Protein AF-0000000070752207 (afdb_homodimer)

Structure (mmCIF, N/CA/C/O backbone):
data_AF-0000000070752207-model_v1
#
loop_
_entity.id
_entity.type
_entity.pdbx_description
1 polymer 'Uncharacterized protein'
#
loop_
_atom_site.group_PDB
_atom_site.id
_atom_site.type_symbol
_atom_site.label_atom_id
_atom_site.label_alt_id
_atom_site.label_comp_id
_atom_site.label_asym_id
_atom_site.label_entity_id
_atom_site.label_seq_id
_atom_site.pdbx_PDB_ins_code
_atom_site.Cartn_x
_atom_site.Cartn_y
_atom_site.Cartn_z
_atom_site.occupancy
_atom_site.B_iso_or_equiv
_atom_site.auth_seq_id
_atom_site.auth_comp_id
_atom_site.auth_asym_id
_atom_site.auth_atom_id
_atom_site.pdbx_PDB_model_num
ATOM 1 N N . MET A 1 1 ? 8.391 1.739 -19.266 1 58.84 1 MET A N 1
ATOM 2 C CA . MET A 1 1 ? 8.641 3.178 -19.25 1 58.84 1 MET A CA 1
ATOM 3 C C . MET A 1 1 ? 9.391 3.619 -20.5 1 58.84 1 MET A C 1
ATOM 5 O O . MET A 1 1 ? 10.312 2.934 -20.953 1 58.84 1 MET A O 1
ATOM 9 N N . LYS A 1 2 ? 8.695 4.605 -21.188 1 66.31 2 LYS A N 1
ATOM 10 C CA . LYS A 1 2 ? 9.312 5.168 -22.375 1 66.31 2 LYS A CA 1
ATOM 11 C C . LYS A 1 2 ? 9.812 6.586 -22.125 1 66.31 2 LYS A C 1
ATOM 13 O O . LYS A 1 2 ? 9.188 7.344 -21.375 1 66.31 2 LYS A O 1
ATOM 18 N N . MET A 1 3 ? 10.953 6.703 -22.484 1 73.94 3 MET A N 1
ATOM 19 C CA . MET A 1 3 ? 11.547 8.031 -22.344 1 73.94 3 MET A CA 1
ATOM 20 C C . MET A 1 3 ? 11.586 8.758 -23.688 1 73.94 3 MET A C 1
ATOM 22 O O . MET A 1 3 ? 11.961 8.172 -24.703 1 73.94 3 MET A O 1
ATOM 26 N N . HIS A 1 4 ? 11.008 9.93 -23.562 1 73.31 4 HIS A N 1
ATOM 27 C CA . HIS A 1 4 ? 11.18 10.812 -24.719 1 73.31 4 HIS A CA 1
ATOM 28 C C . HIS A 1 4 ? 12.648 10.945 -25.094 1 73.31 4 HIS A C 1
ATOM 30 O O . HIS A 1 4 ? 13.523 10.938 -24.219 1 73.31 4 HIS A O 1
ATOM 36 N N . ALA A 1 5 ? 12.82 11.047 -26.391 1 77.88 5 ALA A N 1
ATOM 37 C CA . ALA A 1 5 ? 14.164 11.18 -26.938 1 77.88 5 ALA A CA 1
ATOM 38 C C . ALA A 1 5 ? 14.922 12.312 -26.25 1 77.88 5 ALA A C 1
ATOM 40 O O . ALA A 1 5 ? 16.141 12.227 -26.047 1 77.88 5 ALA A O 1
ATOM 41 N N . ALA A 1 6 ? 14.094 13.227 -25.781 1 77.62 6 ALA A N 1
ATOM 42 C CA . ALA A 1 6 ? 14.719 14.375 -25.141 1 77.62 6 ALA A CA 1
ATOM 43 C C . ALA A 1 6 ? 15.375 13.977 -23.812 1 77.62 6 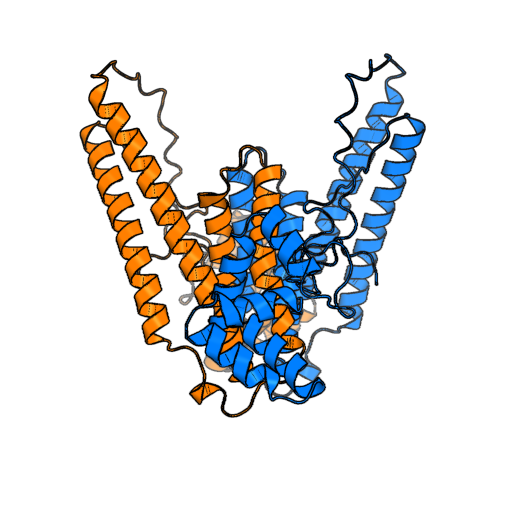ALA A C 1
ATOM 45 O O . ALA A 1 6 ? 16.406 14.523 -23.438 1 77.62 6 ALA A O 1
ATOM 46 N N . VAL A 1 7 ? 14.82 13.078 -23.156 1 81.44 7 VAL A N 1
ATOM 47 C CA . VAL A 1 7 ? 15.359 12.625 -21.875 1 81.44 7 VAL A CA 1
ATOM 48 C C . VAL A 1 7 ? 16.672 11.891 -22.109 1 81.44 7 VAL A C 1
ATOM 50 O O . VAL A 1 7 ? 17.625 12.062 -21.344 1 81.44 7 VAL A O 1
ATOM 53 N N . TRP A 1 8 ? 16.688 11.172 -23.156 1 81.56 8 TRP A N 1
ATOM 54 C CA . TRP A 1 8 ? 17.922 10.469 -23.484 1 81.56 8 TRP A CA 1
ATOM 55 C C . TRP A 1 8 ? 19.016 11.445 -23.906 1 81.56 8 TRP A C 1
ATOM 57 O O . TRP A 1 8 ? 20.188 11.266 -23.562 1 81.56 8 TRP A O 1
ATOM 67 N N . HIS A 1 9 ? 18.625 12.367 -24.75 1 80.19 9 HIS A N 1
ATOM 68 C CA . HIS A 1 9 ? 19.562 13.414 -25.125 1 80.19 9 HIS A CA 1
ATOM 69 C C . HIS A 1 9 ? 20.094 14.133 -23.891 1 80.19 9 HIS A C 1
ATOM 71 O O . HIS A 1 9 ? 21.312 14.352 -23.766 1 80.19 9 HIS A O 1
ATOM 77 N N . PHE A 1 10 ? 19.141 14.414 -23 1 83.19 10 PHE A N 1
ATOM 78 C CA . PHE A 1 10 ? 19.516 15.031 -21.734 1 83.19 10 PHE A CA 1
ATOM 79 C C . PHE A 1 10 ? 20.469 14.133 -20.953 1 83.19 10 PHE A C 1
ATOM 81 O O . PHE A 1 10 ? 21.453 14.609 -20.391 1 83.19 10 PHE A O 1
ATOM 88 N N . ALA A 1 11 ? 20.188 12.945 -20.922 1 81.69 11 ALA A N 1
ATOM 89 C CA . ALA A 1 11 ? 21.016 11.969 -20.234 1 81.69 11 ALA A CA 1
ATOM 90 C C . ALA A 1 11 ? 22.438 11.969 -20.797 1 81.69 11 ALA A C 1
ATOM 92 O O . ALA A 1 11 ? 23.406 11.906 -20.047 1 81.69 11 ALA A O 1
ATOM 93 N N . ASP A 1 12 ? 22.562 12.07 -22.047 1 81.12 12 ASP A N 1
ATOM 94 C CA . ASP A 1 12 ? 23.844 12.039 -22.75 1 81.12 12 ASP A CA 1
ATOM 95 C C . ASP A 1 12 ? 24.641 13.32 -22.5 1 81.12 12 ASP A C 1
ATOM 97 O O . ASP A 1 12 ? 25.875 13.281 -22.406 1 81.12 12 ASP A O 1
ATOM 101 N N . THR A 1 13 ? 23.906 14.383 -22.406 1 78.25 13 THR A N 1
ATOM 102 C CA . THR A 1 13 ? 24.594 15.672 -22.359 1 78.25 13 THR A CA 1
ATOM 103 C C . THR A 1 13 ? 24.781 16.141 -20.922 1 78.25 13 THR A C 1
ATOM 105 O O . THR A 1 13 ? 25.812 16.703 -20.562 1 78.25 13 THR A O 1
ATOM 108 N N . ASP A 1 14 ? 23.734 15.836 -20.109 1 72.12 14 ASP A N 1
ATOM 109 C CA . ASP A 1 14 ? 23.719 16.469 -18.781 1 72.12 14 ASP A CA 1
ATOM 110 C C . ASP A 1 14 ? 23.594 15.422 -17.688 1 72.12 14 ASP A C 1
ATOM 112 O O . ASP A 1 14 ? 23.516 15.766 -16.5 1 72.12 14 ASP A O 1
ATOM 116 N N . GLY A 1 15 ? 23.531 14.266 -18.172 1 71.06 15 GLY A N 1
ATOM 117 C CA . GLY A 1 15 ? 23.406 13.195 -17.188 1 71.06 15 GLY A CA 1
ATOM 118 C C . GLY A 1 15 ? 24.703 12.93 -16.438 1 71.06 15 GLY A C 1
ATOM 119 O O . GLY A 1 15 ? 25.75 13.5 -16.766 1 71.06 15 GLY A O 1
ATOM 120 N N . ASN A 1 16 ? 24.578 12.211 -15.391 1 66.44 16 ASN A N 1
ATOM 121 C CA . ASN A 1 16 ? 25.781 11.766 -14.695 1 66.44 16 ASN A CA 1
ATOM 122 C C . ASN A 1 16 ? 26.531 10.719 -15.5 1 66.44 16 ASN A C 1
ATOM 124 O O . ASN A 1 16 ? 26.094 10.312 -16.578 1 66.44 16 ASN A O 1
ATOM 128 N N . LYS A 1 17 ? 27.734 10.344 -14.984 1 69.12 17 LYS A N 1
ATOM 129 C CA . LYS A 1 17 ? 28.625 9.445 -15.711 1 69.12 17 LYS A CA 1
ATOM 130 C C . LYS A 1 17 ? 27.906 8.164 -16.125 1 69.12 17 LYS A C 1
ATOM 132 O O . LYS A 1 17 ? 28.078 7.688 -17.25 1 69.12 17 LYS A O 1
ATOM 137 N N . TYR A 1 18 ? 27.078 7.652 -15.312 1 67.88 18 TYR A N 1
ATOM 138 C CA . TYR A 1 18 ? 26.406 6.383 -15.578 1 67.88 18 TYR A CA 1
ATOM 139 C C .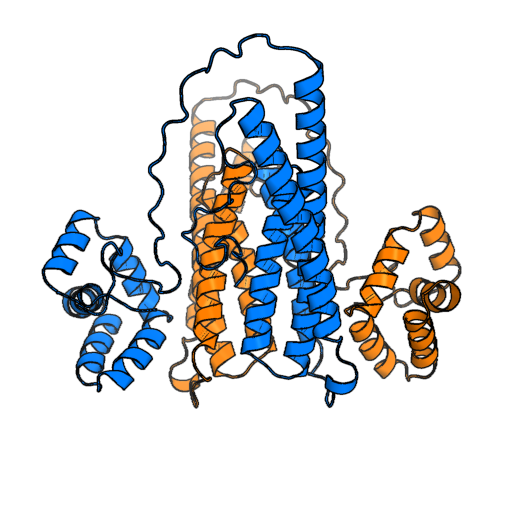 TYR A 1 18 ? 25.312 6.551 -16.625 1 67.88 18 TYR A C 1
ATOM 141 O O . TYR A 1 18 ? 25.172 5.715 -17.531 1 67.88 18 TYR A O 1
ATOM 149 N N . THR A 1 19 ? 24.594 7.602 -16.453 1 72.12 19 THR A N 1
ATOM 150 C CA . THR A 1 19 ? 23.531 7.898 -17.391 1 72.12 19 THR A CA 1
ATOM 151 C C . THR A 1 19 ? 24.094 8.148 -18.797 1 72.12 19 THR A C 1
ATOM 153 O O . THR A 1 19 ? 23.531 7.691 -19.797 1 72.12 19 THR A O 1
ATOM 156 N N . LYS A 1 20 ? 25.203 8.805 -18.797 1 77 20 LYS A N 1
ATOM 157 C CA . LYS A 1 20 ? 25.859 9.086 -20.078 1 77 20 LYS A CA 1
ATOM 158 C C . LYS A 1 20 ? 26.328 7.793 -20.734 1 77 20 LYS A C 1
ATOM 160 O O . LYS A 1 20 ? 26.141 7.605 -21.938 1 77 20 LYS A O 1
ATOM 165 N N . LYS A 1 21 ? 26.922 7.047 -19.938 1 75.94 21 LYS A N 1
ATOM 166 C CA . LYS A 1 21 ? 27.422 5.777 -20.469 1 75.94 21 LYS A CA 1
ATOM 167 C C . LYS A 1 21 ? 26.281 4.945 -21.047 1 75.94 21 LYS A C 1
ATOM 169 O O . LYS A 1 21 ? 26.422 4.383 -22.141 1 75.94 21 LYS A O 1
ATOM 174 N N . TYR A 1 22 ? 25.219 4.918 -20.312 1 77.44 22 TYR A N 1
ATOM 175 C CA . TYR A 1 22 ? 24.109 4.121 -20.812 1 77.44 22 TYR A CA 1
ATOM 176 C C . TYR A 1 22 ? 23.531 4.719 -22.094 1 77.44 22 TYR A C 1
ATOM 178 O O . TYR A 1 22 ? 23.234 3.99 -23.047 1 77.44 22 TYR A O 1
ATOM 186 N N . ALA A 1 23 ? 23.312 6.02 -22.062 1 78.06 23 ALA A N 1
ATOM 187 C CA . ALA A 1 23 ? 22.75 6.691 -23.234 1 78.06 23 ALA A CA 1
ATOM 188 C C . ALA A 1 23 ? 23.609 6.418 -24.484 1 78.06 23 ALA A C 1
ATOM 190 O O . ALA A 1 23 ? 23.062 6.199 -25.562 1 78.06 23 ALA A O 1
ATOM 191 N N . ARG A 1 24 ? 24.906 6.316 -24.312 1 77.31 24 ARG A N 1
ATOM 192 C CA . ARG A 1 24 ? 25.797 6.055 -25.438 1 77.31 24 ARG A CA 1
ATOM 193 C C . ARG A 1 24 ? 25.703 4.605 -25.891 1 77.31 24 ARG A C 1
ATOM 195 O O . ARG A 1 24 ? 25.688 4.328 -27.094 1 77.31 24 ARG A O 1
ATOM 202 N N . LYS A 1 25 ? 25.672 3.803 -24.922 1 76.12 25 LYS A N 1
ATOM 203 C CA . LYS A 1 25 ? 25.531 2.387 -25.25 1 76.12 25 LYS A CA 1
ATOM 204 C C . LYS A 1 25 ? 24.219 2.113 -25.969 1 76.12 25 LYS A C 1
ATOM 206 O O . LYS A 1 25 ? 24.156 1.297 -26.891 1 76.12 25 LYS A O 1
ATOM 211 N N . GLY A 1 26 ? 23.188 2.783 -25.453 1 75.38 26 GLY A N 1
ATOM 212 C CA . GLY A 1 26 ? 21.875 2.609 -26.031 1 75.38 26 GLY A CA 1
ATOM 213 C C . GLY A 1 26 ? 21.812 3.006 -27.5 1 75.38 26 GLY A C 1
ATOM 214 O O . GLY A 1 26 ? 21.047 2.436 -28.266 1 75.38 26 GLY A O 1
ATOM 215 N N . LYS A 1 27 ? 22.625 3.971 -27.859 1 75.06 27 LYS A N 1
ATOM 216 C CA . LYS A 1 27 ? 22.656 4.43 -29.25 1 75.06 27 LYS A CA 1
ATOM 217 C C . LYS A 1 27 ? 23.141 3.322 -30.188 1 75.06 27 LYS A C 1
ATOM 219 O O . LYS A 1 27 ? 22.828 3.324 -31.375 1 75.06 27 LYS A O 1
ATOM 224 N N . GLY A 1 28 ? 23.875 2.48 -29.609 1 72.31 28 GLY A N 1
ATOM 225 C CA . GLY A 1 28 ? 24.422 1.425 -30.438 1 72.31 28 GLY A CA 1
ATOM 226 C C . GLY A 1 28 ? 23.516 0.218 -30.547 1 72.31 28 GLY A C 1
ATOM 227 O O . GLY A 1 28 ? 23.781 -0.699 -31.328 1 72.31 28 GLY A O 1
ATOM 228 N N . LEU A 1 29 ? 22.484 0.254 -29.797 1 74.94 29 LEU A N 1
ATOM 229 C CA . LEU A 1 29 ? 21.578 -0.888 -29.812 1 74.94 29 LEU A CA 1
ATOM 230 C C . LEU A 1 29 ? 20.547 -0.756 -30.922 1 74.94 29 LEU A C 1
ATOM 232 O O . LEU A 1 29 ? 20.188 0.357 -31.312 1 74.94 29 LEU A O 1
ATOM 236 N N . HIS A 1 30 ? 20.25 -1.931 -31.453 1 74.88 30 HIS A N 1
ATOM 237 C CA . HIS A 1 30 ? 19.141 -1.948 -32.375 1 74.88 30 HIS A CA 1
ATOM 238 C C . HIS A 1 30 ? 17.859 -1.454 -31.719 1 74.88 30 HIS A 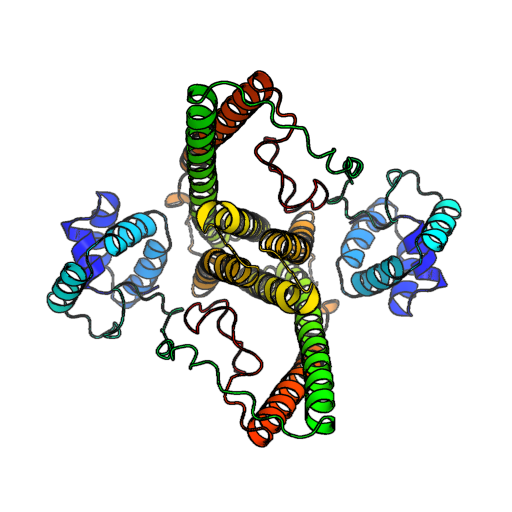C 1
ATOM 240 O O . HIS A 1 30 ? 17.688 -1.599 -30.5 1 74.88 30 HIS A O 1
ATOM 246 N N . ALA A 1 31 ? 17 -0.874 -32.438 1 64.88 31 ALA A N 1
ATOM 247 C CA . ALA A 1 31 ? 15.82 -0.155 -31.969 1 64.88 31 ALA A CA 1
ATOM 248 C C . ALA A 1 31 ? 15 -1.015 -31 1 64.88 31 ALA A C 1
ATOM 250 O O . ALA A 1 31 ? 14.562 -0.538 -29.953 1 64.88 31 ALA A O 1
ATOM 251 N N . THR A 1 32 ? 14.844 -2.223 -31.391 1 67.25 32 THR A N 1
ATOM 252 C CA . THR A 1 32 ? 14.016 -3.109 -30.578 1 67.25 32 THR A CA 1
ATOM 253 C C . THR A 1 32 ? 14.695 -3.43 -29.25 1 67.25 32 THR A C 1
ATOM 255 O O . THR A 1 32 ? 14.039 -3.467 -28.203 1 67.25 32 THR A O 1
ATOM 258 N N . ASP A 1 33 ? 15.938 -3.697 -29.406 1 71.06 33 ASP A N 1
ATOM 259 C CA . ASP A 1 33 ? 16.688 -4.016 -28.188 1 71.06 33 ASP A CA 1
ATOM 260 C C . ASP A 1 33 ? 16.844 -2.785 -27.297 1 71.06 33 ASP A C 1
ATOM 262 O O . ASP A 1 33 ? 16.828 -2.896 -26.078 1 71.06 33 ASP A O 1
ATOM 266 N N . ARG A 1 34 ? 16.844 -1.675 -27.969 1 73.19 34 ARG A N 1
ATOM 267 C CA . ARG A 1 34 ? 17.016 -0.418 -27.25 1 73.19 34 ARG A CA 1
ATOM 268 C C . ARG A 1 34 ? 15.805 -0.104 -26.375 1 73.19 34 ARG A C 1
ATOM 270 O O . ARG A 1 34 ? 15.945 0.301 -25.219 1 73.19 34 ARG A O 1
ATOM 277 N N . GLU A 1 35 ? 14.742 -0.319 -27 1 70.06 35 GLU A N 1
ATOM 278 C CA . GLU A 1 35 ? 13.516 -0.026 -26.266 1 70.06 35 GLU A CA 1
ATOM 279 C C . GLU A 1 35 ? 13.414 -0.871 -25 1 70.06 35 GLU A C 1
ATOM 281 O O . GLU A 1 35 ? 13.078 -0.359 -23.922 1 70.06 35 GLU A O 1
ATOM 286 N N . SER A 1 36 ? 13.703 -2.109 -25.234 1 68.12 36 SER A N 1
ATOM 287 C CA . SER A 1 36 ? 13.672 -3.02 -24.094 1 68.12 36 SER A CA 1
ATOM 288 C C . SER A 1 36 ? 14.719 -2.639 -23.047 1 68.12 36 SER A C 1
ATOM 290 O O . SER A 1 36 ? 14.422 -2.582 -21.844 1 68.12 36 SER A O 1
ATOM 292 N N . SER A 1 37 ? 15.883 -2.4 -23.562 1 69.25 37 SER A N 1
ATOM 293 C CA . SER A 1 37 ? 16.984 -2.039 -22.672 1 69.25 37 SER A CA 1
ATOM 294 C C . SER A 1 37 ? 16.719 -0.719 -21.969 1 69.25 37 SER A C 1
ATOM 296 O O . SER A 1 37 ? 16.938 -0.604 -20.75 1 69.25 37 SER A O 1
ATOM 298 N N . ASP A 1 38 ? 16.203 0.219 -22.656 1 70.31 38 ASP A N 1
ATOM 299 C CA . ASP A 1 38 ? 15.883 1.535 -22.109 1 70.31 38 ASP A CA 1
ATOM 300 C C . ASP A 1 38 ? 14.805 1.438 -21.031 1 70.31 38 ASP A C 1
ATOM 302 O O . ASP A 1 38 ? 14.914 2.059 -19.969 1 70.31 38 ASP A O 1
ATOM 306 N N . SER A 1 39 ? 13.875 0.657 -21.391 1 65.25 39 SER A N 1
ATOM 307 C CA . SER A 1 39 ? 12.773 0.494 -20.453 1 65.25 39 SER A CA 1
ATOM 308 C C . SER A 1 39 ? 13.258 -0.116 -19.141 1 65.25 39 SER A C 1
ATOM 310 O O . SER A 1 39 ? 12.891 0.35 -18.062 1 65.25 39 SER A O 1
ATOM 312 N N . LYS A 1 40 ? 14.117 -1.04 -19.359 1 63.78 40 LYS A N 1
ATOM 313 C CA . LYS A 1 40 ? 14.664 -1.705 -18.188 1 63.78 40 LYS A CA 1
ATOM 314 C C . LYS A 1 40 ? 15.539 -0.751 -17.375 1 63.78 40 LYS A C 1
ATOM 316 O O . LYS A 1 40 ? 15.422 -0.688 -16.141 1 63.78 40 LYS A O 1
ATOM 321 N N . TRP A 1 41 ? 16.375 -0.032 -18.031 1 68.44 41 TRP A N 1
ATOM 322 C CA . TRP A 1 41 ? 17.297 0.887 -17.375 1 68.44 41 TRP A CA 1
ATOM 323 C C . TRP A 1 41 ? 16.547 2.002 -16.656 1 68.44 41 TRP A C 1
ATOM 325 O O . TRP A 1 41 ? 16.891 2.361 -15.531 1 68.44 41 TRP A O 1
ATOM 335 N N . LEU A 1 42 ? 15.539 2.492 -17.281 1 68.25 42 LEU A N 1
ATOM 336 C CA . LEU A 1 42 ? 14.766 3.615 -16.75 1 68.25 42 LEU A CA 1
ATOM 337 C C . LEU A 1 42 ? 14.047 3.225 -15.469 1 68.25 42 LEU A C 1
ATOM 339 O O . LEU A 1 42 ? 13.789 4.074 -14.609 1 68.25 42 LEU A O 1
ATOM 343 N N . ARG A 1 43 ? 13.969 2.025 -15.383 1 61.59 43 ARG A N 1
ATOM 344 C CA . ARG A 1 43 ? 13.242 1.539 -14.211 1 61.59 43 ARG A CA 1
ATOM 345 C C . ARG A 1 43 ? 14.188 1.319 -13.031 1 61.59 43 ARG A C 1
ATOM 347 O O . ARG A 1 43 ? 13.75 1.247 -11.883 1 61.59 43 ARG A O 1
ATOM 354 N N . ASN A 1 44 ? 15.531 1.346 -13.398 1 58.88 44 ASN A N 1
ATOM 355 C CA . ASN A 1 44 ? 16.547 1.066 -12.375 1 58.88 44 ASN A CA 1
ATOM 356 C C . ASN A 1 44 ? 17.062 2.352 -11.75 1 58.88 44 ASN A C 1
ATOM 358 O O . ASN A 1 44 ? 16.516 3.43 -11.969 1 58.88 44 ASN A O 1
ATOM 362 N N . HIS A 1 45 ? 18.188 2.219 -10.914 1 61.16 45 HIS A N 1
ATOM 363 C CA . HIS A 1 45 ? 18.797 3.348 -10.219 1 61.16 45 HIS A CA 1
ATOM 364 C C . HIS A 1 45 ? 19.266 4.406 -11.211 1 61.16 45 HIS A C 1
ATOM 366 O O . HIS A 1 45 ? 19.094 5.602 -10.984 1 61.16 45 HIS A O 1
ATOM 372 N N . GLY A 1 46 ? 19.859 3.805 -12.203 1 59.66 46 GLY A N 1
ATOM 373 C CA . GLY A 1 46 ? 20.297 4.746 -13.227 1 59.66 46 GLY A CA 1
ATOM 374 C C . GLY A 1 46 ? 19.172 5.57 -13.805 1 59.66 46 GLY A C 1
ATOM 375 O O . GLY A 1 46 ? 19.297 6.785 -13.977 1 59.66 46 GLY A O 1
ATOM 376 N N . GLY A 1 47 ? 18.031 4.859 -13.883 1 66.62 47 GLY A N 1
ATOM 377 C CA . GLY A 1 47 ? 16.875 5.551 -14.422 1 66.62 47 GLY A CA 1
ATOM 378 C C . GLY A 1 47 ? 16.266 6.539 -13.445 1 66.62 47 GLY A C 1
ATOM 379 O O . GLY A 1 47 ? 15.734 7.578 -13.852 1 66.62 47 GLY A O 1
ATOM 380 N N . LYS A 1 48 ? 16.359 6.184 -12.234 1 65.75 48 LYS A N 1
ATOM 381 C CA . LYS A 1 48 ? 15.828 7.109 -11.234 1 65.75 48 LYS A CA 1
ATOM 382 C C . LYS A 1 48 ? 16.562 8.445 -11.281 1 65.75 48 LYS A C 1
ATOM 384 O O . LYS A 1 48 ? 15.93 9.508 -11.227 1 65.75 48 LYS A O 1
ATOM 389 N N . ARG A 1 49 ? 17.859 8.367 -11.359 1 61.84 49 ARG A N 1
ATOM 390 C CA . ARG A 1 49 ? 18.672 9.586 -11.328 1 61.84 49 ARG A CA 1
ATOM 391 C C . ARG A 1 49 ? 18.328 10.492 -12.508 1 61.84 49 ARG A C 1
ATOM 393 O O . ARG A 1 49 ? 18.219 11.703 -12.352 1 61.84 49 ARG A O 1
ATOM 400 N N . ILE A 1 50 ? 18.094 9.789 -13.586 1 73 50 ILE A N 1
ATOM 401 C CA . ILE A 1 50 ? 17.812 10.602 -14.766 1 73 50 ILE A CA 1
ATOM 402 C C . ILE A 1 50 ? 16.375 11.125 -14.711 1 73 50 ILE A C 1
ATOM 404 O O . ILE A 1 50 ? 16.109 12.258 -15.117 1 73 50 ILE A O 1
ATOM 408 N N . ARG A 1 51 ? 15.555 10.312 -14.141 1 70.19 51 ARG A N 1
ATOM 409 C CA . ARG A 1 51 ? 14.172 10.758 -14.008 1 70.19 51 ARG A CA 1
ATOM 410 C C . ARG A 1 51 ? 14.07 11.938 -13.047 1 70.19 51 ARG A C 1
ATOM 412 O O . ARG A 1 51 ? 13.414 12.938 -13.352 1 70.19 51 ARG A O 1
ATOM 419 N N . ASP A 1 52 ? 14.719 11.805 -11.977 1 65.25 52 ASP A N 1
ATOM 420 C CA . ASP A 1 52 ? 14.711 12.883 -11 1 65.25 52 ASP A CA 1
ATOM 421 C C . ASP A 1 52 ? 15.32 14.156 -11.586 1 65.25 52 ASP A C 1
ATOM 423 O O . ASP A 1 52 ? 14.797 15.25 -11.375 1 65.25 52 ASP A O 1
ATOM 427 N N . ALA A 1 53 ? 16.359 13.93 -12.211 1 70.31 53 ALA A N 1
ATOM 428 C CA . ALA A 1 53 ? 17.031 15.07 -12.836 1 70.31 53 ALA A CA 1
ATOM 429 C C . ALA A 1 53 ? 16.109 15.734 -13.867 1 70.31 53 ALA A C 1
ATOM 431 O O . ALA A 1 53 ? 16.047 16.969 -13.938 1 70.31 53 ALA A O 1
ATOM 432 N N . TRP A 1 54 ? 15.383 14.883 -14.609 1 74.75 54 TRP A N 1
ATOM 433 C CA . TRP A 1 54 ? 14.469 15.398 -15.617 1 74.75 54 TRP A CA 1
ATOM 434 C C . TRP A 1 54 ? 13.305 16.141 -14.969 1 74.75 54 TRP A C 1
ATOM 436 O O . TRP A 1 54 ? 12.945 17.234 -15.398 1 74.75 54 TRP A O 1
ATOM 446 N N . LYS A 1 55 ? 12.828 15.602 -13.898 1 68 55 LYS A N 1
ATOM 447 C CA . LYS A 1 55 ? 11.68 16.188 -13.211 1 68 55 LYS A CA 1
ATOM 448 C C . LYS A 1 55 ? 12.047 17.5 -12.539 1 68 55 LYS A C 1
ATOM 450 O O . LYS A 1 55 ? 11.195 18.391 -12.383 1 68 55 LYS A O 1
ATOM 455 N N . ALA A 1 56 ? 13.258 17.594 -12.242 1 65 56 ALA A N 1
ATOM 456 C CA . ALA A 1 56 ? 13.75 18.797 -11.57 1 65 56 ALA A CA 1
ATOM 457 C C . ALA A 1 56 ? 13.906 19.953 -12.547 1 65 56 ALA A C 1
ATOM 459 O O . ALA A 1 56 ? 14.008 21.109 -12.141 1 65 56 ALA A O 1
ATOM 460 N N . LEU A 1 57 ? 13.898 19.578 -13.789 1 68.12 57 LEU A N 1
ATOM 461 C CA . LEU A 1 57 ? 14.031 20.641 -14.789 1 68.12 57 LEU A CA 1
ATOM 462 C C . LEU A 1 57 ? 12.781 21.5 -14.844 1 68.12 57 LEU A C 1
ATOM 464 O O . LEU A 1 57 ? 11.672 21.016 -14.57 1 68.12 57 LEU A O 1
ATOM 468 N N . SER A 1 58 ? 12.945 22.75 -15.102 1 69.44 58 SER A N 1
ATOM 469 C CA . SER A 1 58 ? 11.805 23.641 -15.297 1 69.44 58 SER A CA 1
ATOM 470 C C . SER A 1 58 ? 10.961 23.203 -16.484 1 69.44 58 SER A C 1
ATOM 472 O O . SER A 1 58 ? 11.484 22.641 -17.453 1 69.44 58 SER A O 1
ATOM 474 N N . PRO A 1 59 ? 9.633 23.391 -16.344 1 68.81 59 PRO A N 1
ATOM 475 C CA . PRO A 1 59 ? 8.773 23.047 -17.469 1 68.81 59 PRO A CA 1
ATOM 476 C C . PRO A 1 59 ? 9.242 23.672 -18.781 1 68.81 59 PRO A C 1
ATOM 478 O O . PRO A 1 59 ? 9.172 23.031 -19.828 1 68.81 59 PRO A O 1
ATOM 481 N N . LYS A 1 60 ? 9.734 24.906 -18.766 1 73.06 60 LYS A N 1
ATOM 482 C CA . LYS A 1 60 ? 10.227 25.594 -19.953 1 73.06 60 LYS A CA 1
ATOM 483 C C . LYS A 1 60 ? 11.398 24.844 -20.578 1 73.06 60 LYS A C 1
ATOM 485 O O . LYS A 1 60 ? 11.453 24.656 -21.797 1 73.06 60 LYS A O 1
ATOM 490 N N . THR A 1 61 ? 12.297 24.422 -19.75 1 75.5 61 THR A N 1
ATOM 491 C CA . THR A 1 61 ? 13.477 23.688 -20.219 1 75.5 61 THR A CA 1
ATOM 492 C C . THR A 1 61 ? 13.078 22.344 -20.812 1 75.5 61 THR A C 1
ATOM 494 O O . THR A 1 61 ? 13.617 21.938 -21.844 1 75.5 61 THR A O 1
ATOM 497 N N . LYS A 1 62 ? 12.148 21.719 -20.188 1 77.75 62 LYS A N 1
ATOM 498 C CA . LYS A 1 62 ? 11.672 20.438 -20.703 1 77.75 62 LYS A CA 1
ATOM 499 C C . LYS A 1 62 ? 11.055 20.594 -22.094 1 77.75 62 LYS A C 1
ATOM 501 O O . LYS A 1 62 ? 11.375 19.828 -23 1 77.75 62 LYS A O 1
ATOM 506 N N . ALA A 1 63 ? 10.188 21.562 -22.109 1 73.69 63 ALA A N 1
ATOM 507 C CA . ALA A 1 63 ? 9.539 21.828 -23.391 1 73.69 63 ALA A CA 1
ATOM 508 C C . ALA A 1 63 ? 10.562 22.094 -24.484 1 73.69 63 ALA A C 1
ATOM 510 O O . ALA A 1 63 ? 10.445 21.578 -25.594 1 73.69 63 ALA A O 1
ATOM 511 N N . ARG A 1 64 ? 11.531 22.891 -24.203 1 79.75 64 ARG A N 1
ATOM 512 C CA . ARG A 1 64 ? 12.586 23.203 -25.156 1 79.75 64 ARG A CA 1
ATOM 513 C C . ARG A 1 64 ? 13.32 21.953 -25.594 1 79.75 64 ARG A C 1
ATOM 515 O O . ARG A 1 64 ? 13.531 21.734 -26.797 1 79.75 64 ARG A O 1
ATOM 522 N N . LEU A 1 65 ? 13.703 21.109 -24.609 1 79.31 65 LEU A N 1
ATOM 523 C CA . LEU A 1 65 ? 14.453 19.906 -24.922 1 79.31 65 LEU A CA 1
ATOM 524 C C . LEU A 1 65 ? 13.625 18.953 -25.781 1 79.31 65 LEU A C 1
ATOM 526 O O . LEU A 1 65 ? 14.141 18.328 -26.703 1 79.31 65 LEU A O 1
ATOM 530 N N . MET A 1 66 ? 12.414 18.891 -25.453 1 81.19 66 MET A N 1
ATOM 531 C CA . MET A 1 66 ? 11.539 17.984 -26.203 1 81.19 66 MET A CA 1
ATOM 532 C C . MET A 1 66 ? 11.32 18.5 -27.625 1 81.19 66 MET A C 1
ATOM 534 O O . MET A 1 66 ? 11.188 17.703 -28.562 1 81.19 66 MET A O 1
ATOM 538 N N . GLN A 1 67 ? 11.273 19.719 -27.734 1 79.06 67 GLN A N 1
ATOM 539 C CA . GLN A 1 67 ? 11.133 20.312 -29.062 1 79.06 67 GLN A CA 1
ATOM 540 C C . GLN A 1 67 ? 12.406 20.125 -29.875 1 79.06 67 GLN A C 1
ATOM 542 O O . GLN A 1 67 ? 12.344 19.891 -31.094 1 79.06 67 GLN A O 1
ATOM 547 N N . GLU A 1 68 ? 13.492 20.203 -29.203 1 80.38 68 GLU A N 1
ATOM 548 C CA . GLU A 1 68 ? 14.789 20.078 -29.875 1 80.38 68 GLU A CA 1
ATOM 549 C C . GLU A 1 68 ? 15.055 18.641 -30.297 1 80.38 68 GLU A C 1
ATOM 551 O O . GLU A 1 68 ? 15.883 18.391 -31.188 1 80.38 68 GLU A O 1
ATOM 556 N N . THR A 1 69 ? 14.43 17.828 -29.516 1 79.19 69 THR A N 1
ATOM 557 C CA . THR A 1 69 ? 14.633 16.422 -29.828 1 79.19 69 THR A CA 1
ATOM 558 C C . THR A 1 69 ? 13.312 15.742 -30.172 1 79.19 69 THR A C 1
ATOM 560 O O . THR A 1 69 ? 12.68 15.125 -29.312 1 79.19 69 THR A O 1
ATOM 563 N N . PRO A 1 70 ? 12.906 15.891 -31.375 1 75.69 70 PRO A N 1
ATOM 564 C CA . PRO A 1 70 ? 11.609 15.305 -31.734 1 75.69 70 PRO A CA 1
ATOM 565 C C . PRO A 1 70 ? 11.562 13.797 -31.531 1 75.69 70 PRO A C 1
ATOM 567 O O . PRO A 1 70 ? 12.562 13.109 -31.734 1 75.69 70 PRO A O 1
ATOM 570 N N . ASP A 1 71 ? 10.562 13.336 -30.859 1 72.06 71 ASP A N 1
ATOM 571 C CA . ASP A 1 71 ? 10.297 11.914 -30.641 1 72.06 71 ASP A CA 1
ATOM 572 C C . ASP A 1 71 ? 8.867 11.555 -31.062 1 72.06 71 ASP A C 1
ATOM 574 O O . ASP A 1 71 ? 7.922 11.773 -30.297 1 72.06 71 ASP A O 1
ATOM 578 N N . ASP A 1 72 ? 8.734 10.938 -32.25 1 70.94 72 ASP A N 1
ATOM 579 C CA . ASP A 1 72 ? 7.426 10.633 -32.844 1 70.94 72 ASP A CA 1
ATOM 580 C C . ASP A 1 72 ? 6.75 9.484 -32.094 1 70.94 72 ASP A C 1
ATOM 582 O O . ASP A 1 72 ? 5.547 9.266 -32.25 1 70.94 72 ASP A O 1
ATOM 586 N N . THR A 1 73 ? 7.582 8.812 -31.359 1 66.62 73 THR A N 1
ATOM 587 C CA . THR A 1 73 ? 7.008 7.652 -30.672 1 66.62 73 THR A CA 1
ATOM 588 C C . THR A 1 73 ? 6.402 8.062 -29.328 1 66.62 73 THR A C 1
ATOM 590 O O . THR A 1 73 ? 5.738 7.258 -28.672 1 66.62 73 THR A O 1
ATOM 593 N N . PHE A 1 74 ? 6.676 9.211 -28.922 1 71.62 74 PHE A N 1
ATOM 594 C CA . PHE A 1 74 ? 6.219 9.703 -27.625 1 71.62 74 PHE A CA 1
ATOM 595 C C . PHE A 1 74 ? 5.031 10.641 -27.797 1 71.62 74 PHE A C 1
ATOM 597 O O . PHE A 1 74 ? 5.031 11.508 -28.672 1 71.62 74 PHE A O 1
ATOM 604 N N . PRO A 1 75 ? 3.867 10.25 -27.016 1 61.44 75 PRO A N 1
ATOM 605 C CA . PRO A 1 75 ? 2.68 11.094 -27.172 1 61.44 75 PRO A CA 1
ATOM 606 C C . PRO A 1 75 ? 2.951 12.562 -26.844 1 61.44 75 PRO A C 1
ATOM 608 O O . PRO A 1 75 ? 3.787 12.859 -25.984 1 61.44 75 PRO A O 1
ATOM 611 N N . ASP A 1 76 ? 2.059 13.336 -27.359 1 58.47 76 ASP A N 1
ATOM 612 C CA . ASP A 1 76 ? 2.072 14.781 -27.156 1 58.47 76 ASP A CA 1
ATOM 613 C C . ASP A 1 76 ? 1.605 15.141 -25.75 1 58.47 76 ASP A C 1
ATOM 615 O O . ASP A 1 76 ? 0.8 14.43 -25.156 1 58.47 76 ASP A O 1
ATOM 619 N N . GLN A 1 77 ? 2.318 16 -25 1 55.69 77 GLN A N 1
ATOM 620 C CA . GLN A 1 77 ? 1.89 16.594 -23.734 1 55.69 77 GLN A CA 1
ATOM 621 C C . GLN A 1 77 ? 2.463 15.828 -22.547 1 55.69 77 GLN A C 1
ATOM 623 O O . GLN A 1 77 ? 2.064 16.062 -21.406 1 55.69 77 GLN A O 1
ATOM 628 N N . SER A 1 78 ? 3.365 15.023 -22.969 1 60.09 78 SER A N 1
ATOM 629 C CA . SER A 1 78 ? 3.992 14.305 -21.859 1 60.09 78 SER A CA 1
ATOM 630 C C . SER A 1 78 ? 5.172 15.094 -21.297 1 60.09 78 SER A C 1
ATOM 632 O O . SER A 1 78 ? 5.691 16 -21.938 1 60.09 78 SER A O 1
ATOM 634 N N . GLU A 1 79 ? 5.48 14.883 -20.094 1 61.69 79 GLU A N 1
ATOM 635 C CA . GLU A 1 79 ? 6.648 15.508 -19.484 1 61.69 79 GLU A CA 1
ATOM 636 C C . GLU A 1 79 ? 7.938 14.812 -19.922 1 61.69 79 GLU A C 1
ATOM 638 O O . GLU A 1 79 ? 9.023 15.148 -19.438 1 61.69 79 GLU A O 1
ATOM 643 N N . GLY A 1 80 ? 8.008 14.086 -20.969 1 61.38 80 GLY A N 1
ATOM 644 C CA . GLY A 1 80 ? 9.188 13.43 -21.5 1 61.38 80 GLY A CA 1
ATOM 645 C C . GLY A 1 80 ? 9.453 12.07 -20.891 1 61.38 80 GLY A C 1
ATOM 646 O O . GLY A 1 80 ? 10.352 11.352 -21.328 1 61.38 80 GLY A O 1
ATOM 647 N N . ILE A 1 81 ? 9.117 11.961 -19.859 1 57.81 81 ILE A N 1
ATOM 648 C CA . ILE A 1 81 ? 9.172 10.633 -19.25 1 57.81 81 ILE A CA 1
ATOM 649 C C . ILE A 1 81 ? 7.758 10.086 -19.094 1 57.81 81 ILE A C 1
ATOM 651 O O . ILE A 1 81 ? 6.918 10.695 -18.422 1 57.81 81 ILE A O 1
ATOM 655 N N . LEU A 1 82 ? 7.449 9.383 -20.094 1 53.53 82 LEU A N 1
ATOM 656 C CA . LEU A 1 82 ? 6.133 8.758 -20.047 1 53.53 82 LEU A CA 1
ATOM 657 C C . LEU A 1 82 ? 6.188 7.438 -19.281 1 53.53 82 LEU A C 1
ATOM 659 O O . LEU A 1 82 ? 6.984 6.559 -19.609 1 53.53 82 LEU A O 1
ATOM 663 N N . ASP A 1 83 ? 5.855 7.727 -18.281 1 42.88 83 ASP A N 1
ATOM 664 C CA . ASP A 1 83 ? 5.504 6.453 -17.656 1 42.88 83 ASP A CA 1
ATOM 665 C C . ASP A 1 83 ? 4.242 5.863 -18.281 1 42.88 83 ASP A C 1
ATOM 667 O O . ASP A 1 83 ? 3.17 6.469 -18.219 1 42.88 83 ASP A O 1
ATOM 671 N N . GLU A 1 84 ? 4.477 5.133 -19.453 1 42.38 84 GLU A N 1
ATOM 672 C CA . GLU A 1 84 ? 3.352 4.633 -20.234 1 42.38 84 GLU A CA 1
ATOM 673 C C . GLU A 1 84 ? 2.154 4.316 -19.344 1 42.38 84 GLU A C 1
ATOM 675 O O . GLU A 1 84 ? 1.036 4.141 -19.828 1 42.38 84 GLU A O 1
ATOM 680 N N . ARG A 1 85 ? 2.363 4.246 -18.219 1 34.5 85 ARG A N 1
ATOM 681 C CA . ARG A 1 85 ? 1.271 4.027 -17.281 1 34.5 85 ARG A CA 1
ATOM 682 C C . ARG A 1 85 ? 0.499 5.32 -17.031 1 34.5 85 ARG A C 1
ATOM 684 O O . ARG A 1 85 ? -0.649 5.285 -16.578 1 34.5 85 ARG A O 1
ATOM 691 N N . THR A 1 86 ? 1.236 6.52 -17.312 1 34.81 86 THR A N 1
ATOM 692 C CA . THR A 1 86 ? 0.636 7.82 -17.031 1 34.81 86 THR A CA 1
ATOM 693 C C . THR A 1 86 ? -0.107 8.344 -18.25 1 34.81 86 THR A C 1
ATOM 695 O O . THR A 1 86 ? -0.371 9.547 -18.359 1 34.81 86 THR A O 1
ATOM 698 N N . LYS A 1 87 ? -0.415 7.695 -19.172 1 34.84 87 LYS A N 1
ATOM 699 C CA . LYS A 1 87 ? -1.115 8.508 -20.172 1 34.84 87 LYS A CA 1
ATOM 700 C C . LYS A 1 87 ? -2.09 9.477 -19.5 1 34.84 87 LYS A C 1
ATOM 702 O O . LYS A 1 87 ? -2.945 9.055 -18.719 1 34.84 87 LYS A O 1
ATOM 707 N N . ALA A 1 88 ? -1.609 10.602 -19.438 1 31.31 88 ALA A N 1
ATOM 708 C CA . ALA A 1 88 ? -2.318 11.781 -18.953 1 31.31 88 ALA A CA 1
ATOM 709 C C . ALA A 1 88 ? -3.744 11.828 -19.484 1 31.31 88 ALA A C 1
ATOM 711 O O . ALA A 1 88 ? -3.953 11.938 -20.703 1 31.31 88 ALA A O 1
ATOM 712 N N . THR A 1 89 ? -4.617 11.047 -19.172 1 29.41 89 THR A N 1
ATOM 713 C CA . THR A 1 89 ? -5.883 11.633 -19.609 1 29.41 89 THR A CA 1
ATOM 714 C C . THR A 1 89 ? -5.969 13.102 -19.203 1 29.41 89 THR A C 1
ATOM 716 O O . THR A 1 89 ? -5.547 13.477 -18.109 1 29.41 89 THR A O 1
ATOM 719 N N . PRO A 1 90 ? -6.227 14 -20.156 1 29.92 90 PRO A N 1
ATOM 720 C CA . PRO A 1 90 ? -6.352 15.438 -19.938 1 29.92 90 PRO A CA 1
ATOM 721 C C . PRO A 1 90 ? -6.879 15.773 -18.531 1 29.92 90 PRO A C 1
ATOM 723 O O . PRO A 1 90 ? -7.812 15.125 -18.062 1 29.92 90 PRO A O 1
ATOM 726 N N . GLN A 1 91 ? -6.031 16.234 -17.875 1 27.33 91 GLN A N 1
ATOM 727 C CA . GLN A 1 91 ? -6.418 16.75 -16.562 1 27.33 91 GLN A CA 1
ATOM 728 C C . GLN A 1 91 ? -7.652 17.641 -16.656 1 27.33 91 GLN A C 1
ATOM 730 O O . GLN A 1 91 ? -7.668 18.609 -17.438 1 27.33 91 GLN A O 1
ATOM 735 N N . PRO A 1 92 ? -8.812 17.125 -16.625 1 26.98 92 PRO A N 1
ATOM 736 C CA . PRO A 1 92 ? -9.844 18.172 -16.703 1 26.98 92 PRO A CA 1
ATOM 737 C C . PRO A 1 92 ? -9.484 19.422 -15.906 1 26.98 92 PRO A C 1
ATOM 739 O O . PRO A 1 92 ? -8.727 19.344 -14.938 1 26.98 92 PRO A O 1
ATOM 742 N N . THR A 1 93 ? -9.391 20.562 -16.578 1 25.44 93 THR A N 1
ATOM 743 C CA . THR A 1 93 ? -9.328 21.922 -16.047 1 25.44 93 THR A CA 1
ATOM 744 C C . THR A 1 93 ? -10.039 22 -14.703 1 25.44 93 THR A C 1
ATOM 746 O O . THR A 1 93 ? -11.125 21.438 -14.531 1 25.44 93 THR A O 1
ATOM 749 N N . SER A 1 94 ? -9.289 22.391 -13.812 1 26.23 94 SER A N 1
ATOM 750 C CA . SER A 1 94 ? -9.789 22.781 -12.5 1 26.23 94 SER A CA 1
ATOM 751 C C . SER A 1 94 ? -11.102 23.547 -12.609 1 26.23 94 SER A C 1
ATOM 753 O O . SER A 1 94 ? -11.125 24.703 -13.047 1 26.23 94 SER A O 1
ATOM 755 N N . VAL A 1 95 ? -12.117 22.938 -13.227 1 24.56 95 VAL A N 1
ATOM 756 C CA . VAL A 1 95 ? -13.312 23.766 -13.141 1 24.56 95 VAL A CA 1
ATOM 757 C C . VAL A 1 95 ? -13.453 24.344 -11.734 1 24.56 95 VAL A C 1
ATOM 759 O O . VAL A 1 95 ? -13.32 23.609 -10.75 1 24.56 95 VAL A O 1
ATOM 762 N N . ALA A 1 96 ? -13.188 25.672 -11.609 1 25.5 96 ALA A N 1
ATOM 763 C CA . ALA A 1 96 ? -13.523 26.594 -10.531 1 25.5 96 ALA A CA 1
ATOM 764 C C . ALA A 1 96 ? -14.727 26.109 -9.734 1 25.5 96 ALA A C 1
ATOM 766 O O . ALA A 1 96 ? -15.656 25.516 -10.305 1 25.5 96 ALA A O 1
ATOM 767 N N . MET A 1 97 ? -14.359 25.688 -8.547 1 25.23 97 MET A N 1
ATOM 768 C CA . MET A 1 97 ? -15.492 25.438 -7.66 1 25.23 97 MET A CA 1
ATOM 769 C C . MET A 1 97 ? -16.609 26.438 -7.895 1 25.23 97 MET A C 1
ATOM 771 O O . MET A 1 97 ? -16.391 27.656 -7.77 1 25.23 97 MET A O 1
ATOM 775 N N . PRO A 1 98 ? -17.422 26.203 -8.898 1 26.3 98 PRO A N 1
ATOM 776 C CA . PRO A 1 98 ? -18.469 27.203 -9.086 1 26.3 98 PRO A CA 1
ATOM 777 C C . PRO A 1 98 ? -18.953 27.797 -7.762 1 26.3 98 PRO A C 1
ATOM 779 O O . PRO A 1 98 ? -18.75 27.203 -6.703 1 26.3 98 PRO A O 1
ATOM 782 N N . SER A 1 99 ? -19.469 29.141 -7.836 1 26.59 99 SER A N 1
ATOM 783 C CA . SER A 1 99 ? -20.172 30.078 -6.98 1 26.59 99 SER A CA 1
ATOM 784 C C . SER A 1 99 ? -21.172 29.375 -6.07 1 26.59 99 SER A C 1
ATOM 786 O O . SER A 1 99 ? -21.609 28.25 -6.371 1 26.59 99 SER A O 1
ATOM 788 N N . THR A 1 100 ? -21.312 29.922 -4.852 1 27.62 100 THR A N 1
ATOM 789 C CA . THR A 1 100 ? -22.344 29.828 -3.824 1 27.62 100 THR A CA 1
ATOM 790 C C . THR A 1 100 ? -23.703 29.578 -4.457 1 27.62 100 THR A C 1
ATOM 792 O O . THR A 1 100 ? -24.281 30.484 -5.059 1 27.62 100 THR A O 1
ATOM 795 N N . ILE A 1 101 ? -23.766 28.594 -5.32 1 27.94 101 ILE A N 1
ATOM 796 C CA . ILE A 1 101 ? -25.141 28.469 -5.824 1 27.94 101 ILE A CA 1
ATOM 797 C C . ILE A 1 101 ? -26.125 28.594 -4.664 1 27.94 101 ILE A C 1
ATOM 799 O O . ILE A 1 101 ? -26 27.906 -3.656 1 27.94 101 ILE A O 1
ATOM 803 N N . ARG A 1 102 ? -26.797 29.688 -4.578 1 28.97 102 ARG A N 1
ATOM 804 C CA . ARG A 1 102 ? -28 30.047 -3.857 1 28.97 102 ARG A CA 1
ATOM 805 C C . ARG A 1 102 ? -29 28.891 -3.842 1 28.97 102 ARG A C 1
ATOM 807 O O . ARG A 1 102 ? -29.5 28.484 -4.895 1 28.97 102 ARG A O 1
ATOM 814 N N . THR A 1 103 ? -28.75 27.875 -3.025 1 31.39 103 THR A N 1
ATOM 815 C CA . THR A 1 103 ? -29.781 26.891 -2.666 1 31.39 103 THR A CA 1
ATOM 816 C C . THR A 1 103 ? -31.156 27.547 -2.609 1 31.39 103 THR A C 1
ATOM 818 O O . THR A 1 103 ? -31.406 28.375 -1.739 1 31.39 103 THR A O 1
ATOM 821 N N . LYS A 1 104 ? -31.703 27.797 -3.711 1 31.98 104 LYS A N 1
ATOM 822 C CA . LYS A 1 104 ? -33.125 27.969 -3.545 1 31.98 104 LYS A CA 1
ATOM 823 C C . LYS A 1 104 ? -33.75 26.844 -2.699 1 31.98 104 LYS A C 1
ATOM 825 O O . LYS A 1 104 ? -33.281 25.703 -2.773 1 31.98 104 LYS A O 1
ATOM 830 N N . ARG A 1 105 ? -34.562 27.031 -1.701 1 32.81 105 ARG A N 1
ATOM 831 C CA . ARG A 1 105 ? -35.406 26.469 -0.649 1 32.81 105 ARG A CA 1
ATOM 832 C C . ARG A 1 105 ? -36.219 25.281 -1.166 1 32.81 105 ARG A C 1
ATOM 834 O O . ARG A 1 105 ? -37.438 25.281 -1.108 1 32.81 105 ARG A O 1
ATOM 841 N N . LYS A 1 106 ? -35.844 24.688 -2.328 1 37.34 106 LYS A N 1
ATOM 842 C CA . LYS A 1 106 ? -37 23.844 -2.684 1 37.34 106 LYS A CA 1
ATOM 843 C C . LYS A 1 106 ? -37.25 22.766 -1.624 1 37.34 106 LYS A C 1
ATOM 845 O O . LYS A 1 106 ? -36.344 22.453 -0.84 1 37.34 106 LYS A O 1
ATOM 850 N N . THR A 1 107 ? -38.281 21.688 -1.877 1 41.75 107 THR A N 1
ATOM 851 C CA . THR A 1 107 ? -39.156 20.969 -0.974 1 41.75 107 THR A CA 1
ATOM 852 C C . THR A 1 107 ? -38.438 19.828 -0.278 1 41.75 107 THR A C 1
ATOM 854 O O . THR A 1 107 ? -37.531 19.219 -0.857 1 41.75 107 THR A O 1
ATOM 857 N N . ASN A 1 108 ? -38.406 19.484 1.043 1 45.91 108 ASN A N 1
ATOM 858 C CA . ASN A 1 108 ? -38 18.625 2.148 1 45.91 108 ASN A CA 1
ATOM 859 C C . ASN A 1 108 ? -37.781 17.172 1.691 1 45.91 108 ASN A C 1
ATOM 861 O O . ASN A 1 108 ? -36.969 16.453 2.273 1 45.91 108 ASN A O 1
ATOM 865 N N . ALA A 1 109 ? -38.625 16.516 0.842 1 49.84 109 ALA A N 1
ATOM 866 C CA . ALA A 1 109 ? -38.688 15.109 0.467 1 49.84 109 ALA A CA 1
ATOM 867 C C . ALA A 1 109 ? -37.469 14.719 -0.36 1 49.84 109 ALA A C 1
ATOM 869 O O . ALA A 1 109 ? -36.938 13.617 -0.204 1 49.84 109 ALA A O 1
ATOM 870 N N . SER A 1 110 ? -36.906 15.625 -1.256 1 58.97 110 SER A N 1
ATOM 871 C CA . SER A 1 110 ? -35.875 15.383 -2.248 1 58.97 110 SER A CA 1
ATOM 872 C C . SER A 1 110 ? -34.5 15.234 -1.59 1 58.97 110 SER A C 1
ATOM 874 O O . SER A 1 110 ? -33.688 14.391 -1.996 1 58.97 110 SER A O 1
ATOM 876 N N . CYS A 1 111 ? -34.344 15.781 -0.5 1 60.88 111 CYS A N 1
ATOM 877 C CA . CYS A 1 111 ? -33.062 15.758 0.183 1 60.88 111 CYS A CA 1
ATOM 878 C C . CYS A 1 111 ? -32.844 14.438 0.913 1 60.88 111 CYS A C 1
ATOM 880 O O . CYS A 1 111 ? -31.734 13.898 0.926 1 60.88 111 CYS A O 1
ATOM 882 N N . LYS A 1 112 ? -34 13.906 1.486 1 64.81 112 LYS A N 1
ATOM 883 C CA . LYS A 1 112 ? -33.906 12.633 2.201 1 64.81 112 LYS A CA 1
ATOM 884 C C . LYS A 1 112 ? -33.531 11.5 1.253 1 64.81 112 LYS A C 1
ATOM 886 O O . LYS A 1 112 ? -32.781 10.609 1.609 1 64.81 112 LYS A O 1
ATOM 891 N N . ASP A 1 113 ? -33.969 11.703 0.016 1 80.88 113 ASP A N 1
ATOM 892 C CA . ASP A 1 113 ? -33.688 10.672 -0.985 1 80.88 113 ASP A CA 1
ATOM 893 C C . ASP A 1 113 ? -32.219 10.703 -1.413 1 80.88 113 ASP A C 1
ATOM 895 O O . ASP A 1 113 ? -31.609 9.648 -1.553 1 80.88 113 ASP A O 1
ATOM 899 N N . LEU A 1 114 ? -31.734 11.906 -1.312 1 87.44 114 LEU A N 1
ATOM 900 C CA . LEU A 1 114 ? -30.344 12.016 -1.733 1 87.44 114 LEU A CA 1
ATOM 901 C C . LEU A 1 114 ? -29.406 11.461 -0.662 1 87.44 114 LEU A C 1
ATOM 903 O O . LEU A 1 114 ? -28.406 10.812 -0.979 1 87.44 114 LEU A O 1
ATOM 907 N N . THR A 1 115 ? -29.812 11.727 0.605 1 88.31 115 THR A N 1
ATOM 908 C CA . THR A 1 115 ? -29.016 11.219 1.716 1 88.31 115 THR A CA 1
ATOM 909 C C . THR A 1 115 ? -29.031 9.695 1.734 1 88.31 115 THR A C 1
ATOM 911 O O . THR A 1 115 ? -28 9.062 1.979 1 88.31 115 THR A O 1
ATOM 914 N N . HIS A 1 116 ? -30.156 9.156 1.512 1 91.62 116 HIS A N 1
ATOM 915 C CA . HIS A 1 116 ? -30.266 7.703 1.463 1 91.62 116 HIS A CA 1
ATOM 916 C C . HIS A 1 116 ? -29.453 7.125 0.313 1 91.62 116 HIS A C 1
ATOM 918 O O . HIS A 1 116 ? -28.734 6.141 0.493 1 91.62 116 HIS A O 1
ATOM 924 N N . LEU A 1 117 ? -29.516 7.77 -0.853 1 92.62 117 LEU A N 1
ATOM 925 C CA . LEU A 1 117 ? -28.797 7.293 -2.027 1 92.62 117 LEU A CA 1
ATOM 926 C C . LEU A 1 117 ? -27.297 7.391 -1.814 1 92.62 117 LEU A C 1
ATOM 928 O O . LEU A 1 117 ? -26.547 6.512 -2.248 1 92.62 117 LEU A O 1
ATOM 932 N N . ARG A 1 118 ? -26.906 8.375 -1.098 1 90.5 118 ARG A N 1
ATOM 933 C CA . ARG A 1 118 ? -25.484 8.516 -0.778 1 90.5 118 ARG A CA 1
ATOM 934 C C . ARG A 1 118 ? -25.031 7.418 0.179 1 90.5 118 ARG A C 1
ATOM 936 O O . ARG A 1 118 ? -23.938 6.879 0.037 1 90.5 118 ARG A O 1
ATOM 943 N N . ALA A 1 119 ? -25.875 7.129 1.106 1 91.12 119 ALA A N 1
ATOM 944 C CA . ALA A 1 119 ? -25.547 6.062 2.049 1 91.12 119 ALA A CA 1
ATOM 945 C C . ALA A 1 119 ? -25.453 4.715 1.338 1 91.12 119 ALA A C 1
ATOM 947 O O . ALA A 1 119 ? -24.562 3.91 1.637 1 91.12 119 ALA A O 1
ATOM 948 N N . VAL A 1 120 ? -26.312 4.496 0.422 1 92.81 120 VAL A N 1
ATOM 949 C CA . VAL A 1 120 ? -26.312 3.256 -0.345 1 92.81 120 VAL A CA 1
ATOM 950 C C . VAL A 1 120 ? -25.047 3.172 -1.201 1 92.81 120 VAL A C 1
ATOM 952 O O . VAL A 1 120 ? -24.406 2.119 -1.273 1 92.81 120 VAL A O 1
ATOM 955 N N . LEU A 1 121 ? -24.672 4.262 -1.823 1 93.88 121 LEU A N 1
ATOM 956 C CA . LEU A 1 121 ? -23.453 4.297 -2.613 1 93.88 121 LEU A CA 1
ATOM 957 C C . LEU A 1 121 ? -22.234 3.961 -1.752 1 93.88 121 LEU A C 1
ATOM 959 O O . LEU A 1 121 ? -21.406 3.137 -2.139 1 93.88 121 LEU A O 1
ATOM 963 N N . ASN A 1 122 ? -22.234 4.547 -0.595 1 90.88 122 ASN A N 1
ATOM 964 C CA . ASN A 1 122 ? -21.094 4.309 0.292 1 90.88 122 ASN A CA 1
ATOM 965 C C . ASN A 1 122 ? -21.016 2.85 0.729 1 90.88 122 ASN A C 1
ATOM 967 O O . ASN A 1 122 ? -19.938 2.268 0.789 1 90.88 122 ASN A O 1
ATOM 971 N N . ARG A 1 123 ? -22.109 2.311 1.005 1 93.25 123 ARG A N 1
ATOM 972 C CA . ARG A 1 123 ? -22.156 0.913 1.424 1 93.25 123 ARG A CA 1
ATOM 973 C C . ARG A 1 123 ? -21.719 -0.013 0.294 1 93.25 123 ARG A C 1
ATOM 975 O O . ARG A 1 123 ? -20.922 -0.918 0.504 1 93.25 123 ARG A O 1
ATOM 982 N N . ASN A 1 124 ? -22.281 0.238 -0.859 1 94.44 124 ASN A N 1
ATOM 983 C CA . ASN A 1 124 ? -21.953 -0.617 -1.995 1 94.44 124 ASN A CA 1
ATOM 984 C C . ASN A 1 124 ? -20.5 -0.443 -2.428 1 94.44 124 ASN A C 1
ATOM 986 O O . ASN A 1 124 ? -19.844 -1.411 -2.816 1 94.44 124 ASN A O 1
ATOM 990 N N . ARG A 1 125 ? -20.047 0.703 -2.393 1 93.62 125 ARG A N 1
ATOM 991 C CA . ARG A 1 125 ? -18.656 0.977 -2.701 1 93.62 125 ARG A CA 1
ATOM 992 C C . ARG A 1 125 ? -17.719 0.247 -1.733 1 93.62 125 ARG A C 1
ATOM 994 O O . ARG A 1 125 ? -16.781 -0.427 -2.156 1 93.62 125 ARG A O 1
ATOM 1001 N N . SER A 1 126 ? -18.016 0.378 -0.468 1 91.62 126 SER A N 1
ATOM 1002 C CA . SER A 1 126 ? -17.219 -0.296 0.552 1 91.62 126 SER A CA 1
ATOM 1003 C C . SER A 1 126 ? -17.266 -1.811 0.374 1 91.62 126 SER A C 1
ATOM 1005 O O . SER A 1 126 ? -16.25 -2.486 0.532 1 91.62 126 SER A O 1
ATOM 1007 N N . LYS A 1 127 ? -18.391 -2.279 0.08 1 92.5 127 LYS A N 1
ATOM 1008 C CA . LYS A 1 127 ? -18.531 -3.715 -0.139 1 92.5 127 LYS A CA 1
ATOM 1009 C C . LYS A 1 127 ? -17.703 -4.172 -1.333 1 92.5 127 LYS A C 1
ATOM 1011 O O . LYS A 1 127 ? -17.047 -5.219 -1.282 1 92.5 127 LYS A O 1
ATOM 1016 N N . TYR A 1 128 ? -17.766 -3.461 -2.398 1 94.25 128 TYR A N 1
ATOM 1017 C CA . TYR A 1 128 ? -16.984 -3.797 -3.586 1 94.25 128 TYR A CA 1
ATOM 1018 C C . TYR A 1 128 ? -15.508 -3.896 -3.258 1 94.25 128 TYR A C 1
ATOM 1020 O O . TYR A 1 128 ? -14.875 -4.922 -3.518 1 94.25 128 TYR A O 1
ATOM 1028 N N . TYR A 1 129 ? -14.961 -2.859 -2.67 1 93.25 129 TYR A N 1
ATOM 1029 C CA . TYR A 1 129 ? -13.539 -2.857 -2.377 1 93.25 129 TYR A CA 1
ATOM 1030 C C . TYR A 1 129 ? -13.188 -3.932 -1.352 1 93.25 129 TYR A C 1
ATOM 1032 O O . TYR A 1 129 ? -12.109 -4.523 -1.404 1 93.25 129 TYR A O 1
ATOM 1040 N N . SER A 1 130 ? -14.086 -4.184 -0.396 1 89.62 130 SER A N 1
ATOM 1041 C CA . SER A 1 130 ? -13.859 -5.25 0.578 1 89.62 130 SER A CA 1
ATOM 1042 C C . SER A 1 130 ? -13.766 -6.609 -0.103 1 89.62 130 SER A C 1
ATOM 1044 O O . SER A 1 130 ? -12.867 -7.402 0.208 1 89.62 130 SER A O 1
ATOM 1046 N N . VAL A 1 131 ? -14.625 -6.844 -1.007 1 89.12 131 VAL A N 1
ATOM 1047 C CA . VAL A 1 131 ? -14.633 -8.109 -1.731 1 89.12 131 VAL A CA 1
ATOM 1048 C C . VAL A 1 131 ? -13.359 -8.242 -2.562 1 89.12 131 VAL A C 1
ATOM 1050 O O . VAL A 1 131 ? -12.734 -9.305 -2.586 1 89.12 131 VAL A O 1
ATOM 1053 N N . VAL A 1 132 ? -13 -7.195 -3.246 1 91.62 132 VAL A N 1
ATOM 1054 C CA . VAL A 1 132 ? -11.797 -7.234 -4.07 1 91.62 132 VAL A CA 1
ATOM 1055 C C . VAL A 1 132 ? -10.578 -7.527 -3.197 1 91.62 132 VAL A C 1
ATOM 1057 O O . VAL A 1 132 ? -9.734 -8.359 -3.549 1 91.62 132 VAL A O 1
ATOM 1060 N N . CYS A 1 133 ? -10.469 -6.848 -2.035 1 88.06 133 CYS A N 1
ATOM 1061 C CA . CYS A 1 133 ? -9.344 -7.07 -1.134 1 88.06 133 CYS A CA 1
ATOM 1062 C C . CYS A 1 133 ? -9.273 -8.531 -0.702 1 88.06 133 CYS A C 1
ATOM 1064 O O . CYS A 1 133 ? -8.195 -9.125 -0.684 1 88.06 133 CYS A O 1
ATOM 1066 N N . GLU A 1 134 ? -10.391 -9.094 -0.394 1 82.25 134 GLU A N 1
ATOM 1067 C CA . GLU A 1 134 ? -10.445 -10.492 0.028 1 82.25 134 GLU A CA 1
ATOM 1068 C C . GLU A 1 134 ? -9.969 -11.422 -1.081 1 82.25 134 GLU A C 1
ATOM 1070 O O . GLU A 1 134 ? -9.164 -12.32 -0.837 1 82.25 134 GLU A O 1
ATOM 1075 N N . GLU A 1 135 ? -10.5 -11.172 -2.193 1 86.62 135 GLU A N 1
ATOM 1076 C CA . GLU A 1 135 ? -10.164 -12.039 -3.318 1 86.62 135 GLU A CA 1
ATOM 1077 C C . GLU A 1 135 ? -8.711 -11.867 -3.732 1 86.62 135 GLU A C 1
ATOM 1079 O O . GLU A 1 135 ? -8.055 -12.828 -4.148 1 86.62 135 GLU A O 1
ATOM 1084 N N . GLU A 1 136 ? -8.219 -10.648 -3.643 1 89.44 136 GLU A N 1
ATOM 1085 C CA . GLU A 1 136 ? -6.824 -10.414 -4 1 89.44 136 GLU A CA 1
ATOM 1086 C C . GLU A 1 136 ? -5.879 -11.086 -3.014 1 89.44 136 GLU A C 1
ATOM 1088 O O . GLU A 1 136 ? -4.797 -11.547 -3.395 1 89.44 136 GLU A O 1
ATOM 1093 N N . GLU A 1 137 ? -6.223 -11.117 -1.799 1 83.69 137 GLU A N 1
ATOM 1094 C CA . GLU A 1 137 ? -5.414 -11.828 -0.812 1 83.69 137 GLU A CA 1
ATOM 1095 C C . GLU A 1 137 ? -5.258 -13.305 -1.182 1 83.69 137 GLU A C 1
ATOM 1097 O O . GLU A 1 137 ? -4.16 -13.859 -1.083 1 83.69 137 GLU A O 1
ATOM 1102 N N . LEU A 1 138 ? -6.266 -13.859 -1.588 1 81.75 138 LEU A N 1
ATOM 1103 C CA . LEU A 1 138 ? -6.219 -15.25 -2.018 1 81.75 138 LEU A CA 1
ATOM 1104 C C . LEU A 1 138 ? -5.406 -15.398 -3.299 1 81.75 138 LEU A C 1
ATOM 1106 O O . LEU A 1 138 ? -4.688 -16.391 -3.475 1 81.75 138 LEU A O 1
ATOM 1110 N N . ARG A 1 139 ? -5.555 -14.445 -4.137 1 87.69 139 ARG A N 1
ATOM 1111 C CA . ARG A 1 139 ? -4.812 -14.477 -5.395 1 87.69 139 ARG A CA 1
ATOM 1112 C C . ARG A 1 139 ? -3.311 -14.375 -5.148 1 87.69 139 ARG A C 1
ATOM 1114 O O . ARG A 1 139 ? -2.518 -14.984 -5.871 1 87.69 139 ARG A O 1
ATOM 1121 N N . ILE A 1 140 ? -2.938 -13.594 -4.156 1 87.38 140 ILE A N 1
ATOM 1122 C CA . ILE A 1 140 ? -1.525 -13.508 -3.801 1 87.38 140 ILE A CA 1
ATOM 1123 C C . ILE A 1 140 ? -1.014 -14.891 -3.404 1 87.38 140 ILE A C 1
ATOM 1125 O O . ILE A 1 140 ? 0.048 -15.32 -3.861 1 87.38 140 ILE A O 1
ATOM 1129 N N . LYS A 1 141 ? -1.743 -15.586 -2.635 1 80.62 141 LYS A N 1
ATOM 1130 C CA . LYS A 1 141 ? -1.36 -16.922 -2.189 1 80.62 141 LYS A CA 1
ATOM 1131 C C . LYS A 1 141 ? -1.273 -17.891 -3.367 1 80.62 141 LYS A C 1
ATOM 1133 O O . LYS A 1 141 ? -0.313 -18.656 -3.48 1 80.62 141 LYS A O 1
ATOM 1138 N N . THR A 1 142 ? -2.271 -17.828 -4.184 1 80.62 142 THR A N 1
ATOM 1139 C CA . THR A 1 142 ? -2.293 -18.703 -5.348 1 80.62 142 THR A CA 1
ATOM 1140 C C . THR A 1 142 ? -1.101 -18.438 -6.258 1 80.62 142 THR A C 1
ATOM 1142 O O . THR A 1 142 ? -0.426 -19.359 -6.707 1 80.62 142 THR A O 1
ATOM 1145 N N . ALA A 1 143 ? -0.89 -17.188 -6.531 1 87.31 143 ALA A N 1
ATOM 1146 C CA . ALA A 1 143 ? 0.235 -16.797 -7.383 1 87.31 143 ALA A CA 1
ATOM 1147 C C . ALA A 1 143 ? 1.561 -17.25 -6.77 1 87.31 143 ALA A C 1
ATOM 1149 O O . ALA A 1 143 ? 2.443 -17.734 -7.477 1 87.31 143 ALA A O 1
ATOM 1150 N N . TYR A 1 144 ? 1.653 -17.078 -5.473 1 86.62 144 TYR A N 1
ATOM 1151 C CA . TYR A 1 144 ? 2.855 -17.484 -4.762 1 86.62 144 TYR A CA 1
ATOM 1152 C C . TYR A 1 144 ? 3.068 -19 -4.887 1 86.62 144 TYR A C 1
ATOM 1154 O O . TYR A 1 144 ? 4.16 -19.453 -5.234 1 86.62 144 TYR A O 1
ATOM 1162 N N . ASN A 1 145 ? 2.078 -19.703 -4.672 1 79.44 145 ASN A N 1
ATOM 1163 C CA . ASN A 1 145 ? 2.184 -21.156 -4.719 1 79.44 145 ASN A CA 1
ATOM 1164 C C . ASN A 1 145 ? 2.432 -21.656 -6.137 1 79.44 145 ASN A C 1
ATOM 1166 O O . ASN A 1 145 ? 3.084 -22.688 -6.336 1 79.44 145 ASN A O 1
ATOM 1170 N N . ASN A 1 146 ? 1.994 -20.922 -7.121 1 83.81 146 ASN A N 1
ATOM 1171 C CA . ASN A 1 146 ? 2.209 -21.281 -8.516 1 83.81 146 ASN A CA 1
ATOM 1172 C C . ASN A 1 146 ? 3.564 -20.781 -9.023 1 83.81 146 ASN A C 1
ATOM 1174 O O . ASN A 1 146 ? 3.928 -21.031 -10.172 1 83.81 146 ASN A O 1
ATOM 1178 N N . GLY A 1 147 ? 4.23 -20.078 -8.195 1 86.44 147 GLY A N 1
ATOM 1179 C CA . GLY A 1 147 ? 5.543 -19.594 -8.578 1 86.44 147 GLY A CA 1
ATOM 1180 C C . GLY A 1 147 ? 5.488 -18.453 -9.57 1 86.44 147 GLY A C 1
ATOM 1181 O O . GLY A 1 147 ? 6.445 -18.219 -10.312 1 86.44 147 GLY A O 1
ATOM 1182 N N . SER A 1 148 ? 4.398 -17.734 -9.625 1 88.56 148 SER A N 1
ATOM 1183 C CA . SER A 1 148 ? 4.23 -16.672 -10.602 1 88.56 148 SER A CA 1
ATOM 1184 C C . SER A 1 148 ? 4.66 -15.32 -10.023 1 88.56 148 SER A C 1
ATOM 1186 O O . SER A 1 148 ? 3.926 -14.711 -9.242 1 88.56 148 SER A O 1
ATOM 1188 N N . LEU A 1 149 ? 5.734 -14.852 -10.469 1 90 149 LEU A N 1
ATOM 1189 C CA . LEU A 1 149 ? 6.223 -13.547 -10.023 1 90 149 LEU A CA 1
ATOM 1190 C C . LEU A 1 149 ? 5.273 -12.438 -10.461 1 90 149 LEU A C 1
ATOM 1192 O O . LEU A 1 149 ? 4.898 -11.578 -9.648 1 90 149 LEU A O 1
ATOM 1196 N N . ALA A 1 150 ? 4.914 -12.5 -11.688 1 87.81 150 ALA A N 1
ATOM 1197 C CA . ALA A 1 150 ? 3.994 -11.492 -12.211 1 87.81 150 ALA A CA 1
ATOM 1198 C C . ALA A 1 150 ? 2.658 -11.539 -11.477 1 87.81 150 ALA A C 1
ATOM 1200 O O . ALA A 1 150 ? 2.096 -10.492 -11.133 1 87.81 150 ALA A O 1
ATOM 1201 N N . GLY A 1 151 ? 2.225 -12.75 -11.227 1 90.94 151 GLY A N 1
ATOM 1202 C CA . GLY A 1 151 ? 0.97 -12.914 -10.516 1 90.94 151 GLY A CA 1
ATOM 1203 C C . GLY A 1 151 ? 0.998 -12.312 -9.117 1 90.94 151 GLY A C 1
ATOM 1204 O O . GLY A 1 151 ? 0.034 -11.68 -8.688 1 90.94 151 GLY A O 1
ATOM 1205 N N . VAL A 1 152 ? 2.059 -12.531 -8.406 1 91.94 152 VAL A N 1
ATOM 1206 C CA . VAL A 1 152 ? 2.203 -12 -7.059 1 91.94 152 VAL A CA 1
ATOM 1207 C C . VAL A 1 152 ? 2.213 -10.469 -7.109 1 91.94 152 VAL A C 1
ATOM 1209 O O . VAL A 1 152 ? 1.517 -9.812 -6.332 1 91.94 152 VAL A O 1
ATOM 1212 N N . ILE A 1 153 ? 2.928 -9.906 -8.008 1 91.69 153 ILE A N 1
ATOM 1213 C CA . ILE A 1 153 ? 3.047 -8.461 -8.125 1 91.69 153 ILE A CA 1
ATOM 1214 C C . ILE A 1 153 ? 1.686 -7.852 -8.469 1 91.69 153 ILE A C 1
ATOM 1216 O O . ILE A 1 153 ? 1.257 -6.883 -7.84 1 91.69 153 ILE A O 1
ATOM 1220 N N . GLU A 1 154 ? 1.008 -8.398 -9.391 1 90.38 154 GLU A N 1
ATOM 1221 C CA . GLU A 1 154 ? -0.288 -7.883 -9.82 1 90.38 154 GLU A CA 1
ATOM 1222 C C . GLU A 1 154 ? -1.318 -7.969 -8.695 1 90.38 154 GLU A C 1
ATOM 1224 O O . GLU A 1 154 ? -2.055 -7.012 -8.445 1 90.38 154 GLU A O 1
ATOM 1229 N N . ALA A 1 155 ? -1.315 -9.094 -8.055 1 92.38 155 ALA A N 1
ATOM 1230 C CA . ALA A 1 155 ? -2.283 -9.289 -6.977 1 92.38 155 ALA A CA 1
ATOM 1231 C C . ALA A 1 155 ? -1.999 -8.359 -5.805 1 92.38 155 ALA A C 1
ATOM 1233 O O . ALA A 1 155 ? -2.924 -7.805 -5.207 1 92.38 155 ALA A O 1
ATOM 1234 N N . MET A 1 156 ? -0.765 -8.195 -5.449 1 93.12 156 MET A N 1
ATOM 1235 C CA . MET A 1 156 ? -0.405 -7.293 -4.359 1 93.12 156 MET A CA 1
ATOM 1236 C C . MET A 1 156 ? -0.747 -5.852 -4.715 1 93.12 156 MET A C 1
ATOM 1238 O O . MET A 1 156 ? -1.288 -5.117 -3.887 1 93.12 156 MET A O 1
ATOM 1242 N N . ALA A 1 157 ? -0.418 -5.453 -5.922 1 92.12 157 ALA A N 1
ATOM 1243 C CA . ALA A 1 157 ? -0.73 -4.098 -6.375 1 92.12 157 ALA A CA 1
ATOM 1244 C C . ALA A 1 157 ? -2.23 -3.83 -6.305 1 92.12 157 ALA A C 1
ATOM 1246 O O . ALA A 1 157 ? -2.658 -2.799 -5.777 1 92.12 157 ALA A O 1
ATOM 1247 N N . SER A 1 158 ? -2.941 -4.766 -6.82 1 92.31 158 SER A N 1
ATOM 1248 C CA . SER A 1 158 ? -4.395 -4.637 -6.789 1 92.31 158 SER A CA 1
ATOM 1249 C C . SER A 1 158 ? -4.918 -4.633 -5.355 1 92.31 158 SER A C 1
ATOM 1251 O O . SER A 1 158 ? -5.801 -3.844 -5.016 1 92.31 158 SER A O 1
ATOM 1253 N N . GLY A 1 159 ? -4.395 -5.5 -4.531 1 92.38 159 GLY A N 1
ATOM 1254 C CA . GLY A 1 159 ? -4.797 -5.547 -3.133 1 92.38 159 GLY A CA 1
ATOM 1255 C C . GLY A 1 159 ? -4.539 -4.246 -2.395 1 92.38 159 GLY A C 1
ATOM 1256 O O . GLY A 1 159 ? -5.41 -3.748 -1.68 1 92.38 159 GLY A O 1
ATOM 1257 N N . VAL A 1 160 ? -3.371 -3.705 -2.58 1 93.5 160 VAL A N 1
ATOM 1258 C CA . VAL A 1 160 ? -2.99 -2.461 -1.921 1 93.5 160 VAL A CA 1
ATOM 1259 C C . VAL A 1 160 ? -3.869 -1.318 -2.422 1 93.5 160 VAL A C 1
ATOM 1261 O O . VAL A 1 160 ? -4.398 -0.539 -1.626 1 93.5 160 VAL A O 1
ATOM 1264 N N . LYS A 1 161 ? -4.027 -1.228 -3.713 1 91.94 161 LYS A N 1
ATOM 1265 C CA . LYS A 1 161 ? -4.875 -0.2 -4.316 1 91.94 161 LYS A CA 1
ATOM 1266 C C . LYS A 1 161 ? -6.281 -0.229 -3.723 1 91.94 161 LYS A C 1
ATOM 1268 O O . LYS A 1 161 ? -6.785 0.797 -3.264 1 91.94 161 LYS A O 1
ATOM 1273 N N . ASN A 1 162 ? -6.805 -1.361 -3.736 1 92 162 ASN A N 1
ATOM 1274 C CA . ASN A 1 162 ? -8.195 -1.485 -3.303 1 92 162 ASN A CA 1
ATOM 1275 C C . ASN A 1 162 ? -8.32 -1.343 -1.788 1 92 162 ASN A C 1
ATOM 1277 O O . ASN A 1 162 ? -9.352 -0.893 -1.288 1 92 162 ASN A O 1
ATOM 1281 N N . ALA A 1 163 ? -7.281 -1.655 -1.009 1 92.62 163 ALA A N 1
ATOM 1282 C CA . ALA A 1 163 ? -7.277 -1.405 0.43 1 92.62 163 ALA A CA 1
ATOM 1283 C C . ALA A 1 163 ? -7.344 0.09 0.727 1 92.62 163 ALA A C 1
ATOM 1285 O O . ALA A 1 163 ? -8 0.511 1.684 1 92.62 163 ALA A O 1
ATOM 1286 N N . ILE A 1 164 ? -6.652 0.872 -0.08 1 92.19 164 ILE A N 1
ATOM 1287 C CA . ILE A 1 164 ? -6.668 2.32 0.089 1 92.19 164 ILE A CA 1
ATOM 1288 C C . ILE A 1 164 ? -8.062 2.859 -0.21 1 92.19 164 ILE A C 1
ATOM 1290 O O . ILE A 1 164 ? -8.602 3.668 0.55 1 92.19 164 ILE A O 1
ATOM 1294 N N . TYR A 1 165 ? -8.648 2.361 -1.268 1 92 165 TYR A N 1
ATOM 1295 C CA . TYR A 1 165 ? -10.008 2.783 -1.597 1 92 165 TYR A CA 1
ATOM 1296 C C . TYR A 1 165 ? -10.992 2.346 -0.52 1 92 165 TYR A C 1
ATOM 1298 O O . TYR A 1 165 ? -11.953 3.059 -0.222 1 92 165 TYR A O 1
ATOM 1306 N N . LEU A 1 166 ? -10.758 1.209 0.011 1 91.69 166 LEU A N 1
ATOM 1307 C CA . LEU A 1 166 ? -11.617 0.731 1.088 1 91.69 166 LEU A CA 1
ATOM 1308 C C . LEU A 1 166 ? -11.508 1.638 2.311 1 91.69 166 LEU A C 1
ATOM 1310 O O . LEU A 1 166 ? -12.523 1.99 2.916 1 91.69 166 LEU A O 1
ATOM 1314 N N . ALA A 1 167 ? -10.289 1.982 2.635 1 90.44 167 ALA A N 1
ATOM 1315 C CA . ALA A 1 167 ? -10.086 2.908 3.748 1 90.44 167 ALA A CA 1
ATOM 1316 C C . ALA A 1 167 ? -10.828 4.219 3.508 1 90.44 167 ALA A C 1
ATOM 1318 O O . ALA A 1 167 ? -11.484 4.746 4.414 1 90.44 167 ALA A O 1
ATOM 1319 N N . HIS A 1 168 ? -10.75 4.695 2.338 1 91.12 168 HIS A N 1
ATOM 1320 C CA . HIS A 1 168 ? -11.383 5.957 1.968 1 91.12 168 HIS A CA 1
ATOM 1321 C C . HIS A 1 168 ? -12.898 5.859 2.053 1 91.12 168 HIS A C 1
ATOM 1323 O O . HIS A 1 168 ? -13.562 6.816 2.459 1 91.12 168 HIS A O 1
ATOM 1329 N N . SER A 1 169 ? -13.406 4.73 1.652 1 87 169 SER A N 1
ATOM 1330 C CA . SER A 1 169 ? -14.852 4.582 1.534 1 87 169 SER A CA 1
ATOM 1331 C C . SER A 1 169 ? -15.477 4.16 2.861 1 87 169 SER A C 1
ATOM 1333 O O . SER A 1 169 ? -16.578 4.602 3.205 1 87 169 SER A O 1
ATOM 1335 N N . ARG A 1 170 ? -14.82 3.383 3.617 1 86.75 170 ARG A N 1
ATOM 1336 C CA . ARG A 1 170 ? -15.445 2.717 4.758 1 86.75 170 ARG A CA 1
ATOM 1337 C C . ARG A 1 170 ? -15.133 3.451 6.055 1 86.75 170 ARG A C 1
ATOM 1339 O O . ARG A 1 170 ? -15.961 3.49 6.965 1 86.75 170 ARG A O 1
ATOM 1346 N N . ASP A 1 171 ? -13.961 3.939 6.285 1 84.06 171 ASP A N 1
ATOM 1347 C CA . ASP A 1 171 ? -13.484 4.363 7.602 1 84.06 171 ASP A CA 1
ATOM 1348 C C . ASP A 1 171 ? -13.883 5.812 7.883 1 84.06 171 ASP A C 1
ATOM 1350 O O . ASP A 1 171 ? -13.727 6.293 9.008 1 84.06 171 ASP A O 1
ATOM 1354 N N . ARG A 1 172 ? -14.547 6.547 7.035 1 81.38 172 ARG A N 1
ATOM 1355 C CA . ARG A 1 172 ? -15.102 7.879 7.23 1 81.38 172 ARG A CA 1
ATOM 1356 C C . ARG A 1 172 ? -14.141 8.773 8 1 81.38 172 ARG A C 1
ATOM 1358 O O . ARG A 1 172 ? -14.508 9.359 9.023 1 81.38 172 ARG A O 1
ATOM 1365 N N . CYS A 1 173 ? -12.977 8.961 7.508 1 85.44 173 CYS A N 1
ATOM 1366 C CA . CYS A 1 173 ? -11.906 9.719 8.156 1 85.44 173 CYS A CA 1
ATOM 1367 C C . CYS A 1 173 ? -12.242 11.203 8.195 1 85.44 173 CYS A C 1
ATOM 1369 O O . CYS A 1 173 ? -12.688 11.773 7.199 1 85.44 173 CYS A O 1
ATOM 1371 N N . GLN A 1 174 ? -12.055 11.797 9.352 1 86.19 174 GLN A N 1
ATOM 1372 C CA . GLN A 1 174 ? -12.359 13.211 9.516 1 86.19 174 GLN A CA 1
ATOM 1373 C C . GLN A 1 174 ? -11.102 14.062 9.398 1 86.19 174 GLN A C 1
ATOM 1375 O O . GLN A 1 174 ? -11.164 15.227 8.992 1 86.19 174 GLN A O 1
ATOM 1380 N N . THR A 1 175 ? -10.023 13.5 9.766 1 90.19 175 THR A N 1
ATOM 1381 C CA . THR A 1 175 ? -8.758 14.227 9.719 1 90.19 175 THR A CA 1
ATOM 1382 C C . THR A 1 175 ? -7.746 13.5 8.836 1 90.19 175 THR A C 1
ATOM 1384 O O . THR A 1 175 ? -7.969 12.352 8.445 1 90.19 175 THR A O 1
ATOM 1387 N N . SER A 1 176 ? -6.754 14.172 8.539 1 90.06 176 SER A N 1
ATOM 1388 C CA . SER A 1 176 ? -5.664 13.562 7.781 1 90.06 176 SER A CA 1
ATOM 1389 C C . SER A 1 176 ? -5.027 12.414 8.562 1 90.06 176 SER A C 1
ATOM 1391 O O . SER A 1 176 ? -4.688 11.375 7.988 1 90.06 176 SER A O 1
ATOM 1393 N N . THR A 1 177 ? -4.926 12.531 9.836 1 87.62 177 THR A N 1
ATOM 1394 C CA . THR A 1 177 ? -4.336 11.492 10.672 1 87.62 177 THR A CA 1
ATOM 1395 C C . THR A 1 177 ? -5.207 10.234 10.672 1 87.62 177 THR A C 1
ATOM 1397 O O . THR A 1 177 ? -4.691 9.117 10.586 1 87.62 177 THR A O 1
ATOM 1400 N N . ASP A 1 178 ? -6.469 10.492 10.672 1 88 178 ASP A N 1
ATOM 1401 C CA . ASP A 1 178 ? -7.395 9.367 10.586 1 88 178 ASP A CA 1
ATOM 1402 C C . ASP A 1 178 ? -7.227 8.617 9.266 1 88 178 ASP A C 1
ATOM 1404 O O . ASP A 1 178 ? -7.27 7.387 9.234 1 88 178 ASP A O 1
ATOM 1408 N N . ALA A 1 179 ? -7.047 9.43 8.266 1 90.81 179 ALA A N 1
ATOM 1409 C CA . ALA A 1 179 ? -6.914 8.844 6.93 1 90.81 179 ALA A CA 1
ATOM 1410 C C . ALA A 1 179 ? -5.66 7.984 6.828 1 90.81 179 ALA A C 1
ATOM 1412 O O . ALA A 1 179 ? -5.719 6.852 6.344 1 90.81 179 ALA A O 1
ATOM 1413 N N . PHE A 1 180 ? -4.59 8.453 7.336 1 90.94 180 PHE A N 1
ATOM 1414 C CA . PHE A 1 180 ? -3.348 7.691 7.309 1 90.94 180 PHE A CA 1
ATOM 1415 C C . PHE A 1 180 ? -3.473 6.426 8.148 1 90.94 180 PHE A C 1
ATOM 1417 O O . PHE A 1 180 ? -3.002 5.359 7.746 1 90.94 180 PHE A O 1
ATOM 1424 N N . ARG A 1 181 ? -4.086 6.531 9.25 1 85.5 181 ARG A N 1
ATOM 1425 C CA . ARG A 1 181 ? -4.27 5.371 10.117 1 85.5 181 ARG A CA 1
ATOM 1426 C C . ARG A 1 181 ? -5.141 4.316 9.445 1 85.5 181 ARG A C 1
ATOM 1428 O O . ARG A 1 181 ? -4.832 3.125 9.492 1 85.5 181 ARG A O 1
ATOM 1435 N N . ALA A 1 182 ? -6.188 4.832 8.859 1 86.88 182 ALA A N 1
ATOM 1436 C CA . ALA A 1 182 ? -7.09 3.918 8.156 1 86.88 182 ALA A CA 1
ATOM 1437 C C . ALA A 1 182 ? -6.359 3.182 7.039 1 86.88 182 ALA A C 1
ATOM 1439 O O . ALA A 1 182 ? -6.512 1.968 6.883 1 86.88 182 ALA A O 1
ATOM 1440 N N . VAL A 1 183 ? -5.551 3.92 6.301 1 91.38 183 VAL A N 1
ATOM 1441 C CA . VAL A 1 183 ? -4.789 3.334 5.203 1 91.38 183 VAL A CA 1
ATOM 1442 C C . VAL A 1 183 ? -3.805 2.305 5.75 1 91.38 183 VAL A C 1
ATOM 1444 O O . VAL A 1 183 ? -3.707 1.19 5.227 1 91.38 183 VAL A O 1
ATOM 1447 N N . CYS A 1 184 ? -3.102 2.637 6.781 1 86.38 184 CYS A N 1
ATOM 1448 C CA . CYS A 1 184 ? -2.135 1.723 7.379 1 86.38 184 CYS A CA 1
ATOM 1449 C C . CYS A 1 184 ? -2.814 0.443 7.852 1 86.38 184 CYS A C 1
ATOM 1451 O O . CYS A 1 184 ? -2.273 -0.651 7.676 1 86.38 184 CYS A O 1
ATOM 1453 N N . LEU A 1 185 ? -3.961 0.602 8.359 1 81.62 185 LEU A N 1
ATOM 1454 C CA . LEU A 1 185 ? -4.672 -0.561 8.875 1 81.62 185 LEU A CA 1
ATOM 1455 C C . LEU A 1 185 ? -5.094 -1.492 7.746 1 81.62 185 LEU A C 1
ATOM 1457 O O . LEU A 1 185 ? -4.84 -2.697 7.801 1 81.62 185 LEU A O 1
ATOM 1461 N N . ARG A 1 186 ? -5.668 -0.914 6.746 1 85.25 186 ARG A N 1
ATOM 1462 C CA . ARG A 1 186 ? -6.195 -1.734 5.66 1 85.25 186 ARG A CA 1
ATOM 1463 C C . ARG A 1 186 ? -5.066 -2.291 4.801 1 85.25 186 ARG A C 1
ATOM 1465 O O . ARG A 1 186 ? -5.086 -3.467 4.43 1 85.25 186 ARG A O 1
ATOM 1472 N N . VAL A 1 187 ? -4.16 -1.44 4.492 1 90.62 187 VAL A N 1
ATOM 1473 C CA . VAL A 1 187 ? -3.021 -1.895 3.703 1 90.62 187 VAL A CA 1
ATOM 1474 C C . VAL A 1 187 ? -2.193 -2.887 4.516 1 90.62 187 VAL A C 1
ATOM 1476 O O . VAL A 1 187 ? -1.649 -3.848 3.967 1 90.62 187 VAL A O 1
ATOM 1479 N N . GLY A 1 188 ? -2.098 -2.646 5.805 1 82 188 GLY A N 1
ATOM 1480 C CA . GLY A 1 188 ? -1.396 -3.566 6.688 1 82 188 GLY A CA 1
ATOM 1481 C C . GLY A 1 188 ? -1.933 -4.984 6.617 1 82 188 GLY A C 1
ATOM 1482 O O . GLY A 1 188 ? -1.165 -5.945 6.68 1 82 188 GLY A O 1
ATOM 1483 N N . ASP A 1 189 ? -3.182 -5.105 6.453 1 76.25 189 ASP A N 1
ATOM 1484 C CA . ASP A 1 189 ? -3.793 -6.426 6.32 1 76.25 189 ASP A CA 1
ATOM 1485 C C . ASP A 1 189 ? -3.295 -7.141 5.066 1 76.25 189 ASP A C 1
ATOM 1487 O O . ASP A 1 189 ? -2.984 -8.328 5.105 1 76.25 189 ASP A O 1
ATOM 1491 N N . VAL A 1 190 ? -3.236 -6.43 4.004 1 84.44 190 VAL A N 1
ATOM 1492 C CA . VAL A 1 190 ? -2.781 -6.988 2.736 1 84.44 190 VAL A CA 1
ATOM 1493 C C . VAL A 1 190 ? -1.317 -7.406 2.85 1 84.44 190 VAL A C 1
ATOM 1495 O O . VAL A 1 190 ? -0.949 -8.516 2.455 1 84.44 190 VAL A O 1
ATOM 1498 N N . LEU A 1 191 ? -0.536 -6.52 3.422 1 85.56 191 LEU A N 1
ATOM 1499 C CA . LEU A 1 191 ? 0.899 -6.766 3.514 1 85.56 191 LEU A CA 1
ATOM 1500 C C . LEU A 1 191 ? 1.189 -7.938 4.445 1 85.56 191 LEU A C 1
ATOM 1502 O O . LEU A 1 191 ? 2.035 -8.781 4.141 1 85.56 191 LEU A O 1
ATOM 1506 N N . THR A 1 192 ? 0.517 -7.926 5.523 1 74.31 192 THR A N 1
ATOM 1507 C CA . THR A 1 192 ? 0.721 -9.016 6.473 1 74.31 192 THR A CA 1
ATOM 1508 C C . THR A 1 192 ? 0.344 -10.352 5.852 1 74.31 192 THR A C 1
ATOM 1510 O O . THR A 1 192 ? 1.061 -11.344 6.012 1 74.31 192 THR A O 1
ATOM 1513 N N . SER A 1 193 ? -0.714 -10.352 5.207 1 71.38 193 SER A N 1
ATOM 1514 C CA . SER A 1 193 ? -1.138 -11.57 4.523 1 71.38 193 SER A CA 1
ATOM 1515 C C . SER A 1 193 ? -0.109 -12.016 3.488 1 71.38 193 SER A C 1
ATOM 1517 O O . SER A 1 193 ? 0.247 -13.188 3.42 1 71.38 193 SER A O 1
ATOM 1519 N N . ALA A 1 194 ? 0.334 -11.117 2.691 1 83.25 194 ALA A N 1
ATOM 1520 C CA . ALA A 1 194 ? 1.334 -11.422 1.671 1 83.25 194 ALA A CA 1
ATOM 1521 C C . ALA A 1 194 ? 2.621 -11.945 2.303 1 83.25 194 ALA A C 1
ATOM 1523 O O . ALA A 1 194 ? 3.172 -12.953 1.857 1 83.25 194 ALA A O 1
ATOM 1524 N N . MET A 1 195 ? 3.033 -11.289 3.367 1 78.38 195 MET A N 1
ATOM 1525 C CA . MET A 1 195 ? 4.285 -11.641 4.031 1 78.38 195 MET A CA 1
ATOM 1526 C C . MET A 1 195 ? 4.184 -13.016 4.688 1 78.38 195 MET A C 1
ATOM 1528 O O . MET A 1 195 ? 5.168 -13.75 4.75 1 78.38 195 MET A O 1
ATOM 1532 N N . SER A 1 196 ? 3.088 -13.289 5.07 1 69.38 196 SER A N 1
ATOM 1533 C CA . SER A 1 196 ? 2.887 -14.586 5.707 1 69.38 196 SER A CA 1
ATOM 1534 C C . SER A 1 196 ? 3.096 -15.727 4.715 1 69.38 196 SER A C 1
ATOM 1536 O O . SER A 1 196 ? 3.518 -16.828 5.102 1 69.38 196 SER A O 1
ATOM 1538 N N . ASN A 1 197 ? 2.84 -15.531 3.461 1 72.19 197 ASN A N 1
ATOM 1539 C CA . ASN A 1 197 ? 3.049 -16.547 2.436 1 72.19 197 ASN A CA 1
ATOM 1540 C C . ASN A 1 197 ? 4.523 -16.906 2.299 1 72.19 197 ASN A C 1
ATOM 1542 O O . ASN A 1 197 ? 4.859 -18.031 1.929 1 72.19 197 ASN A O 1
ATOM 1546 N N . THR A 1 198 ? 5.32 -15.945 2.605 1 75.38 198 THR A N 1
ATOM 1547 C CA . THR A 1 198 ? 6.746 -16.141 2.365 1 75.38 198 THR A CA 1
ATOM 1548 C C . THR A 1 198 ? 7.367 -17 3.457 1 75.38 198 THR A C 1
ATOM 1550 O O . THR A 1 198 ? 8.508 -17.453 3.326 1 75.38 198 THR A O 1
ATOM 1553 N N . SER A 1 199 ? 6.699 -17.266 4.5 1 66.94 199 SER A N 1
ATOM 1554 C CA . SER A 1 199 ? 7.203 -18.078 5.605 1 66.94 199 SER A CA 1
ATOM 1555 C C . SER A 1 199 ? 7.277 -19.547 5.223 1 66.94 199 SER A C 1
ATOM 1557 O O . SER A 1 199 ? 7.93 -20.344 5.906 1 66.94 199 SER A O 1
ATOM 1559 N N . PHE A 1 200 ? 6.625 -19.891 4.121 1 63.44 200 PHE A N 1
ATOM 1560 C CA . PHE A 1 200 ? 6.578 -21.281 3.682 1 63.44 200 PHE A CA 1
ATOM 1561 C C . PHE A 1 200 ? 6.957 -21.406 2.209 1 63.44 200 PHE A C 1
ATOM 1563 O O . PHE A 1 200 ? 6.719 -20.484 1.429 1 63.44 200 PHE A O 1
ATOM 1570 N N . PRO A 1 201 ? 7.609 -22.516 1.91 1 68.62 201 PRO A N 1
ATOM 1571 C CA . PRO A 1 201 ? 7.836 -22.734 0.479 1 68.62 201 PRO A CA 1
ATOM 1572 C C . PRO A 1 201 ? 6.539 -22.906 -0.306 1 68.62 201 PRO A C 1
ATOM 1574 O O . PRO A 1 201 ? 5.523 -23.312 0.262 1 68.62 201 PRO A O 1
ATOM 1577 N N . PRO A 1 202 ? 6.641 -22.5 -1.528 1 70.94 202 PRO A N 1
ATOM 1578 C CA . PRO A 1 202 ? 5.453 -22.75 -2.352 1 70.94 202 PRO A CA 1
ATOM 1579 C C . PRO A 1 202 ? 5.016 -24.219 -2.336 1 70.94 202 PRO A C 1
ATOM 1581 O O . PRO A 1 202 ? 5.859 -25.109 -2.283 1 70.94 202 PRO A O 1
ATOM 1584 N N . GLU A 1 203 ? 3.725 -24.391 -2.246 1 66 203 GLU A N 1
ATOM 1585 C CA . GLU A 1 203 ? 3.17 -25.734 -2.227 1 66 203 GLU A CA 1
ATOM 1586 C C . GLU A 1 203 ? 3.127 -26.344 -3.629 1 66 203 GLU A C 1
ATOM 1588 O O . GLU A 1 203 ? 2.609 -25.719 -4.559 1 66 203 GLU A O 1
ATOM 1593 N N . PRO A 1 204 ? 3.596 -27.547 -3.646 1 60.69 204 PRO A N 1
ATOM 1594 C CA . PRO A 1 204 ? 3.477 -28.234 -4.934 1 60.69 204 PRO A CA 1
ATOM 1595 C C . PRO A 1 204 ? 2.037 -28.625 -5.262 1 60.69 204 PRO A C 1
ATOM 1597 O O . PRO A 1 204 ? 1.251 -28.922 -4.359 1 60.69 204 PRO A O 1
ATOM 1600 N N . ASN A 1 205 ? 1.537 -28.641 -6.508 1 59.16 205 ASN A N 1
ATOM 1601 C CA . ASN A 1 205 ? 0.229 -29.047 -7.012 1 59.16 205 ASN A CA 1
ATOM 1602 C C . ASN A 1 205 ? -0.891 -28.203 -6.398 1 59.16 205 ASN A C 1
ATOM 1604 O O . ASN A 1 205 ? -1.953 -28.734 -6.062 1 59.16 205 ASN A O 1
ATOM 1608 N N . TYR A 1 206 ? -0.554 -27.062 -5.988 1 62.78 206 TYR A N 1
ATOM 1609 C CA . TYR A 1 206 ? -1.503 -26.141 -5.371 1 62.78 206 TYR A CA 1
ATOM 1610 C C . TYR A 1 206 ? -2.711 -25.922 -6.273 1 62.78 206 TYR A C 1
ATOM 1612 O O . TYR A 1 206 ? -3.814 -25.656 -5.789 1 62.78 206 TYR A O 1
ATOM 1620 N N . ASP A 1 207 ? -2.646 -26.156 -7.492 1 63.34 207 ASP A N 1
ATOM 1621 C CA . ASP A 1 207 ? -3.689 -25.828 -8.461 1 63.34 207 ASP A CA 1
ATOM 1622 C C . ASP A 1 207 ? -4.98 -26.594 -8.148 1 63.34 207 ASP A C 1
ATOM 1624 O O . ASP A 1 207 ? -6.074 -26.047 -8.297 1 63.34 207 ASP A O 1
ATOM 1628 N N . SER A 1 208 ? -4.773 -27.75 -7.699 1 59.78 208 SER A N 1
ATOM 1629 C CA . SER A 1 208 ? -5.965 -28.562 -7.438 1 59.78 208 SER A CA 1
ATOM 1630 C C . SER A 1 208 ? -6.762 -28 -6.262 1 59.78 208 SER A C 1
ATOM 1632 O O . SER A 1 208 ? -7.984 -28.125 -6.219 1 59.78 208 SER A O 1
ATOM 1634 N N . ASP A 1 209 ? -6.207 -27.234 -5.395 1 58.28 209 ASP A N 1
ATOM 1635 C CA . ASP A 1 209 ? -6.859 -26.766 -4.18 1 58.28 209 ASP A CA 1
ATOM 1636 C C . ASP A 1 209 ? -7.016 -25.25 -4.203 1 58.28 209 ASP A C 1
ATOM 1638 O O . ASP A 1 209 ? -7.57 -24.656 -3.271 1 58.28 209 ASP A O 1
ATOM 1642 N N . ALA A 1 210 ? -6.602 -24.75 -5.344 1 64.44 210 ALA A N 1
ATOM 1643 C CA . ALA A 1 210 ? -6.645 -23.297 -5.438 1 64.44 210 ALA A CA 1
ATOM 1644 C C . ALA A 1 210 ? -8.078 -22.797 -5.555 1 64.44 210 ALA A C 1
ATOM 1646 O O . ALA A 1 210 ? -8.93 -23.469 -6.137 1 64.44 210 ALA A O 1
ATOM 1647 N N . PRO A 1 211 ? -8.352 -21.656 -4.852 1 68.75 211 PRO A N 1
ATOM 1648 C CA . PRO A 1 211 ? -9.672 -21.062 -5.043 1 68.75 211 PRO A CA 1
ATOM 1649 C C . PRO A 1 211 ? -10.016 -20.844 -6.516 1 68.75 211 PRO A C 1
ATOM 1651 O O . PRO A 1 211 ? -9.133 -20.547 -7.32 1 68.75 211 PRO A O 1
ATOM 1654 N N . SER A 1 212 ? -11.234 -21.031 -6.836 1 74.56 212 SER A N 1
ATOM 1655 C CA . SER A 1 212 ? -11.703 -20.891 -8.211 1 74.56 212 SER A CA 1
ATOM 1656 C C . SER A 1 212 ? -11.633 -19.438 -8.68 1 74.56 212 SER A C 1
ATOM 1658 O O . SER A 1 212 ? -12.258 -18.562 -8.086 1 74.56 212 SER A O 1
ATOM 1660 N N . PRO A 1 213 ? -10.938 -19.25 -9.711 1 78.94 213 PRO A N 1
ATOM 1661 C CA . PRO A 1 213 ? -10.898 -17.891 -10.25 1 78.94 213 PRO A CA 1
ATOM 1662 C C . PRO A 1 213 ? -12.266 -17.406 -10.742 1 78.94 213 PRO A C 1
ATOM 1664 O O . PRO A 1 213 ? -12.578 -16.219 -10.656 1 78.94 213 PRO A O 1
ATOM 1667 N N . GLU A 1 214 ? -13.078 -18.328 -11.195 1 81.88 214 GLU A N 1
ATOM 1668 C CA . GLU A 1 214 ? -14.414 -18 -11.68 1 81.88 214 GLU A CA 1
ATOM 1669 C C . GLU A 1 214 ? -15.32 -17.531 -10.547 1 81.88 214 GLU A C 1
ATOM 1671 O O . GLU A 1 214 ? -16.094 -16.578 -10.703 1 81.88 214 GLU A O 1
ATOM 1676 N N . PHE A 1 215 ? -15.242 -18.203 -9.469 1 80.31 215 PHE A N 1
ATOM 1677 C CA . PHE A 1 215 ? -16.016 -17.812 -8.305 1 80.31 215 PHE A CA 1
ATOM 1678 C C . PHE A 1 215 ? -15.625 -16.406 -7.844 1 80.31 215 PHE A C 1
ATOM 1680 O O . PHE A 1 215 ? -16.484 -15.57 -7.578 1 80.31 215 PHE A O 1
ATOM 1687 N N . ALA A 1 216 ? -14.273 -16.219 -7.75 1 82.75 216 ALA A N 1
ATOM 1688 C CA . ALA A 1 216 ? -13.766 -14.906 -7.359 1 82.75 216 ALA A CA 1
ATOM 1689 C C . ALA A 1 216 ? -14.266 -13.812 -8.305 1 82.75 216 ALA A C 1
ATOM 1691 O O . ALA A 1 216 ? -14.75 -12.773 -7.855 1 82.75 216 ALA A O 1
ATOM 1692 N N . ALA A 1 217 ? -14.211 -14.094 -9.586 1 87.88 217 ALA A N 1
ATOM 1693 C CA . ALA A 1 217 ? -14.672 -13.133 -10.586 1 87.88 217 ALA A CA 1
ATOM 1694 C C . ALA A 1 217 ? -16.172 -12.859 -10.438 1 87.88 217 ALA A C 1
ATOM 1696 O O . ALA A 1 217 ? -16.609 -11.711 -10.555 1 87.88 217 ALA A O 1
ATOM 1697 N N . GLY A 1 218 ? -16.891 -13.906 -10.203 1 87.94 218 GLY A N 1
ATOM 1698 C CA . GLY A 1 218 ? -18.328 -13.742 -9.992 1 87.94 218 GLY A CA 1
ATOM 1699 C C . GLY A 1 218 ? -18.656 -12.859 -8.797 1 87.94 218 GLY A C 1
ATOM 1700 O O . GLY A 1 218 ? -19.516 -11.984 -8.891 1 87.94 218 GLY A O 1
ATOM 1701 N N . ARG A 1 219 ? -18.016 -13.047 -7.699 1 87.12 219 ARG A N 1
ATOM 1702 C CA . ARG A 1 219 ? -18.219 -12.258 -6.484 1 87.12 219 ARG A CA 1
ATOM 1703 C C . ARG A 1 219 ? -17.875 -10.789 -6.723 1 87.12 219 ARG A C 1
ATOM 1705 O O . ARG A 1 219 ? -18.641 -9.906 -6.34 1 87.12 219 ARG A O 1
ATOM 1712 N N . ILE A 1 220 ? -16.734 -10.555 -7.359 1 91.5 220 ILE A N 1
ATOM 1713 C CA . ILE A 1 220 ? -16.281 -9.195 -7.629 1 91.5 220 ILE A CA 1
ATOM 1714 C C . ILE A 1 220 ? -17.234 -8.5 -8.594 1 91.5 220 ILE A C 1
ATOM 1716 O O . ILE A 1 220 ? -17.609 -7.348 -8.383 1 91.5 220 ILE A O 1
ATOM 1720 N N . ASN A 1 221 ? -17.656 -9.242 -9.586 1 94 221 ASN A N 1
ATOM 1721 C CA . ASN A 1 221 ? -18.547 -8.672 -10.586 1 94 221 ASN A CA 1
ATOM 1722 C C . ASN A 1 221 ? -19.891 -8.289 -9.977 1 94 221 ASN A C 1
ATOM 1724 O O . ASN A 1 221 ? -20.453 -7.234 -10.289 1 94 221 ASN A O 1
ATOM 1728 N N . GLN A 1 222 ? -20.375 -9.102 -9.172 1 92.69 222 GLN A N 1
ATOM 1729 C CA . GLN A 1 222 ? -21.641 -8.797 -8.516 1 92.69 222 GLN A CA 1
ATOM 1730 C C . GLN A 1 222 ? -21.531 -7.535 -7.66 1 92.69 222 GLN A C 1
ATOM 1732 O O . GLN A 1 222 ? -22.391 -6.66 -7.719 1 92.69 222 GLN A O 1
ATOM 1737 N N . ALA A 1 223 ? -20.516 -7.5 -6.852 1 94.12 223 ALA A N 1
ATOM 1738 C CA . ALA A 1 223 ? -20.312 -6.324 -6.012 1 94.12 223 ALA A CA 1
ATOM 1739 C C . ALA A 1 223 ? -20.109 -5.07 -6.859 1 94.12 223 ALA A C 1
ATOM 1741 O O . ALA A 1 223 ? -20.625 -3.998 -6.516 1 94.12 223 ALA A O 1
ATOM 1742 N N . TRP A 1 224 ? -19.422 -5.18 -7.941 1 95 224 TRP A N 1
ATOM 1743 C CA . TRP A 1 224 ? -19.156 -4.074 -8.859 1 95 224 TRP A CA 1
ATOM 1744 C C . TRP A 1 224 ? -20.469 -3.564 -9.469 1 95 224 TRP A C 1
ATOM 1746 O O . TRP A 1 224 ? -20.688 -2.354 -9.555 1 95 224 TRP A O 1
ATOM 1756 N N . ARG A 1 225 ? -21.281 -4.434 -9.875 1 94.06 225 ARG A N 1
ATOM 1757 C CA . ARG A 1 225 ? -22.562 -4.062 -10.469 1 94.06 225 ARG A CA 1
ATOM 1758 C C . ARG A 1 225 ? -23.422 -3.277 -9.477 1 94.06 225 ARG A C 1
ATOM 1760 O O . ARG A 1 225 ? -24.031 -2.266 -9.836 1 94.06 225 ARG A O 1
ATOM 1767 N N . ASN A 1 226 ? -23.469 -3.773 -8.297 1 95.12 226 ASN A N 1
ATOM 1768 C CA . ASN A 1 226 ? -24.219 -3.059 -7.27 1 95.12 226 ASN A CA 1
ATOM 1769 C C . ASN A 1 226 ? -23.641 -1.662 -7.035 1 95.12 226 ASN A C 1
ATOM 1771 O O . ASN A 1 226 ? -24.406 -0.699 -6.879 1 95.12 226 ASN A O 1
ATOM 1775 N N . TYR A 1 227 ? -22.359 -1.604 -6.977 1 95.25 227 TYR A N 1
ATOM 1776 C CA . TYR A 1 227 ? -21.672 -0.326 -6.812 1 95.25 227 TYR A CA 1
ATOM 1777 C C . TYR A 1 227 ? -21.984 0.613 -7.973 1 95.25 227 TYR A C 1
ATOM 1779 O O . TYR A 1 227 ? -22.438 1.738 -7.758 1 95.25 227 TYR A O 1
ATOM 1787 N N . GLN A 1 228 ? -21.844 0.181 -9.156 1 93.81 228 GLN A N 1
ATOM 1788 C CA . GLN A 1 228 ? -22.094 0.996 -10.344 1 93.81 228 GLN A CA 1
ATOM 1789 C C . GLN A 1 228 ? -23.562 1.423 -10.414 1 93.81 228 GLN A C 1
ATOM 1791 O O . GLN A 1 228 ? -23.875 2.549 -10.812 1 93.81 228 GLN A O 1
ATOM 1796 N N . HIS A 1 229 ? -24.391 0.55 -10.086 1 94.75 229 HIS A N 1
ATOM 1797 C CA . HIS A 1 229 ? -25.812 0.882 -10.07 1 94.75 229 HIS A CA 1
ATOM 1798 C C . HIS A 1 229 ? -26.094 2.031 -9.109 1 94.75 229 HIS A C 1
ATOM 1800 O O . HIS A 1 229 ? -26.859 2.947 -9.43 1 94.75 229 HIS A O 1
ATOM 1806 N N . SER A 1 230 ? -25.5 1.946 -7.969 1 94.31 230 SER A N 1
ATOM 1807 C CA . SER A 1 230 ? -25.703 2.998 -6.98 1 94.31 230 SER A CA 1
ATOM 1808 C C . SER A 1 230 ? -25.141 4.332 -7.469 1 94.31 230 SER A C 1
ATOM 1810 O O . SER A 1 230 ? -25.703 5.391 -7.168 1 94.31 230 SER A O 1
ATOM 1812 N N . VAL A 1 231 ? -24 4.324 -8.164 1 92 231 VAL A N 1
ATOM 1813 C CA . VAL A 1 231 ? -23.438 5.543 -8.727 1 92 231 VAL A CA 1
ATOM 1814 C C . VAL A 1 231 ? -24.406 6.152 -9.734 1 92 231 VAL A C 1
ATOM 1816 O O . VAL A 1 231 ? -24.672 7.355 -9.703 1 92 231 VAL A O 1
ATOM 1819 N N . LYS A 1 232 ? -24.938 5.363 -10.57 1 92.25 232 LYS A N 1
ATOM 1820 C CA . LYS A 1 232 ? -25.859 5.824 -11.609 1 92.25 232 LYS A CA 1
ATOM 1821 C C . LYS A 1 232 ? -27.141 6.387 -11 1 92.25 232 LYS A C 1
ATOM 1823 O O . LYS A 1 232 ? -27.641 7.418 -11.445 1 92.25 232 LYS A O 1
ATOM 1828 N N . GLU A 1 233 ? -27.656 5.707 -10.023 1 92.75 233 GLU A N 1
ATOM 1829 C CA . GLU A 1 233 ? -28.875 6.16 -9.352 1 92.75 233 GLU A CA 1
ATOM 1830 C C . GLU A 1 233 ? -28.672 7.523 -8.703 1 92.75 233 GLU A C 1
ATOM 1832 O O . GLU A 1 233 ? -29.516 8.414 -8.828 1 92.75 233 GLU A O 1
ATOM 1837 N N . LEU A 1 234 ? -27.578 7.633 -8.016 1 92.56 234 LEU A N 1
ATOM 1838 C CA . LEU A 1 234 ? -27.297 8.906 -7.352 1 92.56 234 LEU A CA 1
ATOM 1839 C C . LEU A 1 234 ? -27.062 10.008 -8.375 1 92.56 234 LEU A C 1
ATOM 1841 O O . LEU A 1 234 ? -27.484 11.148 -8.18 1 92.56 234 LEU A O 1
ATOM 1845 N N . ARG A 1 235 ? -26.344 9.734 -9.414 1 90.94 235 ARG A N 1
ATOM 1846 C CA . ARG A 1 235 ? -26.094 10.711 -10.477 1 90.94 235 ARG A CA 1
ATOM 1847 C C . ARG A 1 235 ? -27.406 11.211 -11.07 1 90.94 235 ARG A C 1
ATOM 1849 O O . ARG A 1 235 ? -27.578 12.406 -11.289 1 90.94 235 ARG A O 1
ATOM 1856 N N . SER A 1 236 ? -28.297 10.297 -11.336 1 90.31 236 SER A N 1
ATOM 1857 C CA . SER A 1 236 ? -29.609 10.648 -11.875 1 90.31 236 SER A CA 1
ATOM 1858 C C . SER A 1 236 ? -30.391 11.516 -10.898 1 90.31 236 SER A C 1
ATOM 1860 O O . SER A 1 236 ? -31.016 12.492 -11.297 1 90.31 236 SER A O 1
ATOM 1862 N N . ALA A 1 237 ? -30.344 11.109 -9.633 1 90.19 237 ALA A N 1
ATOM 1863 C CA . ALA A 1 237 ? -31.047 11.875 -8.609 1 90.19 237 ALA A CA 1
ATOM 1864 C C . ALA A 1 237 ? -30.469 13.273 -8.477 1 90.19 237 ALA A C 1
ATOM 1866 O O . ALA A 1 237 ? -31.203 14.242 -8.289 1 90.19 237 ALA A O 1
ATOM 1867 N N . LEU A 1 238 ? -29.156 13.359 -8.578 1 89.81 238 LEU A N 1
ATOM 1868 C CA . LEU A 1 238 ? -28.5 14.664 -8.5 1 89.81 238 LEU A CA 1
ATOM 1869 C C . LEU A 1 238 ? -28.875 15.531 -9.703 1 89.81 238 LEU A C 1
ATOM 1871 O O . LEU A 1 238 ? -29.156 16.719 -9.547 1 89.81 238 LEU A O 1
ATOM 1875 N N . ALA A 1 239 ? -28.859 14.969 -10.844 1 87.62 239 ALA A N 1
ATOM 1876 C CA . ALA A 1 239 ? -29.234 15.695 -12.055 1 87.62 239 ALA A CA 1
ATOM 1877 C C . ALA A 1 239 ? -30.656 16.203 -11.977 1 87.62 239 ALA A C 1
ATOM 1879 O O . ALA A 1 239 ? -30.953 17.328 -12.383 1 87.62 239 ALA A O 1
ATOM 1880 N N . GLN A 1 240 ? -31.531 15.453 -11.445 1 87.88 240 GLN A N 1
ATOM 1881 C CA . GLN A 1 240 ? -32.938 15.836 -11.297 1 87.88 240 GLN A CA 1
ATOM 1882 C C . GLN A 1 240 ? -33.094 17 -10.32 1 87.88 240 GLN A C 1
ATOM 1884 O O . GLN A 1 240 ? -34.031 17.797 -10.43 1 87.88 240 GLN A O 1
ATOM 1889 N N . ASN A 1 241 ? -32.125 17.031 -9.43 1 87.38 241 ASN A N 1
ATOM 1890 C CA . ASN A 1 241 ? -32.156 18.094 -8.438 1 87.38 241 ASN A CA 1
ATOM 1891 C C . ASN A 1 241 ? -31.281 19.266 -8.867 1 87.38 241 ASN A C 1
ATOM 1893 O O . ASN A 1 241 ? -31.016 20.172 -8.07 1 87.38 241 ASN A O 1
ATOM 1897 N N . GLY A 1 242 ? -30.672 19.188 -10.102 1 82.75 242 GLY A N 1
ATOM 1898 C CA . GLY A 1 242 ? -29.906 20.297 -10.672 1 82.75 242 GLY A CA 1
ATOM 1899 C C . GLY A 1 242 ? -28.469 20.344 -10.188 1 82.75 242 GLY A C 1
ATOM 1900 O O . GLY A 1 242 ? -27.828 21.391 -10.25 1 82.75 242 GLY A O 1
ATOM 1901 N N . VAL A 1 243 ? -28.109 19.375 -9.414 1 80.5 243 VAL A N 1
ATOM 1902 C CA . VAL A 1 243 ? -26.719 19.344 -8.938 1 80.5 243 VAL A CA 1
ATOM 1903 C C . VAL A 1 243 ? -25.828 18.688 -9.992 1 80.5 243 VAL A C 1
ATOM 1905 O O . VAL A 1 243 ? -26.094 17.562 -10.414 1 80.5 243 VAL A O 1
ATOM 1908 N N . ASP A 1 244 ? -24.859 19.469 -10.531 1 80.25 244 ASP A N 1
ATOM 1909 C CA . ASP A 1 244 ? -23.891 18.938 -11.508 1 80.25 244 ASP A CA 1
ATOM 1910 C C . ASP A 1 244 ? -22.625 18.469 -10.82 1 80.25 244 ASP A C 1
ATOM 1912 O O . ASP A 1 244 ? -22.156 19.078 -9.859 1 80.25 244 ASP A O 1
ATOM 1916 N N . GLY A 1 245 ? -22.328 17.266 -10.852 1 77.38 245 GLY A N 1
ATOM 1917 C CA . GLY A 1 245 ? -21.078 16.781 -10.312 1 77.38 245 GLY A CA 1
ATOM 1918 C C . GLY A 1 245 ? -21 15.266 -10.266 1 77.38 245 GLY A C 1
ATOM 1919 O O . GLY A 1 245 ? -22.016 14.578 -10.367 1 77.38 245 GLY A O 1
ATOM 1920 N N . ASP A 1 246 ? -19.797 14.781 -10.281 1 80.62 246 ASP A N 1
ATOM 1921 C CA . ASP A 1 246 ? -19.562 13.352 -10.117 1 80.62 246 ASP A CA 1
ATOM 1922 C C . ASP A 1 246 ? -19.797 12.906 -8.672 1 80.62 246 ASP A C 1
ATOM 1924 O O . ASP A 1 246 ? -19.141 13.406 -7.754 1 80.62 246 ASP A O 1
ATOM 1928 N N . PRO A 1 247 ? -20.859 12.148 -8.492 1 85.5 247 PRO A N 1
ATOM 1929 C CA . PRO A 1 247 ? -21.141 11.734 -7.117 1 85.5 247 PRO A CA 1
ATOM 1930 C C . PRO A 1 247 ? -20.031 10.875 -6.527 1 85.5 247 PRO A C 1
ATOM 1932 O O . PRO A 1 247 ? -20 10.641 -5.316 1 85.5 247 PRO A O 1
ATOM 1935 N N . ASP A 1 248 ? -19.156 10.328 -7.348 1 84.62 248 ASP A N 1
ATOM 1936 C CA . ASP A 1 248 ? -18.078 9.445 -6.91 1 84.62 248 ASP A CA 1
ATOM 1937 C C . ASP A 1 248 ? -16.766 9.844 -7.559 1 84.62 248 ASP A C 1
ATOM 1939 O O . ASP A 1 248 ? -16.203 9.078 -8.344 1 84.62 248 ASP A O 1
ATOM 1943 N N . PRO A 1 249 ? -16.234 10.922 -7.137 1 76.81 249 PRO A N 1
ATOM 1944 C CA . PRO A 1 249 ? -14.992 11.367 -7.75 1 76.81 249 PRO A CA 1
ATOM 1945 C C . PRO A 1 249 ? -13.805 10.477 -7.395 1 76.81 249 PRO A C 1
ATOM 1947 O O . PRO A 1 249 ? -13.758 9.922 -6.293 1 76.81 249 PRO A O 1
ATOM 1950 N N . SER A 1 250 ? -12.938 10.328 -8.352 1 73.06 250 SER A N 1
ATOM 1951 C CA . SER A 1 250 ? -11.727 9.547 -8.117 1 73.06 250 SER A CA 1
ATOM 1952 C C . SER A 1 250 ? -10.789 10.266 -7.152 1 73.06 250 SER A C 1
ATOM 1954 O O . SER A 1 250 ? -10.734 11.5 -7.133 1 73.06 250 SER A O 1
ATOM 1956 N N . LEU A 1 251 ? -10.227 9.461 -6.238 1 74.38 251 LEU A N 1
ATOM 1957 C CA . LEU A 1 251 ? -9.227 10.039 -5.344 1 74.38 251 LEU A CA 1
ATOM 1958 C C . LEU A 1 251 ? -8.094 10.68 -6.137 1 74.38 251 LEU A C 1
ATOM 1960 O O . LEU A 1 251 ? -7.57 11.727 -5.75 1 74.38 251 LEU A O 1
ATOM 1964 N N . LEU A 1 252 ? -7.531 9.891 -7.004 1 64.06 252 LEU A N 1
ATOM 1965 C CA . LEU A 1 252 ? -6.48 10.445 -7.848 1 64.06 252 LEU A CA 1
ATOM 1966 C C . LEU A 1 252 ? -7.008 10.766 -9.242 1 64.06 252 LEU A C 1
ATOM 1968 O O . LEU A 1 252 ? -7.879 10.062 -9.758 1 64.06 252 LEU A O 1
ATOM 1972 N N . ALA A 1 253 ? -6.68 11.891 -9.5 1 55.5 253 ALA A N 1
ATOM 1973 C CA . ALA A 1 253 ? -7.008 12.211 -10.883 1 55.5 253 ALA A CA 1
ATOM 1974 C C . ALA A 1 253 ? -6.473 11.148 -11.836 1 55.5 253 ALA A C 1
ATOM 1976 O O . ALA A 1 253 ? -5.551 10.406 -11.492 1 55.5 253 ALA A O 1
ATOM 1977 N N . SER A 1 254 ? -7.176 10.664 -12.93 1 47.47 254 SER A N 1
ATOM 1978 C CA . SER A 1 254 ? -6.922 9.672 -13.969 1 47.47 254 SER A CA 1
ATOM 1979 C C . SER A 1 254 ? -5.43 9.539 -14.25 1 47.47 254 SER A C 1
ATOM 1981 O O . SER A 1 254 ? -5.02 8.711 -15.07 1 47.47 254 SER A O 1
ATOM 1983 N N . ILE A 1 255 ? -4.668 10.133 -13.43 1 43.62 255 ILE A N 1
ATOM 1984 C CA . ILE A 1 255 ? -3.311 10.219 -13.961 1 43.62 255 ILE A CA 1
ATOM 1985 C C . ILE A 1 255 ? -2.467 9.078 -13.383 1 43.62 255 ILE A C 1
ATOM 1987 O O . ILE A 1 255 ? -1.405 8.758 -13.922 1 43.62 255 ILE A O 1
ATOM 1991 N N . HIS A 1 256 ? -2.865 8.562 -12.289 1 50.81 256 HIS A N 1
ATOM 1992 C CA . HIS A 1 256 ? -1.903 7.578 -11.805 1 50.81 256 HIS A CA 1
ATOM 1993 C C . HIS A 1 256 ? -2.318 6.164 -12.195 1 50.81 256 HIS A C 1
ATOM 1995 O O . HIS A 1 256 ? -3.361 5.672 -11.758 1 50.81 256 HIS A O 1
ATOM 2001 N N . PRO A 1 257 ? -1.562 5.578 -13.078 1 52.88 257 PRO A N 1
ATOM 2002 C CA . PRO A 1 257 ? -1.949 4.297 -13.672 1 52.88 257 PRO A CA 1
ATOM 2003 C C . PRO A 1 257 ? -2.385 3.27 -12.633 1 52.88 257 PRO A C 1
ATOM 2005 O O . PRO A 1 257 ? -3.297 2.477 -12.883 1 52.88 257 PRO A O 1
ATOM 2008 N N . ALA A 1 258 ? -1.735 3.439 -11.5 1 54.69 258 ALA A N 1
ATOM 2009 C CA . ALA A 1 258 ? -2.057 2.391 -10.539 1 54.69 258 ALA A CA 1
ATOM 2010 C C . ALA A 1 258 ? -3.406 2.652 -9.875 1 54.69 258 ALA A C 1
ATOM 2012 O O . ALA A 1 258 ? -4.043 1.727 -9.367 1 54.69 258 ALA A O 1
ATOM 2013 N N . PHE A 1 259 ? -3.754 3.818 -9.828 1 48.94 259 PHE A N 1
ATOM 2014 C CA . PHE A 1 259 ? -4.996 4.141 -9.133 1 48.94 259 PHE A CA 1
ATOM 2015 C C . PHE A 1 259 ? -6.02 4.73 -10.094 1 48.94 259 PHE A C 1
ATOM 2017 O O . PHE A 1 259 ? -6.984 5.363 -9.672 1 48.94 259 PHE A O 1
ATOM 2024 N N . ALA A 1 260 ? -5.695 4.695 -11.32 1 43.34 260 ALA A N 1
ATOM 2025 C CA . ALA A 1 260 ? -6.691 5.109 -12.305 1 43.34 260 ALA A CA 1
ATOM 2026 C C . ALA A 1 260 ? -7.98 4.305 -12.156 1 43.34 260 ALA A C 1
ATOM 2028 O O . ALA A 1 260 ? -7.945 3.137 -11.766 1 43.34 260 ALA A O 1
ATOM 2029 N N . SER A 1 261 ? -9.016 4.945 -11.836 1 43.81 261 SER A N 1
ATOM 2030 C CA . SER A 1 261 ? -10.328 4.336 -11.672 1 43.81 261 SER A CA 1
ATOM 2031 C C . SER A 1 261 ? -10.531 3.18 -12.641 1 43.81 261 SER A C 1
ATOM 2033 O O . SER A 1 261 ? -10.062 3.23 -13.781 1 43.81 261 SER A O 1
ATOM 2035 N N . ASN A 1 262 ? -10.586 1.89 -12.055 1 36.09 262 ASN A N 1
ATOM 2036 C CA . ASN A 1 262 ? -10.969 0.678 -12.781 1 36.09 262 ASN A CA 1
ATOM 2037 C C . ASN A 1 262 ? -12.055 0.957 -13.812 1 36.09 262 ASN A C 1
ATOM 2039 O O . ASN A 1 262 ? -13.242 0.97 -13.484 1 36.09 262 ASN A O 1
ATOM 2043 N N . THR A 1 263 ? -11.852 1.909 -14.656 1 32.91 263 THR A N 1
ATOM 2044 C CA . THR A 1 263 ? -12.836 1.664 -15.711 1 32.91 263 THR A CA 1
ATOM 2045 C C . THR A 1 263 ? -12.727 0.234 -16.234 1 32.91 263 THR A C 1
ATOM 2047 O O . THR A 1 263 ? -11.617 -0.286 -16.406 1 32.91 263 THR A O 1
ATOM 2050 N N . LYS A 1 264 ? -13.836 -0.552 -15.984 1 32.44 264 LYS A N 1
ATOM 2051 C CA . LYS A 1 264 ? -14.125 -1.888 -16.5 1 32.44 264 LYS A CA 1
ATOM 2052 C C . LYS A 1 264 ? -13.383 -2.148 -17.812 1 32.44 264 LYS A C 1
ATOM 2054 O O . LYS A 1 264 ? -13.469 -1.354 -18.75 1 32.44 264 LYS A O 1
ATOM 2059 N N . ARG A 1 265 ? -12.039 -2.67 -17.875 1 26.77 265 ARG A N 1
ATOM 2060 C CA . ARG A 1 265 ? -11.938 -3.352 -19.156 1 26.77 265 ARG A CA 1
ATOM 2061 C C . ARG A 1 265 ? -13.031 -4.406 -19.312 1 26.77 265 ARG A C 1
ATOM 2063 O O . ARG A 1 265 ? -13.328 -5.137 -18.359 1 26.77 265 ARG A O 1
ATOM 2070 N N . MET B 1 1 ? 0.21 -17.578 10.578 1 60.41 1 MET B N 1
ATOM 2071 C CA . MET B 1 1 ? -0.988 -17.406 11.391 1 60.41 1 MET B CA 1
ATOM 2072 C C . MET B 1 1 ? -1.301 -18.688 12.172 1 60.41 1 MET B C 1
ATOM 2074 O O . MET B 1 1 ? -1.195 -19.797 11.641 1 60.41 1 MET B O 1
ATOM 2078 N N . LYS B 1 2 ? -1.366 -18.406 13.523 1 67.56 2 LYS B N 1
ATOM 2079 C CA . LYS B 1 2 ? -1.727 -19.516 14.406 1 67.56 2 LYS B CA 1
ATOM 2080 C C . LYS B 1 2 ? -3.119 -19.312 14.992 1 67.56 2 LYS B C 1
ATOM 2082 O O . LYS B 1 2 ? -3.543 -18.188 15.227 1 67.56 2 LYS B O 1
ATOM 2087 N N . MET B 1 3 ? -3.752 -20.359 14.906 1 74.62 3 MET B N 1
ATOM 2088 C CA . MET B 1 3 ? -5.102 -20.297 15.461 1 74.62 3 MET B CA 1
ATOM 2089 C C . MET B 1 3 ? -5.176 -21.062 16.781 1 74.62 3 MET B C 1
ATOM 2091 O O . MET B 1 3 ? -4.656 -22.172 16.891 1 74.62 3 MET B O 1
ATOM 2095 N N . HIS B 1 4 ? -5.648 -20.328 17.719 1 74.62 4 HIS B N 1
ATOM 2096 C CA . HIS B 1 4 ? -5.938 -20.984 18.984 1 74.62 4 HIS B CA 1
ATOM 2097 C C . HIS B 1 4 ? -6.809 -22.219 18.781 1 74.62 4 HIS B C 1
ATOM 2099 O O . HIS B 1 4 ? -7.664 -22.234 17.891 1 74.62 4 HIS B O 1
ATOM 2105 N N . ALA B 1 5 ? -6.52 -23.188 19.641 1 78.94 5 ALA B N 1
ATOM 2106 C CA . ALA B 1 5 ? -7.242 -24.453 19.594 1 78.94 5 ALA B CA 1
ATOM 2107 C C . ALA B 1 5 ? -8.75 -24.219 19.641 1 78.94 5 ALA B C 1
ATOM 2109 O O . ALA B 1 5 ? -9.516 -24.953 19.016 1 78.94 5 ALA B O 1
ATOM 2110 N N . ALA B 1 6 ? -9.055 -23.109 20.266 1 78.5 6 ALA B N 1
ATOM 2111 C CA . ALA B 1 6 ? -10.477 -22.812 20.391 1 78.5 6 ALA B CA 1
ATOM 2112 C C . ALA B 1 6 ? -11.094 -22.484 19.031 1 78.5 6 ALA B C 1
ATOM 2114 O O . ALA B 1 6 ? -12.242 -22.828 18.766 1 78.5 6 ALA B O 1
ATOM 2115 N N . VAL B 1 7 ? -10.367 -21.875 18.25 1 81.31 7 VAL B N 1
ATOM 2116 C CA . VAL B 1 7 ? -10.852 -21.5 16.922 1 81.31 7 VAL B CA 1
ATOM 2117 C C . VAL B 1 7 ? -11.039 -22.75 16.062 1 81.31 7 VAL B C 1
ATOM 2119 O O . VAL B 1 7 ? -12.008 -22.844 15.305 1 81.31 7 VAL B O 1
ATOM 2122 N N . TRP B 1 8 ? -10.148 -23.625 16.25 1 81.5 8 TRP B N 1
ATOM 2123 C CA . TRP B 1 8 ? -10.266 -24.875 15.516 1 81.5 8 TRP B CA 1
ATOM 2124 C C . TRP B 1 8 ? -11.461 -25.688 16 1 81.5 8 TRP B C 1
ATOM 2126 O O . TRP B 1 8 ? -12.172 -26.312 15.203 1 81.5 8 TRP B O 1
ATOM 2136 N N . HIS B 1 9 ? -11.555 -25.734 17.312 1 80.25 9 HIS B N 1
ATOM 2137 C CA . HIS B 1 9 ? -12.734 -26.391 17.875 1 80.25 9 HIS B CA 1
ATOM 2138 C C . HIS B 1 9 ? -14.016 -25.75 17.344 1 80.25 9 HIS B C 1
ATOM 2140 O O . HIS B 1 9 ? -14.945 -26.453 16.953 1 80.25 9 HIS B O 1
ATOM 2146 N N . PHE B 1 10 ? -13.953 -24.438 17.328 1 82.25 10 PHE B N 1
ATOM 2147 C CA . PHE B 1 10 ? -15.078 -23.703 16.781 1 82.25 10 PHE B CA 1
ATOM 2148 C C . PHE B 1 10 ? -15.297 -24.047 15.32 1 82.25 10 PHE B C 1
ATOM 2150 O O . PHE B 1 10 ? -16.438 -24.234 14.883 1 82.25 10 PHE B O 1
ATOM 2157 N N . ALA B 1 11 ? -14.312 -24.125 14.641 1 80.75 11 ALA B N 1
ATOM 2158 C CA . ALA B 1 11 ? -14.375 -24.484 13.227 1 80.75 11 ALA B CA 1
ATOM 2159 C C . ALA B 1 11 ? -15.023 -25.859 13.031 1 80.75 11 ALA B C 1
ATOM 2161 O O . ALA B 1 11 ? -15.836 -26.047 12.117 1 80.75 11 ALA B O 1
ATOM 2162 N N . ASP B 1 12 ? -14.719 -26.75 13.852 1 80.88 12 ASP B N 1
ATOM 2163 C CA . ASP B 1 12 ? -15.211 -28.125 13.797 1 80.88 12 ASP B CA 1
ATOM 2164 C C . ASP B 1 12 ? -16.688 -28.203 14.156 1 80.88 12 ASP B C 1
ATOM 2166 O O . ASP B 1 12 ? -17.422 -29.031 13.617 1 80.88 12 ASP B O 1
ATOM 2170 N N . THR B 1 13 ? -17.047 -27.328 15.078 1 78.31 13 THR B N 1
ATOM 2171 C CA . THR B 1 13 ? -18.391 -27.453 15.625 1 78.31 13 THR B CA 1
ATOM 2172 C C . THR B 1 13 ? -19.359 -26.5 14.906 1 78.31 13 THR B C 1
ATOM 2174 O O . THR B 1 13 ? -20.5 -26.859 14.641 1 78.31 13 THR B O 1
ATOM 2177 N N . ASP B 1 14 ? -18.812 -25.312 14.562 1 70.88 14 ASP B N 1
ATOM 2178 C CA . ASP B 1 14 ? -19.719 -24.266 14.102 1 70.88 14 ASP B CA 1
ATOM 2179 C C . ASP B 1 14 ? -19.297 -23.719 12.734 1 70.88 14 ASP B C 1
ATOM 2181 O O . ASP B 1 14 ? -19.906 -22.797 12.211 1 70.88 14 ASP B O 1
ATOM 2185 N N . GLY B 1 15 ? -18.25 -24.328 12.344 1 70.69 15 GLY B N 1
ATOM 2186 C CA . GLY B 1 15 ? -17.781 -23.875 11.039 1 70.69 15 GLY B CA 1
ATOM 2187 C C . GLY B 1 15 ? -18.641 -24.375 9.898 1 70.69 15 GLY B C 1
ATOM 2188 O O . GLY B 1 15 ? -19.547 -25.188 10.102 1 70.69 15 GLY B O 1
ATOM 2189 N N . ASN B 1 16 ? -18.484 -23.766 8.789 1 65.75 16 ASN B N 1
ATOM 2190 C CA . ASN B 1 16 ? -19.141 -24.281 7.59 1 65.75 16 ASN B CA 1
ATOM 2191 C C . ASN B 1 16 ? -18.547 -25.609 7.137 1 65.75 16 ASN B C 1
ATOM 2193 O O . ASN B 1 16 ? -17.594 -26.094 7.738 1 65.75 16 ASN B O 1
ATOM 2197 N N . LYS B 1 17 ? -19.172 -26.219 6.109 1 69.31 17 LYS B N 1
ATOM 2198 C CA . LYS B 1 17 ? -18.797 -27.547 5.641 1 69.31 17 LYS B CA 1
ATOM 2199 C C . LYS B 1 17 ? -17.297 -27.625 5.348 1 69.31 17 LYS B C 1
ATOM 2201 O O . LYS B 1 17 ? -16.641 -28.609 5.691 1 69.31 17 LYS B O 1
ATOM 2206 N N . TYR B 1 18 ? -16.75 -26.625 4.812 1 67.38 18 TYR B N 1
ATOM 2207 C CA . TYR B 1 18 ? -15.344 -26.625 4.406 1 67.38 18 TYR B CA 1
ATOM 2208 C C . TYR B 1 18 ? -14.43 -26.516 5.621 1 67.38 18 TYR B C 1
ATOM 2210 O O . TYR B 1 18 ? -13.422 -27.219 5.711 1 67.38 18 TYR B O 1
ATOM 2218 N N . THR B 1 19 ? -14.836 -25.625 6.488 1 71.69 19 THR B N 1
ATOM 2219 C CA . THR B 1 19 ? -14.062 -25.422 7.707 1 71.69 19 THR B CA 1
ATOM 2220 C C . THR B 1 19 ? -14.062 -26.703 8.555 1 71.69 19 THR B C 1
ATOM 2222 O O . THR B 1 19 ? -13.023 -27.078 9.109 1 71.69 19 THR B O 1
ATOM 2225 N N . LYS B 1 20 ? -15.156 -27.312 8.578 1 76.69 20 LYS B N 1
ATOM 2226 C CA . LYS B 1 20 ? -15.273 -28.562 9.336 1 76.69 20 LYS B CA 1
ATOM 2227 C C . LYS B 1 20 ? -14.391 -29.656 8.734 1 76.69 20 LYS B C 1
ATOM 2229 O O . LYS B 1 20 ? -13.688 -30.359 9.461 1 76.69 20 LYS B O 1
ATOM 2234 N N . LYS B 1 21 ? -14.547 -29.75 7.492 1 74.38 21 LYS B N 1
ATOM 2235 C CA . LYS B 1 21 ? -13.742 -30.766 6.809 1 74.38 21 LYS B CA 1
ATOM 2236 C C . LYS B 1 21 ? -12.25 -30.547 7.074 1 74.38 21 LYS B C 1
ATOM 2238 O O . LYS B 1 21 ? -11.516 -31.5 7.348 1 74.38 21 LYS B O 1
ATOM 2243 N N . TYR B 1 22 ? -11.883 -29.297 6.996 1 75.69 22 TYR B N 1
ATOM 2244 C CA . TYR B 1 22 ? -10.469 -29.031 7.211 1 75.69 22 TYR B CA 1
ATOM 2245 C C . TYR B 1 22 ? -10.062 -29.328 8.648 1 75.69 22 TYR B C 1
ATOM 2247 O O . TYR B 1 22 ? -9.008 -29.922 8.891 1 75.69 22 TYR B O 1
ATOM 2255 N N . ALA B 1 23 ? -10.859 -28.859 9.57 1 76.31 23 ALA B N 1
ATOM 2256 C CA . ALA B 1 23 ? -10.562 -29.094 10.984 1 76.31 23 ALA B CA 1
ATOM 2257 C C . ALA B 1 23 ? -10.406 -30.578 11.273 1 76.31 23 ALA B C 1
ATOM 2259 O O . ALA B 1 23 ? -9.523 -30.984 12.039 1 76.31 23 ALA B O 1
ATOM 2260 N N . ARG B 1 24 ? -11.156 -31.406 10.609 1 75.44 24 ARG B N 1
ATOM 2261 C CA . ARG B 1 24 ? -11.094 -32.844 10.812 1 75.44 24 ARG B CA 1
ATOM 2262 C C . ARG B 1 24 ? -9.836 -33.438 10.18 1 75.44 24 ARG B C 1
ATOM 2264 O O . ARG B 1 24 ? -9.172 -34.281 10.781 1 75.44 24 ARG B O 1
ATOM 2271 N N . LYS B 1 25 ? -9.617 -32.938 9.031 1 74.06 25 LYS B N 1
ATOM 2272 C CA . LYS B 1 25 ? -8.414 -33.438 8.352 1 74.06 25 LYS B CA 1
ATOM 2273 C C . LYS B 1 25 ? -7.16 -33.031 9.125 1 74.06 25 LYS B C 1
ATOM 2275 O O . LYS B 1 25 ? -6.195 -33.812 9.18 1 74.06 25 LYS B O 1
ATOM 2280 N N . GLY B 1 26 ? -7.23 -31.812 9.641 1 73.56 26 GLY B N 1
ATOM 2281 C CA . GLY B 1 26 ? -6.09 -31.328 10.398 1 73.56 26 GLY B CA 1
ATOM 2282 C C . GLY B 1 26 ? -5.777 -32.156 11.625 1 73.56 26 GLY B C 1
ATOM 2283 O O . GLY B 1 26 ? -4.621 -32.25 12.031 1 73.56 26 GLY B O 1
ATOM 2284 N N . LYS B 1 27 ? -6.824 -32.75 12.172 1 72.56 27 LYS B N 1
ATOM 2285 C CA . LYS B 1 27 ? -6.637 -33.594 13.359 1 72.56 27 LYS B CA 1
ATOM 2286 C C . LYS B 1 27 ? -5.785 -34.812 13.039 1 72.56 27 LYS B C 1
ATOM 2288 O O . LYS B 1 27 ? -5.148 -35.375 13.93 1 72.56 27 LYS B O 1
ATOM 2293 N N . GLY B 1 28 ? -5.828 -35.125 11.812 1 69.25 28 GLY B N 1
ATOM 2294 C CA . GLY B 1 28 ? -5.09 -36.312 11.438 1 69.25 28 GLY B CA 1
ATOM 2295 C C . GLY B 1 28 ? -3.648 -36.031 11.055 1 69.25 28 GLY B C 1
ATOM 2296 O O . GLY B 1 28 ? -2.859 -36.938 10.844 1 69.25 28 GLY B O 1
ATOM 2297 N N . LEU B 1 29 ? -3.375 -34.812 10.953 1 72.56 29 LEU B N 1
ATOM 2298 C CA . LEU B 1 29 ? -2.027 -34.469 10.531 1 72.56 29 LEU B CA 1
ATOM 2299 C C . LEU B 1 29 ? -1.075 -34.438 11.719 1 72.56 29 LEU B C 1
ATOM 2301 O O . LEU B 1 29 ? -1.496 -34.156 12.852 1 72.56 29 LEU B O 1
ATOM 2305 N N . HIS B 1 30 ? 0.129 -34.844 11.383 1 74.06 30 HIS B N 1
ATOM 2306 C CA . HIS B 1 30 ? 1.171 -34.656 12.391 1 74.06 30 HIS B CA 1
ATOM 2307 C C . HIS B 1 30 ? 1.333 -33.219 12.773 1 74.06 30 HIS B C 1
ATOM 2309 O O . HIS B 1 30 ? 1.077 -32.312 11.961 1 74.06 30 HIS B O 1
ATOM 2315 N N . ALA B 1 31 ? 1.707 -32.969 13.961 1 62.69 31 ALA B N 1
ATOM 2316 C CA . ALA B 1 31 ? 1.733 -31.641 14.586 1 62.69 31 ALA B CA 1
ATOM 2317 C C . ALA B 1 31 ? 2.469 -30.625 13.711 1 62.69 31 ALA B C 1
ATOM 2319 O O . ALA B 1 31 ? 2.004 -29.5 13.523 1 62.69 31 ALA B O 1
ATOM 2320 N N . THR B 1 32 ? 3.562 -31.062 13.172 1 65.5 32 THR B N 1
ATOM 2321 C CA . THR B 1 32 ? 4.387 -30.156 12.391 1 65.5 32 THR B CA 1
ATOM 2322 C C . THR B 1 32 ? 3.699 -29.797 11.07 1 65.5 32 THR B C 1
ATOM 2324 O O . THR B 1 32 ? 3.727 -28.656 10.633 1 65.5 32 THR B O 1
ATOM 2327 N N . ASP B 1 33 ? 3.164 -30.828 10.531 1 67.69 33 ASP B N 1
ATOM 2328 C CA . ASP B 1 33 ? 2.479 -30.625 9.258 1 67.69 33 ASP B CA 1
ATOM 2329 C C . ASP B 1 33 ? 1.184 -29.844 9.453 1 67.69 33 ASP B C 1
ATOM 2331 O O . ASP B 1 33 ? 0.804 -29.031 8.594 1 67.69 33 ASP B O 1
ATOM 2335 N N . ARG B 1 34 ? 0.69 -30 10.625 1 71.69 34 ARG B N 1
ATOM 2336 C CA . ARG B 1 34 ? -0.586 -29.359 10.93 1 71.69 34 ARG B CA 1
ATOM 2337 C C . ARG B 1 34 ? -0.431 -27.859 11.039 1 71.69 34 ARG B C 1
ATOM 2339 O O . ARG B 1 34 ? -1.257 -27.094 10.523 1 71.69 34 ARG B O 1
ATOM 2346 N N . GLU B 1 35 ? 0.597 -27.531 11.695 1 68.62 35 GLU B N 1
ATOM 2347 C CA . GLU B 1 35 ? 0.816 -26.109 11.883 1 68.62 35 GLU B CA 1
ATOM 2348 C C . GLU B 1 35 ? 0.976 -25.391 10.547 1 68.62 35 GLU B C 1
ATOM 2350 O O . GLU B 1 35 ? 0.403 -24.312 10.336 1 68.62 35 GLU B O 1
ATOM 2355 N N . SER B 1 36 ? 1.747 -26.062 9.758 1 66.25 36 SER B N 1
ATOM 2356 C CA . SER B 1 36 ? 1.956 -25.5 8.43 1 66.25 36 SER B CA 1
ATOM 2357 C C . SER B 1 36 ? 0.659 -25.469 7.633 1 66.25 36 SER B C 1
ATOM 2359 O O . SER B 1 36 ? 0.322 -24.453 7.023 1 66.25 36 SER B O 1
ATOM 2361 N N . SER B 1 37 ? 0.026 -26.547 7.703 1 68.31 37 SER B N 1
ATOM 2362 C CA . SER B 1 37 ? -1.228 -26.672 6.965 1 68.31 37 SER B CA 1
ATOM 2363 C C . SER B 1 37 ? -2.279 -25.703 7.5 1 68.31 37 SER B C 1
ATOM 2365 O O . SER B 1 37 ? -2.959 -25.031 6.723 1 68.31 37 SER B O 1
ATOM 2367 N N . ASP B 1 38 ? -2.365 -25.562 8.75 1 70.06 38 ASP B N 1
ATOM 2368 C CA . ASP B 1 38 ? -3.318 -24.672 9.406 1 70.06 38 ASP B CA 1
ATOM 2369 C C . ASP B 1 38 ? -3.035 -23.219 9.055 1 70.06 38 ASP B C 1
ATOM 2371 O O . ASP B 1 38 ? -3.955 -22.453 8.75 1 70.06 38 ASP B O 1
ATOM 2375 N N . SER B 1 39 ? -1.791 -23 9.109 1 65.31 39 SER B N 1
ATOM 2376 C CA . SER B 1 39 ? -1.399 -21.625 8.812 1 65.31 39 SER B CA 1
ATOM 2377 C C . SER B 1 39 ? -1.76 -21.234 7.383 1 65.31 39 SER B C 1
ATOM 2379 O O . SER B 1 39 ? -2.285 -20.156 7.141 1 65.31 39 SER B O 1
ATOM 2381 N N . LYS B 1 40 ? -1.546 -22.203 6.602 1 63.62 40 LYS B N 1
ATOM 2382 C CA . LYS B 1 40 ? -1.862 -21.969 5.195 1 63.62 40 LYS B CA 1
ATOM 2383 C C . LYS B 1 40 ? -3.365 -21.828 4.984 1 63.62 40 LYS B C 1
ATOM 2385 O O . LYS B 1 40 ? -3.812 -20.906 4.293 1 63.62 40 LYS B O 1
ATOM 2390 N N . TRP B 1 41 ? -4.105 -22.672 5.57 1 67.62 41 TRP B N 1
ATOM 2391 C CA . TRP B 1 41 ? -5.559 -22.672 5.426 1 67.62 41 TRP B CA 1
ATOM 2392 C C . TRP B 1 41 ? -6.164 -21.391 6.004 1 67.62 41 TRP B C 1
ATOM 2394 O O . TRP B 1 41 ? -7.055 -20.797 5.398 1 67.62 41 TRP B O 1
ATOM 2404 N N . LEU B 1 42 ? -5.668 -20.969 7.094 1 68.19 42 LEU B N 1
ATOM 2405 C CA . LEU B 1 42 ? -6.195 -19.812 7.809 1 68.19 42 LEU B CA 1
ATOM 2406 C C . LEU B 1 42 ? -5.977 -18.531 7.008 1 68.19 42 LEU B C 1
ATOM 2408 O O . LEU B 1 42 ? -6.754 -17.578 7.125 1 68.19 42 LEU B O 1
ATOM 2412 N N . ARG B 1 43 ? -5.117 -18.734 6.195 1 62.16 43 ARG B N 1
ATOM 2413 C CA . ARG B 1 43 ? -4.781 -17.547 5.406 1 62.16 43 ARG B CA 1
ATOM 2414 C C . ARG B 1 43 ? -5.605 -17.5 4.125 1 62.16 43 ARG B C 1
ATOM 2416 O O . ARG B 1 43 ? -5.703 -16.438 3.49 1 62.16 43 ARG B O 1
ATOM 2423 N N . ASN B 1 44 ? -6.332 -18.656 3.869 1 59.91 44 ASN B N 1
ATOM 2424 C CA . ASN B 1 44 ? -7.117 -18.75 2.645 1 59.91 44 ASN B CA 1
ATOM 2425 C C . ASN B 1 44 ? -8.578 -18.391 2.885 1 59.91 44 ASN B C 1
ATOM 2427 O O . ASN B 1 44 ? -8.93 -17.875 3.953 1 59.91 44 ASN B O 1
ATOM 2431 N N . HIS B 1 45 ? -9.453 -18.625 1.819 1 61.31 45 HIS B N 1
ATOM 2432 C CA . HIS B 1 45 ? -10.875 -18.312 1.895 1 61.31 45 HIS B CA 1
ATOM 2433 C C . HIS B 1 45 ? -11.547 -19.062 3.041 1 61.31 45 HIS B C 1
ATOM 2435 O O . HIS B 1 45 ? -12.383 -18.5 3.75 1 61.31 45 HIS B O 1
ATOM 2441 N N . GLY B 1 46 ? -11.078 -20.266 3.041 1 60.38 46 GLY B N 1
ATOM 2442 C CA . GLY B 1 46 ? -11.648 -21.031 4.133 1 60.38 46 GLY B CA 1
ATOM 2443 C C . GLY B 1 46 ? -11.367 -20.438 5.496 1 60.38 46 GLY B C 1
ATOM 2444 O O . GLY B 1 46 ? -12.25 -20.391 6.359 1 60.38 46 GLY B O 1
ATOM 2445 N N . GLY B 1 47 ? -10.133 -19.844 5.516 1 67.5 47 GLY B N 1
ATOM 2446 C CA . GLY B 1 47 ? -9.758 -19.25 6.793 1 67.5 47 GLY B CA 1
ATOM 2447 C C . GLY B 1 47 ? -10.445 -17.922 7.059 1 67.5 47 GLY B C 1
ATOM 2448 O O . GLY B 1 47 ? -10.656 -17.547 8.219 1 67.5 47 GLY B O 1
ATOM 2449 N N . LYS B 1 48 ? -10.727 -17.266 6.008 1 65.5 48 LYS B N 1
ATOM 2450 C CA . LYS B 1 48 ? -11.406 -15.984 6.195 1 65.5 48 LYS B CA 1
ATOM 2451 C C . LYS B 1 48 ? -12.758 -16.172 6.871 1 65.5 48 LYS B C 1
ATOM 2453 O O . LYS B 1 48 ? -13.109 -15.43 7.785 1 65.5 48 LYS B O 1
ATOM 2458 N N . ARG B 1 49 ? -13.477 -17.125 6.406 1 61.19 49 ARG B N 1
ATOM 2459 C CA . ARG B 1 49 ? -14.828 -17.359 6.922 1 61.19 49 ARG B CA 1
ATOM 2460 C C . ARG B 1 49 ? -14.797 -17.688 8.406 1 61.19 49 ARG B C 1
ATOM 2462 O O . ARG B 1 49 ? -15.625 -17.203 9.18 1 61.19 49 ARG B O 1
ATOM 2469 N N . ILE B 1 50 ? -13.758 -18.438 8.695 1 72.06 50 ILE B N 1
ATOM 2470 C CA . ILE B 1 50 ? -13.688 -18.828 10.094 1 72.06 50 ILE B CA 1
ATOM 2471 C C . ILE B 1 50 ? -13.188 -17.656 10.938 1 72.06 50 ILE B C 1
ATOM 2473 O O . ILE B 1 50 ? -13.648 -17.453 12.062 1 72.06 50 ILE B O 1
ATOM 2477 N N . ARG B 1 51 ? -12.312 -16.906 10.32 1 70.12 51 ARG B N 1
ATOM 2478 C CA . ARG B 1 51 ? -11.82 -15.734 11.031 1 70.12 51 ARG B CA 1
ATOM 2479 C C . ARG B 1 51 ? -12.93 -14.719 11.258 1 70.12 51 ARG B C 1
ATOM 2481 O O . ARG B 1 51 ? -13.102 -14.211 12.375 1 70.12 51 ARG B O 1
ATOM 2488 N N . ASP B 1 52 ? -13.664 -14.5 10.242 1 64.94 52 ASP B N 1
ATOM 2489 C CA . ASP B 1 52 ? -14.773 -13.555 10.344 1 64.94 52 ASP B CA 1
ATOM 2490 C C . ASP B 1 52 ? -15.812 -14.039 11.359 1 64.94 52 ASP B C 1
ATOM 2492 O O . ASP B 1 52 ? -16.328 -13.25 12.156 1 64.94 52 ASP B O 1
ATOM 2496 N N . ALA B 1 53 ? -16.062 -15.227 11.219 1 69.88 53 ALA B N 1
ATOM 2497 C CA . ALA B 1 53 ? -17.031 -15.82 12.141 1 69.88 53 ALA B CA 1
ATOM 2498 C C . ALA B 1 53 ? -16.547 -15.719 13.578 1 69.88 53 ALA B C 1
ATOM 2500 O O . ALA B 1 53 ? -17.328 -15.398 14.484 1 69.88 53 ALA B O 1
ATOM 2501 N N . TRP B 1 54 ? -15.219 -15.961 13.75 1 74.06 54 TRP B N 1
ATOM 2502 C CA . TRP B 1 54 ? -14.641 -15.875 15.086 1 74.06 54 TRP B CA 1
ATOM 2503 C C . TRP B 1 54 ? -14.672 -14.438 15.609 1 74.06 54 TRP B C 1
ATOM 2505 O O . TRP B 1 54 ? -15.055 -14.195 16.75 1 74.06 54 TRP B O 1
ATOM 2515 N N . LYS B 1 55 ? -14.422 -13.516 14.75 1 68.56 55 LYS B N 1
ATOM 2516 C CA . LYS B 1 55 ? -14.367 -12.102 15.125 1 68.56 55 LYS B CA 1
ATOM 2517 C C . LYS B 1 55 ? -15.758 -11.57 15.461 1 68.56 55 LYS B C 1
ATOM 2519 O O . LYS B 1 55 ? -15.898 -10.656 16.281 1 68.56 55 LYS B O 1
ATOM 2524 N N . ALA B 1 56 ? -16.688 -12.188 14.875 1 65.25 56 ALA B N 1
ATOM 2525 C CA . ALA B 1 56 ? -18.078 -11.766 15.078 1 65.25 56 ALA B CA 1
ATOM 2526 C C . ALA B 1 56 ? -18.594 -12.219 16.438 1 65.25 56 ALA B C 1
ATOM 2528 O O . ALA B 1 56 ? -19.609 -11.711 16.938 1 65.25 56 ALA B O 1
ATOM 2529 N N . LEU B 1 57 ? -17.859 -13.141 17 1 69.25 57 LEU B N 1
ATOM 2530 C CA . LEU B 1 57 ? -18.281 -13.633 18.297 1 69.25 57 LEU B CA 1
ATOM 2531 C C . LEU B 1 57 ? -18.078 -12.578 19.375 1 69.25 57 LEU B C 1
ATOM 2533 O O . LEU B 1 57 ? -17.156 -11.758 19.281 1 69.25 57 LEU B O 1
ATOM 2537 N N . SER B 1 58 ? -18.938 -12.531 20.375 1 71.06 58 SER B N 1
ATOM 2538 C CA . SER B 1 58 ? -18.75 -11.641 21.516 1 71.06 58 SER B CA 1
ATOM 2539 C C . SER B 1 58 ? -17.484 -11.977 22.281 1 71.06 58 SER B C 1
ATOM 2541 O O . SER B 1 58 ? -17.062 -13.133 22.328 1 71.06 58 SER B O 1
ATOM 2543 N N . PRO B 1 59 ? -16.828 -10.93 22.812 1 71 59 PRO B N 1
ATOM 2544 C CA . PRO B 1 59 ? -15.625 -11.195 23.609 1 71 59 PRO B CA 1
ATOM 2545 C C . PRO B 1 59 ? -15.852 -12.242 24.688 1 71 59 PRO B C 1
ATOM 2547 O O . PRO B 1 59 ? -14.969 -13.07 24.953 1 71 59 PRO B O 1
ATOM 2550 N N . LYS B 1 60 ? -17 -12.227 25.344 1 74.81 60 LYS B N 1
ATOM 2551 C CA . LYS B 1 60 ? -17.328 -13.195 26.391 1 74.81 60 LYS B CA 1
ATOM 2552 C C . LYS B 1 60 ? -17.328 -14.617 25.844 1 74.81 60 LYS B C 1
ATOM 2554 O O . LYS B 1 60 ? -16.766 -15.523 26.469 1 74.81 60 LYS B O 1
ATOM 2559 N N . THR B 1 61 ? -17.922 -14.812 24.703 1 77.19 61 THR B N 1
ATOM 2560 C CA . THR B 1 61 ? -17.984 -16.125 24.078 1 77.19 61 THR B CA 1
ATOM 2561 C C . THR B 1 61 ? -16.594 -16.609 23.672 1 77.19 61 THR B C 1
ATOM 2563 O O . THR B 1 61 ? -16.266 -17.781 23.844 1 77.19 61 THR B O 1
ATOM 2566 N N . LYS B 1 62 ? -15.797 -15.719 23.188 1 77.62 62 LYS B N 1
ATOM 2567 C CA . LYS B 1 62 ? -14.43 -16.062 22.812 1 77.62 62 LYS B CA 1
ATOM 2568 C C . LYS B 1 62 ? -13.633 -16.531 24.031 1 77.62 62 LYS B C 1
ATOM 2570 O O . LYS B 1 62 ? -12.961 -17.562 23.969 1 77.62 62 LYS B O 1
ATOM 2575 N N . ALA B 1 63 ? -13.75 -15.68 25.031 1 75.5 63 ALA B N 1
ATOM 2576 C CA . ALA B 1 63 ? -13.031 -16.031 26.25 1 75.5 63 ALA B CA 1
ATOM 2577 C C . ALA B 1 63 ? -13.438 -17.406 26.766 1 75.5 63 ALA B C 1
ATOM 2579 O O . ALA B 1 63 ? -12.586 -18.219 27.141 1 75.5 63 ALA B O 1
ATOM 2580 N N . ARG B 1 64 ? -14.656 -17.672 26.781 1 80.62 64 ARG B N 1
ATOM 2581 C CA . ARG B 1 64 ? -15.164 -18.953 27.234 1 80.62 64 ARG B CA 1
ATOM 2582 C C . ARG B 1 64 ? -14.602 -20.094 26.375 1 80.62 64 ARG B C 1
ATOM 2584 O O . ARG B 1 64 ? -14.125 -21.094 26.906 1 80.62 64 ARG B O 1
ATOM 2591 N N . LEU B 1 65 ? -14.633 -19.938 25.031 1 79.69 65 LEU B N 1
ATOM 2592 C CA . LEU B 1 65 ? -14.156 -20.969 24.125 1 79.69 65 LEU B CA 1
ATOM 2593 C C . LEU B 1 65 ? -12.664 -21.219 24.328 1 79.69 65 LEU B C 1
ATOM 2595 O O . LEU B 1 65 ? -12.211 -22.359 24.297 1 79.69 65 LEU B O 1
ATOM 2599 N N . MET B 1 66 ? -11.992 -20.188 24.516 1 82.44 66 MET B N 1
ATOM 2600 C CA . MET B 1 66 ? -10.547 -20.312 24.688 1 82.44 66 MET B CA 1
ATOM 2601 C C . MET B 1 66 ? -10.219 -20.984 26.016 1 82.44 66 MET B C 1
ATOM 2603 O O . MET B 1 66 ? -9.25 -21.734 26.109 1 82.44 66 MET B O 1
ATOM 2607 N N . GLN B 1 67 ? -10.969 -20.734 26.969 1 80.56 67 GLN B N 1
ATOM 2608 C CA . GLN B 1 67 ? -10.789 -21.375 28.266 1 80.56 67 GLN B CA 1
ATOM 2609 C C . GLN B 1 67 ? -11.148 -22.859 28.203 1 80.56 67 GLN B C 1
ATOM 2611 O O . GLN B 1 67 ? -10.5 -23.688 28.828 1 80.56 67 GLN B O 1
ATOM 2616 N N . GLU B 1 68 ? -12.125 -23.125 27.422 1 81.5 68 GLU B N 1
ATOM 2617 C CA . GLU B 1 68 ? -12.609 -24.5 27.297 1 81.5 68 GLU B CA 1
ATOM 2618 C C . GLU B 1 68 ? -11.641 -25.344 26.484 1 81.5 68 GLU B C 1
ATOM 2620 O O . GLU B 1 68 ? -11.672 -26.578 26.578 1 81.5 68 GLU B O 1
ATOM 2625 N N . THR B 1 69 ? -10.961 -24.609 25.672 1 80.44 69 THR B N 1
ATOM 2626 C CA . THR B 1 69 ? -10.023 -25.344 24.812 1 80.44 69 THR B CA 1
ATOM 2627 C C . THR B 1 69 ? -8.586 -24.906 25.094 1 80.44 69 THR B C 1
ATOM 2629 O O . THR B 1 69 ? -8.062 -24 24.438 1 80.44 69 THR B O 1
ATOM 2632 N N . PRO B 1 70 ? -7.98 -25.516 26.078 1 77.06 70 PRO B N 1
ATOM 2633 C CA . PRO B 1 70 ? -6.625 -25.078 26.406 1 77.06 70 PRO B CA 1
ATOM 2634 C C . PRO B 1 70 ? -5.66 -25.172 25.234 1 77.06 70 PRO B C 1
ATOM 2636 O O . PRO B 1 70 ? -5.746 -26.094 24.438 1 77.06 70 PRO B O 1
ATOM 2639 N N . ASP B 1 71 ? -5.02 -24.125 24.953 1 73.62 71 ASP B N 1
ATOM 2640 C CA . ASP B 1 71 ? -3.973 -24.078 23.938 1 73.62 71 ASP B CA 1
ATOM 2641 C C . ASP B 1 71 ? -2.705 -23.422 24.5 1 73.62 71 ASP B C 1
ATOM 2643 O O . ASP B 1 71 ? -2.596 -22.188 24.531 1 73.62 71 ASP B O 1
ATOM 2647 N N . ASP B 1 72 ? -1.711 -24.266 24.859 1 72.69 72 ASP B N 1
ATOM 2648 C CA . ASP B 1 72 ? -0.484 -23.797 25.5 1 72.69 72 ASP B CA 1
ATOM 2649 C C . ASP B 1 72 ? 0.421 -23.094 24.484 1 72.69 72 ASP B C 1
ATOM 2651 O O . ASP B 1 72 ? 1.364 -22.406 24.875 1 72.69 72 ASP B O 1
ATOM 2655 N N . THR B 1 73 ? 0.033 -23.297 23.266 1 68.69 73 THR B N 1
ATOM 2656 C CA . THR B 1 73 ? 0.91 -22.719 22.25 1 68.69 73 THR B CA 1
ATOM 2657 C C . THR B 1 73 ? 0.478 -21.297 21.922 1 68.69 73 THR B C 1
ATOM 2659 O O . THR B 1 73 ? 1.188 -20.578 21.203 1 68.69 73 THR B O 1
ATOM 2662 N N . PHE B 1 74 ? -0.644 -20.891 22.344 1 74.31 74 PHE B N 1
ATOM 2663 C CA . PHE B 1 74 ? -1.197 -19.578 22.047 1 74.31 74 PHE B CA 1
ATOM 2664 C C . PHE B 1 74 ? -1.105 -18.656 23.25 1 74.31 74 PHE B C 1
ATOM 2666 O O . PHE B 1 74 ? -1.396 -19.062 24.375 1 74.31 74 PHE B O 1
ATOM 2673 N N . PRO B 1 75 ? -0.628 -17.344 22.938 1 63.62 75 PRO B N 1
ATOM 2674 C CA . PRO B 1 75 ? -0.526 -16.422 24.078 1 63.62 75 PRO B CA 1
ATOM 2675 C C . PRO B 1 75 ? -1.889 -16.047 24.641 1 63.62 75 PRO B C 1
ATOM 2677 O O . PRO B 1 75 ? -2.877 -15.984 23.906 1 63.62 75 PRO B O 1
ATOM 2680 N N . ASP B 1 76 ? -2.146 -15.797 25.891 1 60.44 76 ASP B N 1
ATOM 2681 C CA . ASP B 1 76 ? -3.357 -15.539 26.672 1 60.44 76 ASP B CA 1
ATOM 2682 C C . ASP B 1 76 ? -4.09 -14.305 26.141 1 60.44 76 ASP B C 1
ATOM 2684 O O . ASP B 1 76 ? -5.324 -14.266 26.141 1 60.44 76 ASP B O 1
ATOM 2688 N N . GLN B 1 77 ? -3.357 -13.375 25.672 1 57.94 77 GLN B N 1
ATOM 2689 C CA . GLN B 1 77 ? -3.998 -12.102 25.375 1 57.94 77 GLN B CA 1
ATOM 2690 C C . GLN B 1 77 ? -4.277 -11.953 23.891 1 57.94 77 GLN B C 1
ATOM 2692 O O . GLN B 1 77 ? -4.445 -10.844 23.391 1 57.94 77 GLN B O 1
ATOM 2697 N N . SER B 1 78 ? -4.648 -13.18 23.375 1 62.25 78 SER B N 1
ATOM 2698 C CA . SER B 1 78 ? -4.867 -13.117 21.938 1 62.25 78 SER B CA 1
ATOM 2699 C C . SER B 1 78 ? -6.34 -13.312 21.578 1 62.25 78 SER B C 1
ATOM 2701 O O . SER B 1 78 ? -7.098 -13.883 22.375 1 62.25 78 SER B O 1
ATOM 2703 N N . GLU B 1 79 ? -6.848 -12.781 20.562 1 63.91 79 GLU B N 1
ATOM 2704 C CA . GLU B 1 79 ? -8.211 -12.938 20.078 1 63.91 79 GLU B CA 1
ATOM 2705 C C . GLU B 1 79 ? -8.422 -14.32 19.469 1 63.91 79 GLU B C 1
ATOM 2707 O O . GLU B 1 79 ? -9.461 -14.578 18.844 1 63.91 79 GLU B O 1
ATOM 2712 N N . GLY B 1 80 ? -7.695 -15.352 19.781 1 63.91 80 GLY B N 1
ATOM 2713 C CA . GLY B 1 80 ? -7.793 -16.703 19.266 1 63.91 80 GLY B CA 1
ATOM 2714 C C . GLY B 1 80 ? -7.109 -16.891 17.922 1 63.91 80 GLY B C 1
ATOM 2715 O O . GLY B 1 80 ? -6.93 -18.016 17.453 1 63.91 80 GLY B O 1
ATOM 2716 N N . ILE B 1 81 ? -7.094 -15.906 17.281 1 62.91 81 ILE B N 1
ATOM 2717 C CA . ILE B 1 81 ? -6.344 -15.898 16.031 1 62.91 81 ILE B CA 1
ATOM 2718 C C . ILE B 1 81 ? -5.145 -14.961 16.156 1 62.91 81 ILE B C 1
ATOM 2720 O O . ILE B 1 81 ? -5.293 -13.789 16.516 1 62.91 81 ILE B O 1
ATOM 2724 N N . LEU B 1 82 ? -4.078 -15.617 16.359 1 56.62 82 LEU B N 1
ATOM 2725 C CA . LEU B 1 82 ? -2.854 -14.828 16.438 1 56.62 82 LEU B CA 1
ATOM 2726 C C . LEU B 1 82 ? -2.199 -14.711 15.062 1 56.62 82 LEU B C 1
ATOM 2728 O O . LEU B 1 82 ? -1.941 -15.719 14.406 1 56.62 82 LEU B O 1
ATOM 2732 N N . ASP B 1 83 ? -2.475 -13.688 14.781 1 45.94 83 ASP B N 1
ATOM 2733 C CA . ASP B 1 83 ? -1.59 -13.383 13.664 1 45.94 83 ASP B CA 1
ATOM 2734 C C . ASP B 1 83 ? -0.173 -13.086 14.148 1 45.94 83 ASP B C 1
ATOM 2736 O O . ASP B 1 83 ? 0.048 -12.109 14.875 1 45.94 83 ASP B O 1
ATOM 2740 N N . GLU B 1 84 ? 0.604 -14.242 14.305 1 44.72 84 GLU B N 1
ATOM 2741 C CA . GLU B 1 84 ? 1.942 -14.109 14.875 1 44.72 84 GLU B CA 1
ATOM 2742 C C . GLU B 1 84 ? 2.58 -12.781 14.484 1 44.72 84 GLU B C 1
ATOM 2744 O O . GLU B 1 84 ? 3.537 -12.336 15.125 1 44.72 84 GLU B O 1
ATOM 2749 N N . ARG B 1 85 ? 2.066 -12.203 13.625 1 36.16 85 ARG B N 1
ATOM 2750 C CA . ARG B 1 85 ? 2.594 -10.914 13.203 1 36.16 85 ARG B CA 1
ATOM 2751 C C . ARG B 1 85 ? 2.102 -9.797 14.117 1 36.16 85 ARG B C 1
ATOM 2753 O O . ARG B 1 85 ? 2.721 -8.734 14.203 1 36.16 85 ARG B O 1
ATOM 2760 N N . THR B 1 86 ? 0.871 -10.109 14.797 1 36.31 86 THR B N 1
ATOM 2761 C CA . THR B 1 86 ? 0.265 -9.094 15.648 1 36.31 86 THR B CA 1
ATOM 2762 C C . THR B 1 86 ? 0.755 -9.234 17.094 1 36.31 86 THR B C 1
ATOM 2764 O O . THR B 1 86 ? 0.133 -8.711 18.016 1 36.31 86 THR B O 1
ATOM 2767 N N . LYS B 1 87 ? 1.613 -9.922 17.422 1 36.62 87 LYS B N 1
ATOM 2768 C CA . LYS B 1 87 ? 1.877 -9.859 18.859 1 36.62 87 LYS B CA 1
ATOM 2769 C C . LYS B 1 87 ? 1.815 -8.422 19.375 1 36.62 87 LYS B C 1
ATOM 2771 O O . LYS B 1 87 ? 2.559 -7.555 18.891 1 36.62 87 LYS B O 1
ATOM 2776 N N . ALA B 1 88 ? 0.673 -8.172 19.719 1 32.94 88 ALA B N 1
ATOM 2777 C CA . ALA B 1 88 ? 0.321 -6.898 20.344 1 32.94 88 ALA B CA 1
ATOM 2778 C C . ALA B 1 88 ? 1.382 -6.473 21.344 1 32.94 88 ALA B C 1
ATOM 2780 O O . ALA B 1 88 ? 1.652 -7.188 22.312 1 32.94 88 ALA B O 1
ATOM 2781 N N . THR B 1 89 ? 2.445 -5.949 21.031 1 30.11 89 THR B N 1
ATOM 2782 C CA . THR B 1 89 ? 2.963 -5.25 22.203 1 30.11 89 THR B CA 1
ATOM 2783 C C . THR B 1 89 ? 1.865 -4.426 22.875 1 30.11 89 THR B C 1
ATOM 2785 O O . THR B 1 89 ? 1.033 -3.822 22.188 1 30.11 89 THR B O 1
ATOM 2788 N N . PRO B 1 90 ? 1.63 -4.598 24.172 1 30.3 90 PRO B N 1
ATOM 2789 C CA . PRO B 1 90 ? 0.615 -3.852 24.922 1 30.3 90 PRO B CA 1
ATOM 2790 C C . PRO B 1 90 ? 0.388 -2.447 24.359 1 30.3 90 PRO B C 1
ATOM 2792 O O . PRO B 1 90 ? 1.35 -1.724 24.094 1 30.3 90 PRO B O 1
ATOM 2795 N N . GLN B 1 91 ? -0.601 -2.365 23.734 1 28.77 91 GLN B N 1
ATOM 2796 C CA . GLN B 1 91 ? -0.96 -1.013 23.328 1 28.77 91 GLN B CA 1
ATOM 2797 C C . GLN B 1 91 ? -0.892 -0.044 24.5 1 28.77 91 GLN B C 1
ATOM 2799 O O . GLN B 1 91 ? -1.472 -0.302 25.547 1 28.77 91 GLN B O 1
ATOM 2804 N N . PRO B 1 92 ? 0.135 0.673 24.688 1 27.5 92 PRO B N 1
ATOM 2805 C CA . PRO B 1 92 ? -0.021 1.591 25.828 1 27.5 92 PRO B CA 1
ATOM 2806 C C . PRO B 1 92 ? -1.396 2.254 25.859 1 27.5 92 PRO B C 1
ATOM 2808 O O . PRO B 1 92 ? -2.049 2.387 24.828 1 27.5 92 PRO B O 1
ATOM 2811 N N . THR B 1 93 ? -2.135 2.09 26.953 1 26.06 93 THR B N 1
ATOM 2812 C CA . THR B 1 93 ? -3.332 2.828 27.344 1 26.06 93 THR B CA 1
ATOM 2813 C C . THR B 1 93 ? -3.326 4.227 26.719 1 26.06 93 THR B C 1
ATOM 2815 O O . THR B 1 93 ? -2.303 4.91 26.734 1 26.06 93 THR B O 1
ATOM 2818 N N . SER B 1 94 ? -4.258 4.391 25.953 1 27.09 94 SER B N 1
ATOM 2819 C CA . SER B 1 94 ? -4.559 5.734 25.469 1 27.09 94 SER B CA 1
ATOM 2820 C C . SER B 1 94 ? -4.363 6.773 26.562 1 27.09 94 SER B C 1
ATOM 2822 O O . SER B 1 94 ? -5.141 6.832 27.516 1 27.09 94 SER B O 1
ATOM 2824 N N . VAL B 1 95 ? -3.152 6.941 27.031 1 26.06 95 VAL B N 1
ATOM 2825 C CA . VAL B 1 95 ? -3.08 8.086 27.922 1 26.06 95 VAL B CA 1
ATOM 2826 C C . VAL B 1 95 ? -3.877 9.25 27.344 1 26.06 95 VAL B C 1
ATOM 2828 O O . VAL B 1 95 ? -3.73 9.586 26.172 1 26.06 95 VAL B O 1
ATOM 2831 N N . ALA B 1 96 ? -5.07 9.508 27.938 1 26.89 96 ALA B N 1
ATOM 2832 C CA . ALA B 1 96 ? -5.887 10.711 27.859 1 26.89 96 ALA B CA 1
ATOM 2833 C C . ALA B 1 96 ? -5.035 11.922 27.469 1 26.89 96 ALA B C 1
ATOM 2835 O O . ALA B 1 96 ? -3.898 12.062 27.922 1 26.89 96 ALA B O 1
ATOM 2836 N N . MET B 1 97 ? -5.227 12.258 26.219 1 26.22 97 MET B N 1
ATOM 2837 C CA . MET B 1 97 ? -4.598 13.539 25.922 1 26.22 97 MET B CA 1
ATOM 2838 C C . MET B 1 97 ? -4.688 14.484 27.109 1 26.22 97 MET B C 1
ATOM 2840 O O . MET B 1 97 ? -5.785 14.781 27.594 1 26.22 97 MET B O 1
ATOM 2844 N N . PRO B 1 98 ? -3.779 14.391 28.031 1 27.19 98 PRO B N 1
ATOM 2845 C CA . PRO B 1 98 ? -3.896 15.344 29.141 1 27.19 98 PRO B CA 1
ATOM 2846 C C . PRO B 1 98 ? -4.438 16.703 28.703 1 27.19 98 PRO B C 1
ATOM 2848 O O . PRO B 1 98 ? -4.379 17.031 27.516 1 27.19 98 PRO B O 1
ATOM 2851 N N . SER B 1 99 ? -5.199 17.406 29.688 1 27.27 99 SER B N 1
ATOM 2852 C CA . SER B 1 99 ? -5.75 18.734 29.859 1 27.27 99 SER B CA 1
ATOM 2853 C C . SER B 1 99 ? -4.859 19.797 29.219 1 27.27 99 SER B C 1
ATOM 2855 O O . SER B 1 99 ? -3.672 19.562 28.984 1 27.27 99 SER B O 1
ATOM 2857 N N . THR B 1 100 ? -5.535 20.906 28.844 1 28.08 100 THR B N 1
ATOM 2858 C CA . THR B 1 100 ? -5.109 22.25 28.484 1 28.08 100 THR B CA 1
ATOM 2859 C C . THR B 1 100 ? -3.873 22.656 29.281 1 28.08 100 THR B C 1
ATOM 2861 O O . THR B 1 100 ? -3.953 22.906 30.484 1 28.08 100 THR B O 1
ATOM 2864 N N . ILE B 1 101 ? -2.852 21.828 29.203 1 29.11 101 ILE B N 1
ATOM 2865 C CA . ILE B 1 101 ? -1.744 22.406 29.953 1 29.11 101 ILE B CA 1
ATOM 2866 C C . ILE B 1 101 ? -1.654 23.906 29.672 1 29.11 101 ILE B C 1
ATOM 2868 O O . ILE B 1 101 ? -1.608 24.328 28.516 1 29.11 101 ILE B O 1
ATOM 2872 N N . ARG B 1 102 ? -2.066 24.703 30.578 1 29.53 102 ARG B N 1
ATOM 2873 C CA . ARG B 1 102 ? -1.822 26.125 30.781 1 29.53 102 ARG B CA 1
ATOM 2874 C C . ARG B 1 102 ? -0.398 26.5 30.391 1 29.53 102 ARG B C 1
ATOM 2876 O O . ARG B 1 102 ? 0.566 26 30.969 1 29.53 102 ARG B O 1
ATOM 2883 N N . THR B 1 103 ? -0.141 26.719 29.078 1 32.06 103 THR B N 1
ATOM 2884 C CA . THR B 1 103 ? 1.022 27.422 28.547 1 32.06 103 THR B CA 1
ATOM 2885 C C . THR B 1 103 ? 1.483 28.5 29.531 1 32.06 103 THR B C 1
ATOM 2887 O O . THR B 1 103 ? 0.793 29.5 29.719 1 32.06 103 THR B O 1
ATOM 2890 N N . LYS B 1 104 ? 2.027 28.125 30.594 1 32.59 104 LYS B N 1
ATOM 2891 C CA . LYS B 1 104 ? 2.771 29.25 31.141 1 32.59 104 LYS B CA 1
ATOM 2892 C C . LYS B 1 104 ? 3.643 29.906 30.078 1 32.59 104 LYS B C 1
ATOM 2894 O O . LYS B 1 104 ? 4.191 29.219 29.203 1 32.59 104 LYS B O 1
ATOM 2899 N N . ARG B 1 105 ? 3.668 31.188 29.859 1 33.16 105 ARG B N 1
ATOM 2900 C CA . ARG B 1 105 ? 4.258 32.281 29.094 1 33.16 105 ARG B CA 1
ATOM 2901 C C . ARG B 1 105 ? 5.77 32.125 28.984 1 33.16 105 ARG B C 1
ATOM 2903 O O . ARG B 1 105 ? 6.531 32.875 29.594 1 33.16 105 ARG B O 1
ATOM 2910 N N . LYS B 1 106 ? 6.332 30.922 29.188 1 37.94 106 LYS B N 1
ATOM 2911 C CA . LYS B 1 106 ? 7.766 31.172 29.266 1 37.94 106 LYS B CA 1
ATOM 2912 C C . LYS B 1 106 ? 8.289 31.766 27.969 1 37.94 106 LYS B C 1
ATOM 2914 O O . LYS B 1 106 ? 7.656 31.641 26.906 1 37.94 106 LYS B O 1
ATOM 2919 N N . THR B 1 107 ? 9.766 32.062 27.812 1 43.31 107 THR B N 1
ATOM 2920 C CA . THR B 1 107 ? 10.508 33.062 27.062 1 43.31 107 THR B CA 1
ATOM 2921 C C . THR B 1 107 ? 10.602 32.688 25.594 1 43.31 107 THR B C 1
ATOM 2923 O O . THR B 1 107 ? 10.695 31.484 25.266 1 43.31 107 THR B O 1
ATOM 2926 N N . ASN B 1 108 ? 10.344 33.438 24.5 1 47.47 108 ASN B N 1
ATOM 2927 C CA . ASN B 1 108 ? 10.32 33.594 23.062 1 47.47 108 ASN B CA 1
ATOM 2928 C C . ASN B 1 108 ? 11.383 32.75 22.375 1 47.47 108 ASN B C 1
ATOM 2930 O O . ASN B 1 108 ? 11.188 32.312 21.234 1 47.47 108 ASN B O 1
ATOM 2934 N N . ALA B 1 109 ? 12.664 32.656 22.828 1 49.97 109 ALA B N 1
ATOM 2935 C CA . ALA B 1 109 ? 13.82 32 22.203 1 49.97 109 ALA B CA 1
ATOM 2936 C C . ALA B 1 109 ? 13.617 30.5 22.094 1 49.97 109 ALA B C 1
ATOM 2938 O O . ALA B 1 109 ? 13.992 29.891 21.094 1 49.97 109 ALA B O 1
ATOM 2939 N N . SER B 1 110 ? 12.938 29.844 23.109 1 59.59 110 SER B N 1
ATOM 2940 C CA . SER B 1 110 ? 12.797 28.391 23.25 1 59.59 110 SER B CA 1
ATOM 2941 C C . SER B 1 110 ? 11.805 27.828 22.25 1 59.59 110 SER B C 1
ATOM 2943 O O . SER B 1 110 ? 12.023 26.75 21.688 1 59.59 110 SER B O 1
ATOM 2945 N N . CYS B 1 111 ? 10.953 28.625 21.812 1 61.88 111 CYS B N 1
ATOM 2946 C CA . CYS B 1 111 ? 9.922 28.172 20.875 1 61.88 111 CYS B CA 1
ATOM 2947 C C . CYS B 1 111 ? 10.461 28.094 19.453 1 61.88 111 CYS B C 1
ATOM 2949 O O . CYS B 1 111 ? 10.133 27.172 18.719 1 61.88 111 CYS B O 1
ATOM 2951 N N . LYS B 1 112 ? 11.391 29.141 19.141 1 66.25 112 LYS B N 1
ATOM 2952 C CA . LYS B 1 112 ? 11.961 29.141 17.797 1 66.25 112 LYS B CA 1
ATOM 2953 C C . LYS B 1 112 ? 12.852 27.922 17.578 1 66.25 112 LYS B C 1
ATOM 2955 O O . LYS B 1 112 ? 12.859 27.328 16.5 1 66.25 112 LYS B O 1
ATOM 2960 N N . ASP B 1 113 ? 13.414 27.5 18.703 1 80.94 113 ASP B N 1
ATOM 2961 C CA . ASP B 1 113 ? 14.305 26.344 18.625 1 80.94 113 ASP B CA 1
ATOM 2962 C C . ASP B 1 113 ? 13.508 25.062 18.422 1 80.94 113 ASP B C 1
ATOM 2964 O O . ASP B 1 113 ? 13.891 24.203 17.625 1 80.94 113 ASP B O 1
ATOM 2968 N N . LEU B 1 114 ? 12.336 25.141 18.953 1 87.31 114 LEU B N 1
ATOM 2969 C CA . LEU B 1 114 ? 11.531 23.938 18.828 1 87.31 114 LEU B CA 1
ATOM 2970 C C . LEU B 1 114 ? 10.953 23.812 17.422 1 87.31 114 LEU B C 1
ATOM 2972 O O . LEU B 1 114 ? 10.883 22.719 16.875 1 87.31 114 LEU B O 1
ATOM 2976 N N . THR B 1 115 ? 10.594 25 16.891 1 88.44 115 THR B N 1
ATOM 2977 C CA . THR B 1 115 ? 10.062 25.016 15.523 1 88.44 115 THR B CA 1
ATOM 2978 C C . THR B 1 115 ? 11.125 24.562 14.523 1 88.44 115 THR B C 1
ATOM 2980 O O . THR B 1 115 ? 10.82 23.812 13.594 1 88.44 115 THR B O 1
ATOM 2983 N N . HIS B 1 116 ? 12.273 25.047 14.703 1 91.69 116 HIS B N 1
ATOM 2984 C CA . HIS B 1 116 ? 13.367 24.641 13.828 1 91.69 116 HIS B CA 1
ATOM 2985 C C . HIS B 1 116 ? 13.648 23.141 13.953 1 91.69 116 HIS B C 1
ATOM 2987 O O . HIS B 1 116 ? 13.812 22.453 12.945 1 91.69 116 HIS B O 1
ATOM 2993 N N . LEU B 1 117 ? 13.648 22.625 15.18 1 92.5 117 LEU B N 1
ATOM 2994 C CA . LEU B 1 117 ? 13.93 21.219 15.414 1 92.5 117 LEU B CA 1
ATOM 2995 C C . LEU B 1 117 ? 12.836 20.344 14.812 1 92.5 117 LEU B C 1
ATOM 2997 O O . LEU B 1 117 ? 13.117 19.266 14.273 1 92.5 117 LEU B O 1
ATOM 3001 N N . ARG B 1 118 ? 11.656 20.859 14.836 1 90.5 118 ARG B N 1
ATOM 3002 C CA . ARG B 1 118 ? 10.555 20.125 14.227 1 90.5 118 ARG B CA 1
ATOM 3003 C C . ARG B 1 118 ? 10.695 20.094 12.711 1 90.5 118 ARG B C 1
ATOM 3005 O O . ARG B 1 118 ? 10.422 19.078 12.078 1 90.5 118 ARG B O 1
ATOM 3012 N N . ALA B 1 119 ? 11.102 21.172 12.18 1 91.31 119 ALA B N 1
ATOM 3013 C CA . ALA B 1 119 ? 11.312 21.234 10.734 1 91.31 119 ALA B CA 1
ATOM 3014 C C . ALA B 1 119 ? 12.43 20.297 10.305 1 91.31 119 ALA B C 1
ATOM 3016 O O . ALA B 1 119 ? 12.32 19.625 9.281 1 91.31 119 ALA B O 1
ATOM 3017 N N . VAL B 1 120 ? 13.445 20.234 11.07 1 92.81 120 VAL B N 1
ATOM 3018 C CA . VAL B 1 120 ? 14.57 19.359 10.781 1 92.81 120 VAL B CA 1
ATOM 3019 C C . VAL B 1 120 ? 14.133 17.906 10.875 1 92.81 120 VAL B C 1
ATOM 3021 O O . VAL B 1 120 ? 14.477 17.078 10.023 1 92.81 120 VAL B O 1
ATOM 3024 N N . LEU B 1 121 ? 13.344 17.578 11.883 1 93.81 121 LEU B N 1
ATOM 3025 C CA . LEU B 1 121 ? 12.82 16.234 12.023 1 93.81 121 LEU B CA 1
ATOM 3026 C C . LEU B 1 121 ? 11.992 15.836 10.805 1 93.81 121 LEU B C 1
ATOM 3028 O O . LEU B 1 121 ? 12.172 14.758 10.242 1 93.81 121 LEU B O 1
ATOM 3032 N N . ASN B 1 122 ? 11.172 16.75 10.406 1 90.88 122 ASN B N 1
ATOM 3033 C CA . ASN B 1 122 ? 10.312 16.469 9.258 1 90.88 122 ASN B CA 1
ATOM 3034 C C . ASN B 1 122 ? 11.125 16.25 7.988 1 90.88 122 ASN B C 1
ATOM 3036 O O . ASN B 1 122 ? 10.812 15.352 7.199 1 90.88 122 ASN B O 1
ATOM 3040 N N . ARG B 1 123 ? 12.094 17.016 7.824 1 93.38 123 ARG B N 1
ATOM 3041 C CA . ARG B 1 123 ? 12.953 16.891 6.648 1 93.38 123 ARG B CA 1
ATOM 3042 C C . ARG B 1 123 ? 13.703 15.562 6.66 1 93.38 123 ARG B C 1
ATOM 3044 O O . ARG B 1 123 ? 13.75 14.859 5.648 1 93.38 123 ARG B O 1
ATOM 3051 N N . ASN B 1 124 ? 14.281 15.273 7.789 1 94.75 124 ASN B N 1
ATOM 3052 C CA . ASN B 1 124 ? 15.055 14.047 7.891 1 94.75 124 ASN B CA 1
ATOM 3053 C C . ASN B 1 124 ? 14.164 12.812 7.801 1 94.75 124 ASN B C 1
ATOM 3055 O O . ASN B 1 124 ? 14.555 11.797 7.207 1 94.75 124 ASN B O 1
ATOM 3059 N N . ARG B 1 125 ? 13.062 12.891 8.367 1 93.94 125 ARG B N 1
ATOM 3060 C CA . ARG B 1 125 ? 12.094 11.805 8.273 1 93.94 125 ARG B CA 1
ATOM 3061 C C . ARG B 1 125 ? 11.68 11.562 6.824 1 93.94 125 ARG B C 1
ATOM 3063 O O . ARG B 1 125 ? 11.695 10.43 6.352 1 93.94 125 ARG B O 1
ATOM 3070 N N . SER B 1 126 ? 11.344 12.633 6.156 1 91.88 126 SER B N 1
ATOM 3071 C CA . SER B 1 126 ? 10.961 12.531 4.75 1 91.88 126 SER B CA 1
ATOM 3072 C C . SER B 1 126 ? 12.102 11.969 3.906 1 91.88 126 SER B C 1
ATOM 3074 O O . SER B 1 126 ? 11.867 11.156 3.008 1 91.88 126 SER B O 1
ATOM 3076 N N . LYS B 1 127 ? 13.242 12.406 4.199 1 93 127 LYS B N 1
ATOM 3077 C CA . LYS B 1 127 ? 14.398 11.906 3.463 1 93 127 LYS B CA 1
ATOM 3078 C C . LYS B 1 127 ? 14.594 10.414 3.686 1 93 127 LYS B C 1
ATOM 3080 O O . LYS B 1 127 ? 14.891 9.672 2.746 1 93 127 LYS B O 1
ATOM 3085 N N . TYR B 1 128 ? 14.492 9.977 4.891 1 94.5 128 TYR B N 1
ATOM 3086 C CA . TYR B 1 128 ? 14.641 8.562 5.207 1 94.5 128 TYR B CA 1
ATOM 3087 C C . TYR B 1 128 ? 13.656 7.723 4.402 1 94.5 128 TYR B C 1
ATOM 3089 O O . TYR B 1 128 ? 14.055 6.797 3.693 1 94.5 128 TYR B O 1
ATOM 3097 N N . TYR B 1 129 ? 12.398 8.062 4.48 1 93.38 129 TYR B N 1
ATOM 3098 C CA . TYR B 1 129 ? 11.391 7.266 3.791 1 93.38 129 TYR B CA 1
ATOM 3099 C C . TYR B 1 129 ? 11.562 7.359 2.279 1 93.38 129 TYR B C 1
ATOM 3101 O O . TYR B 1 129 ? 11.305 6.391 1.559 1 93.38 129 TYR B O 1
ATOM 3109 N N . SER B 1 130 ? 11.969 8.508 1.782 1 90.12 130 SER B N 1
ATOM 3110 C CA . SER B 1 130 ? 12.234 8.664 0.355 1 90.12 130 SER B CA 1
ATOM 3111 C C . SER B 1 130 ? 13.352 7.727 -0.103 1 90.12 130 SER B C 1
ATOM 3113 O O . SER B 1 130 ? 13.227 7.062 -1.134 1 90.12 130 SER B O 1
ATOM 3115 N N . VAL B 1 131 ? 14.375 7.68 0.656 1 90.12 131 VAL B N 1
ATOM 3116 C CA . VAL B 1 131 ? 15.516 6.828 0.325 1 90.12 131 VAL B CA 1
ATOM 3117 C C . VAL B 1 131 ? 15.094 5.363 0.362 1 90.12 131 VAL B C 1
ATOM 3119 O O . VAL B 1 131 ? 15.445 4.582 -0.527 1 90.12 131 VAL B O 1
ATOM 3122 N N . VAL B 1 132 ? 14.367 4.977 1.382 1 92.06 132 VAL B N 1
ATOM 3123 C CA . VAL B 1 132 ? 13.922 3.594 1.497 1 92.06 132 VAL B CA 1
ATOM 3124 C C . VAL B 1 132 ? 13.055 3.23 0.293 1 92.06 132 VAL B C 1
ATOM 3126 O O . VAL B 1 132 ? 13.227 2.164 -0.302 1 92.06 132 VAL B O 1
ATOM 3129 N N . CYS B 1 133 ? 12.117 4.125 -0.101 1 88.25 133 CYS B N 1
ATOM 3130 C CA . CYS B 1 133 ? 11.258 3.863 -1.248 1 88.25 133 CYS B CA 1
ATOM 3131 C C . CYS B 1 133 ? 12.078 3.645 -2.51 1 88.25 133 CYS B C 1
ATOM 3133 O O . CYS B 1 133 ? 11.812 2.719 -3.279 1 88.25 133 CYS B O 1
ATOM 3135 N N . GLU B 1 134 ? 13.07 4.453 -2.686 1 82.56 134 GLU B N 1
ATOM 3136 C CA . GLU B 1 134 ? 13.938 4.34 -3.857 1 82.56 134 GLU B CA 1
ATOM 3137 C C . GLU B 1 134 ? 14.664 3 -3.881 1 82.56 134 GLU B C 1
ATOM 3139 O O . GLU B 1 134 ? 14.703 2.326 -4.914 1 82.56 134 GLU B O 1
ATOM 3144 N N . GLU B 1 135 ? 15.195 2.719 -2.785 1 87.75 135 GLU B N 1
ATOM 3145 C CA . GLU B 1 135 ? 15.977 1.484 -2.705 1 87.75 135 GLU B CA 1
ATOM 3146 C C . GLU B 1 135 ? 15.078 0.258 -2.818 1 87.75 135 GLU B C 1
ATOM 3148 O O . GLU B 1 135 ? 15.477 -0.763 -3.383 1 87.75 135 GLU B O 1
ATOM 3153 N N . GLU B 1 136 ? 13.883 0.358 -2.271 1 90.12 136 GLU B N 1
ATOM 3154 C CA . GLU B 1 136 ? 12.961 -0.773 -2.359 1 90.12 136 GLU B CA 1
ATOM 3155 C C . GLU B 1 136 ? 12.5 -0.996 -3.797 1 90.12 136 GLU B C 1
ATOM 3157 O O . GLU B 1 136 ? 12.273 -2.135 -4.211 1 90.12 136 GLU B O 1
ATOM 3162 N N . GLU B 1 137 ? 12.32 0.013 -4.516 1 84.31 137 GLU B N 1
ATOM 3163 C CA . GLU B 1 137 ? 11.961 -0.123 -5.922 1 84.31 137 GLU B CA 1
ATOM 3164 C C . GLU B 1 137 ? 13.016 -0.924 -6.684 1 84.31 137 GLU B C 1
ATOM 3166 O O . GLU B 1 137 ? 12.68 -1.793 -7.492 1 84.31 137 GLU B O 1
ATOM 3171 N N . LEU B 1 138 ? 14.195 -0.655 -6.43 1 82.62 138 LEU B N 1
ATOM 3172 C CA . LEU B 1 138 ? 15.281 -1.399 -7.059 1 82.62 138 LEU B CA 1
ATOM 3173 C C . LEU B 1 138 ? 15.312 -2.844 -6.57 1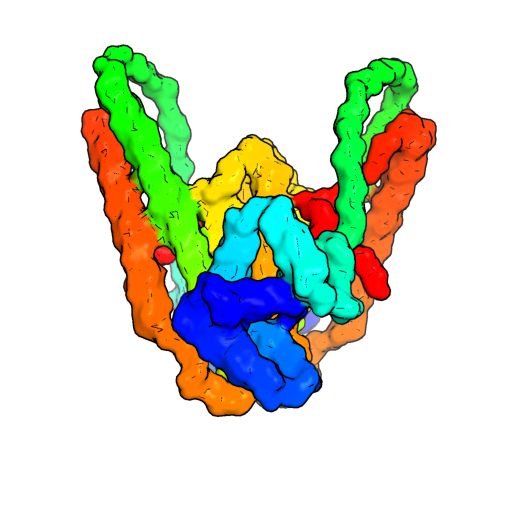 82.62 138 LEU B C 1
ATOM 3175 O O . LEU B 1 138 ? 15.594 -3.76 -7.344 1 82.62 138 LEU B O 1
ATOM 3179 N N . ARG B 1 139 ? 15.023 -2.998 -5.324 1 88.5 139 ARG B N 1
ATOM 3180 C CA . ARG B 1 139 ? 15.008 -4.34 -4.746 1 88.5 139 ARG B CA 1
ATOM 3181 C C . ARG B 1 139 ? 13.906 -5.188 -5.363 1 88.5 139 ARG B C 1
ATOM 3183 O O . ARG B 1 139 ? 14.07 -6.398 -5.543 1 88.5 139 ARG B O 1
ATOM 3190 N N . ILE B 1 140 ? 12.781 -4.547 -5.66 1 88.19 140 ILE B N 1
ATOM 3191 C CA . ILE B 1 140 ? 11.711 -5.27 -6.332 1 88.19 140 ILE B CA 1
ATOM 3192 C C . ILE B 1 140 ? 12.203 -5.797 -7.676 1 88.19 140 ILE B C 1
ATOM 3194 O O . ILE B 1 140 ? 11.984 -6.961 -8.016 1 88.19 140 ILE B O 1
ATOM 3198 N N . LYS B 1 141 ? 12.898 -5.012 -8.398 1 81.81 141 LYS B N 1
ATOM 3199 C CA . LYS B 1 141 ? 13.43 -5.406 -9.703 1 81.81 141 LYS B CA 1
ATOM 3200 C C . LYS B 1 141 ? 14.445 -6.531 -9.562 1 81.81 141 LYS B C 1
ATOM 3202 O O . LYS B 1 141 ? 14.406 -7.508 -10.32 1 81.81 141 LYS B O 1
ATOM 3207 N N . THR B 1 142 ? 15.328 -6.348 -8.625 1 82.06 142 THR B N 1
ATOM 3208 C CA . THR B 1 142 ? 16.344 -7.363 -8.391 1 82.06 142 THR B CA 1
ATOM 3209 C C . THR B 1 142 ? 15.711 -8.695 -8.008 1 82.06 142 THR B C 1
ATOM 3211 O O . THR B 1 142 ? 16.078 -9.742 -8.539 1 82.06 142 THR B O 1
ATOM 3214 N N . ALA B 1 143 ? 14.797 -8.633 -7.082 1 87.56 143 ALA B N 1
ATOM 3215 C CA . ALA B 1 143 ? 14.109 -9.852 -6.648 1 87.56 143 ALA B CA 1
ATOM 3216 C C . ALA B 1 143 ? 13.375 -10.508 -7.812 1 87.56 143 ALA B C 1
ATOM 3218 O O . ALA B 1 143 ? 13.391 -11.734 -7.953 1 87.56 143 ALA B O 1
ATOM 3219 N N . TYR B 1 144 ? 12.75 -9.664 -8.609 1 87.19 144 TYR B N 1
ATOM 3220 C CA . TYR B 1 144 ? 12.039 -10.164 -9.781 1 87.19 144 TYR B CA 1
ATOM 3221 C C . TYR B 1 144 ? 12.992 -10.867 -10.742 1 87.19 144 TYR B C 1
ATOM 3223 O O . TYR B 1 144 ? 12.727 -11.992 -11.172 1 87.19 144 TYR B O 1
ATOM 3231 N N . ASN B 1 145 ? 14.039 -10.258 -11.023 1 80.69 145 ASN B N 1
ATOM 3232 C CA . ASN B 1 145 ? 15 -10.812 -11.977 1 80.69 145 ASN B CA 1
ATOM 3233 C C . ASN B 1 145 ? 15.672 -12.062 -11.414 1 80.69 145 ASN B C 1
ATOM 3235 O O . ASN B 1 145 ? 16.031 -12.961 -12.172 1 80.69 145 ASN B O 1
ATOM 3239 N N . ASN B 1 146 ? 15.75 -12.164 -10.102 1 84.25 146 ASN B N 1
ATOM 3240 C CA . ASN B 1 146 ? 16.344 -13.336 -9.453 1 84.25 146 ASN B CA 1
ATOM 3241 C C . ASN B 1 146 ? 15.305 -14.445 -9.273 1 84.25 146 ASN B C 1
ATOM 3243 O O . ASN B 1 146 ? 15.633 -15.523 -8.766 1 84.25 146 ASN B O 1
ATOM 3247 N N . GLY B 1 147 ? 14.125 -14.148 -9.609 1 86.56 147 GLY B N 1
ATOM 3248 C CA . GLY B 1 147 ? 13.086 -15.148 -9.492 1 86.56 147 GLY B CA 1
ATOM 3249 C C . GLY B 1 147 ? 12.664 -15.398 -8.055 1 86.56 147 GLY B C 1
ATOM 3250 O O . GLY B 1 147 ? 12.148 -16.469 -7.727 1 86.56 147 GLY B O 1
ATOM 3251 N N . SER B 1 148 ? 12.875 -14.461 -7.188 1 88.69 148 SER B N 1
ATOM 3252 C CA . SER B 1 148 ? 12.57 -14.648 -5.77 1 88.69 148 SER B CA 1
ATOM 3253 C C . SER B 1 148 ? 11.172 -14.141 -5.434 1 88.69 148 SER B C 1
ATOM 3255 O O . SER B 1 148 ? 10.953 -12.938 -5.309 1 88.69 148 SER B O 1
ATOM 3257 N N . LEU B 1 149 ? 10.32 -15.039 -5.188 1 90.12 149 LEU B N 1
ATOM 3258 C CA . LEU B 1 149 ? 8.953 -14.68 -4.812 1 90.12 149 LEU B CA 1
ATOM 3259 C C . LEU B 1 149 ? 8.938 -13.961 -3.467 1 90.12 149 LEU B C 1
ATOM 3261 O O . LEU B 1 149 ? 8.305 -12.906 -3.334 1 90.12 149 LEU B O 1
ATOM 3265 N N . ALA B 1 150 ? 9.625 -14.531 -2.547 1 87.38 150 ALA B N 1
ATOM 3266 C CA . ALA B 1 150 ? 9.688 -13.922 -1.222 1 87.38 150 ALA B CA 1
ATOM 3267 C C . ALA B 1 150 ? 10.32 -12.531 -1.286 1 87.38 150 ALA B C 1
ATOM 3269 O O . ALA B 1 150 ? 9.836 -11.602 -0.645 1 87.38 150 ALA B O 1
ATOM 3270 N N . GLY B 1 151 ? 11.352 -12.453 -2.096 1 90.69 151 GLY B N 1
ATOM 3271 C CA . GLY B 1 151 ? 12.016 -11.164 -2.256 1 90.69 151 GLY B CA 1
ATOM 3272 C C . GLY B 1 151 ? 11.109 -10.094 -2.822 1 90.69 151 GLY B C 1
ATOM 3273 O O . GLY B 1 151 ? 11.125 -8.945 -2.359 1 90.69 151 GLY B O 1
ATOM 3274 N N . VAL B 1 152 ? 10.328 -10.438 -3.814 1 92.12 152 VAL B N 1
ATOM 3275 C CA . VAL B 1 152 ? 9.398 -9.492 -4.43 1 92.12 152 VAL B CA 1
ATOM 3276 C C . VAL B 1 152 ? 8.352 -9.055 -3.406 1 92.12 152 VAL B C 1
ATOM 3278 O O . VAL B 1 152 ? 8.078 -7.863 -3.264 1 92.12 152 VAL B O 1
ATOM 3281 N N . ILE B 1 153 ? 7.82 -9.961 -2.676 1 91.5 153 ILE B N 1
ATOM 3282 C CA . ILE B 1 153 ? 6.781 -9.664 -1.695 1 91.5 153 ILE B CA 1
ATOM 3283 C C . ILE B 1 153 ? 7.344 -8.758 -0.604 1 91.5 153 ILE B C 1
ATOM 3285 O O . ILE B 1 153 ? 6.727 -7.75 -0.245 1 91.5 153 ILE B O 1
ATOM 3289 N N . GLU B 1 154 ? 8.461 -9.062 -0.113 1 90.12 154 GLU B N 1
ATOM 3290 C CA . GLU B 1 154 ? 9.078 -8.297 0.961 1 90.12 154 GLU B CA 1
ATOM 3291 C C . GLU B 1 154 ? 9.406 -6.875 0.505 1 90.12 154 GLU B C 1
ATOM 3293 O O . GLU B 1 154 ? 9.125 -5.906 1.217 1 90.12 154 GLU B O 1
ATOM 3298 N N . ALA B 1 155 ? 9.969 -6.801 -0.652 1 92.62 155 ALA B N 1
ATOM 3299 C CA . ALA B 1 155 ? 10.352 -5.488 -1.172 1 92.62 155 ALA B CA 1
ATOM 3300 C C . ALA B 1 155 ? 9.125 -4.633 -1.462 1 92.62 155 ALA B C 1
ATOM 3302 O O . ALA B 1 155 ? 9.117 -3.432 -1.191 1 92.62 155 ALA B O 1
ATOM 3303 N N . MET B 1 156 ? 8.094 -5.207 -2.01 1 93.38 156 MET B N 1
ATOM 3304 C CA . MET B 1 156 ? 6.863 -4.469 -2.281 1 93.38 156 MET B CA 1
ATOM 3305 C C . MET B 1 156 ? 6.203 -4.016 -0.983 1 93.38 156 MET B C 1
ATOM 3307 O O . MET B 1 156 ? 5.746 -2.875 -0.878 1 93.38 156 MET B O 1
ATOM 3311 N N . ALA B 1 157 ? 6.152 -4.902 -0.024 1 92.06 157 ALA B N 1
ATOM 3312 C CA . ALA B 1 157 ? 5.562 -4.562 1.27 1 92.06 157 ALA B CA 1
ATOM 3313 C C . ALA B 1 157 ? 6.301 -3.393 1.915 1 92.06 157 ALA B C 1
ATOM 3315 O O . ALA B 1 157 ? 5.676 -2.438 2.381 1 92.06 157 ALA B O 1
ATOM 3316 N N . SER B 1 158 ? 7.574 -3.533 1.899 1 92.31 158 SER B N 1
ATOM 3317 C CA . SER B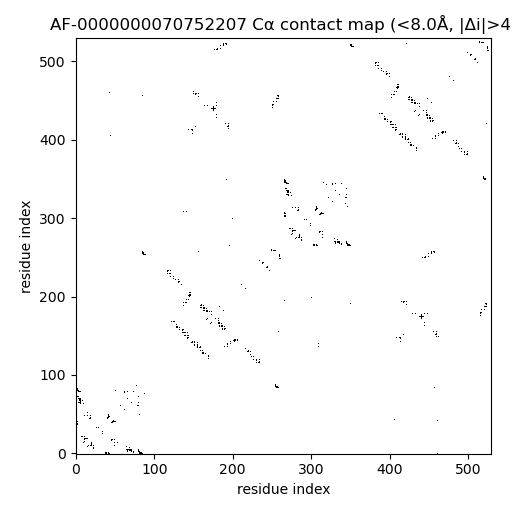 1 158 ? 8.391 -2.465 2.463 1 92.31 158 SER B CA 1
ATOM 3318 C C . SER B 1 158 ? 8.227 -1.168 1.677 1 92.31 158 SER B C 1
ATOM 3320 O O . SER B 1 158 ? 8.117 -0.09 2.264 1 92.31 158 SER B O 1
ATOM 3322 N N . GLY B 1 159 ? 8.219 -1.263 0.384 1 92.62 159 GLY B N 1
ATOM 3323 C CA . GLY B 1 159 ? 8.031 -0.089 -0.455 1 92.62 159 GLY B CA 1
ATOM 3324 C C . GLY B 1 159 ? 6.711 0.617 -0.201 1 92.62 159 GLY B C 1
ATOM 3325 O O . GLY B 1 159 ? 6.672 1.84 -0.053 1 92.62 159 GLY B O 1
ATOM 3326 N N . VAL B 1 160 ? 5.656 -0.141 -0.14 1 93.56 160 VAL B N 1
ATOM 3327 C CA . VAL B 1 160 ? 4.32 0.41 0.083 1 93.56 160 VAL B CA 1
ATOM 3328 C C . VAL B 1 160 ? 4.254 1.049 1.468 1 93.56 160 VAL B C 1
ATOM 3330 O O . VAL B 1 160 ? 3.764 2.172 1.617 1 93.56 160 VAL B O 1
ATOM 3333 N N . LYS B 1 161 ? 4.734 0.346 2.459 1 92 161 LYS B N 1
ATOM 3334 C CA . LYS B 1 161 ? 4.758 0.859 3.826 1 92 161 LYS B CA 1
ATOM 3335 C C . LYS B 1 161 ? 5.465 2.209 3.895 1 92 161 LYS B C 1
ATOM 3337 O O . LYS B 1 161 ? 4.918 3.178 4.426 1 92 161 LYS B O 1
ATOM 3342 N N . ASN B 1 162 ? 6.598 2.217 3.355 1 92.25 162 ASN B N 1
ATOM 3343 C CA . ASN B 1 162 ? 7.41 3.426 3.457 1 92.25 162 ASN B CA 1
ATOM 3344 C C . ASN B 1 162 ? 6.863 4.543 2.57 1 92.25 162 ASN B C 1
ATOM 3346 O O . ASN B 1 162 ? 7.027 5.723 2.881 1 92.25 162 ASN B O 1
ATOM 3350 N N . ALA B 1 163 ? 6.156 4.227 1.493 1 92.81 163 ALA B N 1
ATOM 3351 C CA . ALA B 1 163 ? 5.48 5.234 0.678 1 92.81 163 ALA B CA 1
ATOM 3352 C C . ALA B 1 163 ? 4.383 5.934 1.472 1 92.81 163 ALA B C 1
ATOM 3354 O O . ALA B 1 163 ? 4.176 7.141 1.325 1 92.81 163 ALA B O 1
ATOM 3355 N N . ILE B 1 164 ? 3.686 5.184 2.281 1 92.31 164 ILE B N 1
ATOM 3356 C CA . ILE B 1 164 ? 2.631 5.754 3.113 1 92.31 164 ILE B CA 1
ATOM 3357 C C . ILE B 1 164 ? 3.244 6.699 4.145 1 92.31 164 ILE B C 1
ATOM 3359 O O . ILE B 1 164 ? 2.758 7.816 4.34 1 92.31 164 ILE B O 1
ATOM 3363 N N . TYR B 1 165 ? 4.316 6.262 4.73 1 92.25 165 TYR B N 1
ATOM 3364 C CA . TYR B 1 165 ? 4.992 7.117 5.699 1 92.25 165 TYR B CA 1
ATOM 3365 C C . TYR B 1 165 ? 5.555 8.359 5.023 1 92.25 165 TYR B C 1
ATOM 3367 O O . TYR B 1 165 ? 5.566 9.445 5.617 1 92.25 165 TYR B O 1
ATOM 3375 N N . LEU B 1 166 ? 6.012 8.195 3.854 1 91.94 166 LEU B N 1
ATOM 3376 C CA . LEU B 1 166 ? 6.52 9.344 3.109 1 91.94 166 LEU B CA 1
ATOM 3377 C C . LEU B 1 166 ? 5.406 10.344 2.838 1 91.94 166 LEU B C 1
ATOM 3379 O O . LEU B 1 166 ? 5.598 11.555 3.01 1 91.94 166 LEU B O 1
ATOM 3383 N N . ALA B 1 167 ? 4.281 9.812 2.418 1 90.62 167 ALA B N 1
ATOM 3384 C CA . ALA B 1 167 ? 3.135 10.695 2.205 1 90.62 167 ALA B CA 1
ATOM 3385 C C . ALA B 1 167 ? 2.779 11.453 3.479 1 90.62 167 ALA B C 1
ATOM 3387 O O . ALA B 1 167 ? 2.518 12.656 3.439 1 90.62 167 ALA B O 1
ATOM 3388 N N . HIS B 1 168 ? 2.807 10.773 4.547 1 91.25 168 HIS B N 1
ATOM 3389 C CA . HIS B 1 168 ? 2.459 11.352 5.836 1 91.25 168 HIS B CA 1
ATOM 3390 C C . HIS B 1 168 ? 3.459 12.43 6.242 1 91.25 168 HIS B C 1
ATOM 3392 O O . HIS B 1 168 ? 3.08 13.453 6.82 1 91.25 168 HIS B O 1
ATOM 3398 N N . SER B 1 169 ? 4.688 12.18 5.961 1 87.19 169 SER B N 1
ATOM 3399 C CA . SER B 1 169 ? 5.75 13.062 6.441 1 87.19 169 SER B CA 1
ATOM 3400 C C . SER B 1 169 ? 5.977 14.227 5.488 1 87.19 169 SER B C 1
ATOM 3402 O O . SER B 1 169 ? 6.25 15.352 5.922 1 87.19 169 SER B O 1
ATOM 3404 N N . ARG B 1 170 ? 5.836 14.016 4.242 1 87.44 170 ARG B N 1
ATOM 3405 C CA . ARG B 1 170 ? 6.297 14.984 3.254 1 87.44 170 ARG B CA 1
ATOM 3406 C C . ARG B 1 170 ? 5.141 15.844 2.754 1 87.44 170 ARG B C 1
ATOM 3408 O O . ARG B 1 170 ? 5.32 17.031 2.469 1 87.44 170 ARG B O 1
ATOM 3415 N N . ASP B 1 171 ? 3.979 15.336 2.496 1 84.69 171 ASP B N 1
ATOM 3416 C CA . ASP B 1 171 ? 2.93 16 1.727 1 84.69 171 ASP B CA 1
ATOM 3417 C C . ASP B 1 171 ? 2.078 16.906 2.617 1 84.69 171 ASP B C 1
ATOM 3419 O O . ASP B 1 171 ? 1.258 17.672 2.123 1 84.69 171 ASP B O 1
ATOM 3423 N N . ARG B 1 172 ? 2.309 17.016 3.904 1 81.62 172 ARG B N 1
ATOM 3424 C CA . ARG B 1 172 ? 1.668 17.938 4.836 1 81.62 172 ARG B CA 1
ATOM 3425 C C . ARG B 1 172 ? 0.171 18.047 4.559 1 81.62 172 ARG B C 1
ATOM 3427 O O . ARG B 1 172 ? -0.358 19.141 4.379 1 81.62 172 ARG B O 1
ATOM 3434 N N . CYS B 1 173 ? -0.532 17 4.625 1 85.62 173 CYS B N 1
ATOM 3435 C CA . CYS B 1 173 ? -1.954 16.906 4.312 1 85.62 173 CYS B CA 1
ATOM 3436 C C . CYS B 1 173 ? -2.787 17.625 5.375 1 85.62 173 CYS B C 1
ATOM 3438 O O . CYS B 1 173 ? -2.562 17.438 6.57 1 85.62 173 CYS B O 1
ATOM 3440 N N . GLN B 1 174 ? -3.719 18.422 4.906 1 86.69 174 GLN B N 1
ATOM 3441 C CA . GLN B 1 174 ? -4.566 19.172 5.828 1 86.69 174 GLN B CA 1
ATOM 3442 C C . GLN B 1 174 ? -5.914 18.484 6.023 1 86.69 174 GLN B C 1
ATOM 3444 O O . GLN B 1 174 ? -6.535 18.609 7.078 1 86.69 174 GLN B O 1
ATOM 3449 N N . THR B 1 175 ? -6.332 17.828 5.035 1 90.25 175 THR B N 1
ATOM 3450 C CA . THR B 1 175 ? -7.621 17.141 5.098 1 90.25 175 THR B CA 1
ATOM 3451 C C . THR B 1 175 ? -7.445 15.641 4.867 1 90.25 175 THR B C 1
ATOM 3453 O O . THR B 1 175 ? -6.375 15.188 4.457 1 90.25 175 THR B O 1
ATOM 3456 N N . SER B 1 176 ? -8.453 14.969 5.168 1 89.81 176 SER B N 1
ATOM 3457 C CA . SER B 1 176 ? -8.445 13.531 4.895 1 89.81 176 SER B CA 1
ATOM 3458 C C . SER B 1 176 ? -8.328 13.258 3.4 1 89.81 176 SER B C 1
ATOM 3460 O O . SER B 1 176 ? -7.629 12.328 2.99 1 89.81 176 SER B O 1
ATOM 3462 N N . THR B 1 177 ? -8.922 14.055 2.584 1 87.75 177 THR B N 1
ATOM 3463 C CA . THR B 1 177 ? -8.867 13.875 1.136 1 87.75 177 THR B CA 1
ATOM 3464 C C . THR B 1 177 ? -7.441 14.086 0.621 1 87.75 177 THR B C 1
ATOM 3466 O O . THR B 1 177 ? -6.969 13.336 -0.234 1 87.75 177 THR B O 1
ATOM 3469 N N . ASP B 1 178 ? -6.816 15.039 1.226 1 87.94 178 ASP B N 1
ATOM 3470 C CA . ASP B 1 178 ? -5.422 15.273 0.874 1 87.94 178 ASP B CA 1
ATOM 3471 C C . ASP B 1 178 ? -4.555 14.062 1.213 1 87.94 178 ASP B C 1
ATOM 3473 O O . ASP B 1 178 ? -3.662 13.695 0.446 1 87.94 178 ASP B O 1
ATOM 3477 N N . ALA B 1 179 ? -4.887 13.547 2.359 1 90.75 179 ALA B N 1
ATOM 3478 C CA . ALA B 1 179 ? -4.105 12.414 2.834 1 90.75 179 ALA B CA 1
ATOM 3479 C C . ALA B 1 179 ? -4.266 11.211 1.906 1 90.75 179 ALA B C 1
ATOM 3481 O O . ALA B 1 179 ? -3.277 10.586 1.516 1 90.75 179 ALA B O 1
ATOM 3482 N N . PHE B 1 180 ? -5.441 10.938 1.495 1 90.88 180 PHE B N 1
ATOM 3483 C CA . PHE B 1 180 ? -5.691 9.828 0.587 1 90.88 180 PHE B CA 1
ATOM 3484 C C . PHE B 1 180 ? -5.023 10.07 -0.762 1 90.88 180 PHE B C 1
ATOM 3486 O O . PHE B 1 180 ? -4.445 9.148 -1.347 1 90.88 180 PHE B O 1
ATOM 3493 N N . ARG B 1 181 ? -5.09 11.242 -1.229 1 85.88 181 ARG B N 1
ATOM 3494 C CA . ARG B 1 181 ? -4.465 11.578 -2.506 1 85.88 181 ARG B CA 1
ATOM 3495 C C . ARG B 1 181 ? -2.951 11.414 -2.432 1 85.88 181 ARG B C 1
ATOM 3497 O O . ARG B 1 181 ? -2.336 10.859 -3.346 1 85.88 181 ARG B O 1
ATOM 3504 N N . ALA B 1 182 ? -2.438 11.922 -1.342 1 87.25 182 ALA B N 1
ATOM 3505 C CA . ALA B 1 182 ? -0.994 11.805 -1.152 1 87.25 182 ALA B CA 1
ATOM 3506 C C . ALA B 1 182 ? -0.558 10.344 -1.12 1 87.25 182 ALA B C 1
ATOM 3508 O O . ALA B 1 182 ? 0.436 9.969 -1.748 1 87.25 182 ALA B O 1
ATOM 3509 N N . VAL B 1 183 ? -1.328 9.531 -0.416 1 91.12 183 VAL B N 1
ATOM 3510 C CA . VAL B 1 183 ? -1.025 8.109 -0.317 1 91.12 183 VAL B CA 1
ATOM 3511 C C . VAL B 1 183 ? -1.12 7.461 -1.697 1 91.12 183 VAL B C 1
ATOM 3513 O O . VAL B 1 183 ? -0.229 6.711 -2.1 1 91.12 183 VAL B O 1
ATOM 3516 N N . CYS B 1 184 ? -2.145 7.742 -2.422 1 86.56 184 CYS B N 1
ATOM 3517 C CA . CYS B 1 184 ? -2.324 7.176 -3.754 1 86.56 184 CYS B CA 1
ATOM 3518 C C . CYS B 1 184 ? -1.17 7.562 -4.672 1 86.56 184 CYS B C 1
ATOM 3520 O O . CYS B 1 184 ? -0.697 6.738 -5.461 1 86.56 184 CYS B O 1
ATOM 3522 N N . LEU B 1 185 ? -0.749 8.734 -4.516 1 82 185 LEU B N 1
ATOM 3523 C CA . LEU B 1 185 ? 0.333 9.211 -5.371 1 82 185 LEU B CA 1
ATOM 3524 C C . LEU B 1 185 ? 1.632 8.477 -5.066 1 82 185 LEU B C 1
ATOM 3526 O O . LEU B 1 185 ? 2.281 7.949 -5.973 1 82 185 LEU B O 1
ATOM 3530 N N . ARG B 1 186 ? 1.959 8.414 -3.807 1 85.56 186 ARG B N 1
ATOM 3531 C CA . ARG B 1 186 ? 3.232 7.812 -3.424 1 85.56 186 ARG B CA 1
ATOM 3532 C C . ARG B 1 186 ? 3.199 6.297 -3.6 1 85.56 186 ARG B C 1
ATOM 3534 O O . ARG B 1 186 ? 4.156 5.707 -4.109 1 85.56 186 ARG B O 1
ATOM 3541 N N . VAL B 1 187 ? 2.131 5.73 -3.166 1 90.38 187 VAL B N 1
ATOM 3542 C CA . VAL B 1 187 ? 1.999 4.285 -3.318 1 90.38 187 VAL B CA 1
ATOM 3543 C C . VAL B 1 187 ? 1.886 3.93 -4.801 1 90.38 187 VAL B C 1
ATOM 3545 O O . VAL B 1 187 ? 2.4 2.898 -5.238 1 90.38 187 VAL B O 1
ATOM 3548 N N . GLY B 1 188 ? 1.204 4.773 -5.547 1 82.5 188 GLY B N 1
ATOM 3549 C CA . GLY B 1 188 ? 1.094 4.57 -6.984 1 82.5 188 GLY B CA 1
ATOM 3550 C C . GLY B 1 188 ? 2.439 4.457 -7.676 1 82.5 188 GLY B C 1
ATOM 3551 O O . GLY B 1 188 ? 2.602 3.66 -8.602 1 82.5 188 GLY B O 1
ATOM 3552 N N . ASP B 1 189 ? 3.375 5.172 -7.227 1 77.62 189 ASP B N 1
ATOM 3553 C CA . ASP B 1 189 ? 4.723 5.105 -7.785 1 77.62 189 ASP B CA 1
ATOM 3554 C C . ASP B 1 189 ? 5.336 3.723 -7.566 1 77.62 189 ASP B C 1
ATOM 3556 O O . ASP B 1 189 ? 5.953 3.162 -8.477 1 77.62 189 ASP B O 1
ATOM 3560 N N . VAL B 1 190 ? 5.176 3.227 -6.398 1 85 190 VAL B N 1
ATOM 3561 C CA . VAL B 1 190 ? 5.715 1.915 -6.055 1 85 190 VAL B CA 1
ATOM 3562 C C . VAL B 1 190 ? 5.035 0.84 -6.902 1 85 190 VAL B C 1
ATOM 3564 O O . VAL B 1 190 ? 5.707 -0.017 -7.48 1 85 190 VAL B O 1
ATOM 3567 N N . LEU B 1 191 ? 3.734 0.941 -6.984 1 85.69 191 LEU B N 1
ATOM 3568 C CA . LEU B 1 191 ? 2.967 -0.072 -7.699 1 85.69 191 LEU B CA 1
ATOM 3569 C C . LEU B 1 191 ? 3.279 -0.036 -9.188 1 85.69 191 LEU B C 1
ATOM 3571 O O . LEU B 1 191 ? 3.436 -1.084 -9.82 1 85.69 191 LEU B O 1
ATOM 3575 N N . THR B 1 192 ? 3.326 1.127 -9.688 1 76.06 192 THR B N 1
ATOM 3576 C CA . THR B 1 192 ? 3.625 1.262 -11.109 1 76.06 192 THR B CA 1
ATOM 3577 C C . THR B 1 192 ? 5.008 0.7 -11.43 1 76.06 192 THR B C 1
ATOM 3579 O O . THR B 1 192 ? 5.184 -0.005 -12.422 1 76.06 192 THR B O 1
ATOM 3582 N N . SER B 1 193 ? 5.906 1.026 -10.617 1 73.12 193 SER B N 1
ATOM 3583 C CA . SER B 1 193 ? 7.254 0.498 -10.805 1 73.12 193 SER B CA 1
ATOM 3584 C C . SER B 1 193 ? 7.266 -1.025 -10.734 1 73.12 193 SER B C 1
ATOM 3586 O O . SER B 1 193 ? 7.879 -1.685 -11.578 1 73.12 193 SER B O 1
ATOM 3588 N N . ALA B 1 194 ? 6.625 -1.575 -9.758 1 83.75 194 ALA B N 1
ATOM 3589 C CA . ALA B 1 194 ? 6.555 -3.025 -9.602 1 83.75 194 ALA B CA 1
ATOM 3590 C C . ALA B 1 194 ? 5.891 -3.672 -10.812 1 83.75 194 ALA B C 1
ATOM 3592 O O . ALA B 1 194 ? 6.398 -4.66 -11.352 1 83.75 194 ALA B O 1
ATOM 3593 N N . MET B 1 195 ? 4.82 -3.057 -11.273 1 78.94 195 MET B N 1
ATOM 3594 C CA . MET B 1 195 ? 4.047 -3.605 -12.383 1 78.94 195 MET B CA 1
ATOM 3595 C C . MET B 1 195 ? 4.844 -3.533 -13.688 1 78.94 195 MET B C 1
ATOM 3597 O O . MET B 1 195 ? 4.703 -4.398 -14.547 1 78.94 195 MET B O 1
ATOM 3601 N N . SER B 1 196 ? 5.602 -2.621 -13.75 1 70.88 196 SER B N 1
ATOM 3602 C CA . SER B 1 196 ? 6.41 -2.471 -14.953 1 70.88 196 SER B CA 1
ATOM 3603 C C . SER B 1 196 ? 7.398 -3.623 -15.102 1 70.88 196 SER B C 1
ATOM 3605 O O . SER B 1 196 ? 7.758 -3.998 -16.219 1 70.88 196 SER B O 1
ATOM 3607 N N . ASN B 1 197 ? 7.848 -4.215 -14.039 1 72.69 197 ASN B N 1
ATOM 3608 C CA . ASN B 1 197 ? 8.758 -5.352 -14.086 1 72.69 197 ASN B CA 1
ATOM 3609 C C . ASN B 1 197 ? 8.117 -6.566 -14.75 1 72.69 197 ASN B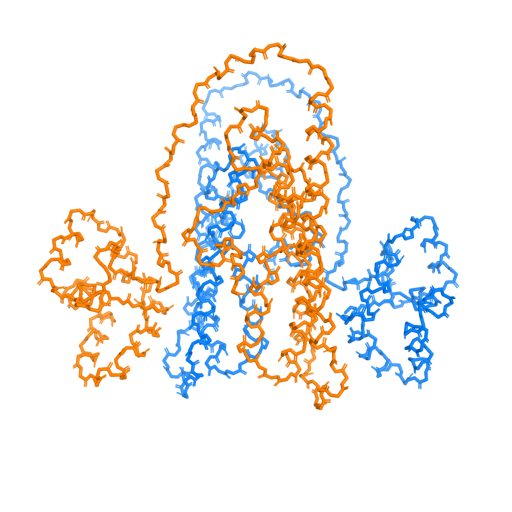 C 1
ATOM 3611 O O . ASN B 1 197 ? 8.812 -7.395 -15.344 1 72.69 197 ASN B O 1
ATOM 3615 N N . THR B 1 198 ? 6.844 -6.605 -14.617 1 74.88 198 THR B N 1
ATOM 3616 C CA . THR B 1 198 ? 6.145 -7.805 -15.07 1 74.88 198 THR B CA 1
ATOM 3617 C C . THR B 1 198 ? 5.98 -7.793 -16.594 1 74.88 198 THR B C 1
ATOM 3619 O O . THR B 1 198 ? 5.594 -8.805 -17.188 1 74.88 198 THR B O 1
ATOM 3622 N N . SER B 1 199 ? 6.258 -6.758 -17.25 1 67.56 199 SER B N 1
ATOM 3623 C CA . SER B 1 199 ? 6.129 -6.641 -18.703 1 67.56 199 SER B CA 1
ATOM 3624 C C . SER B 1 199 ? 7.223 -7.426 -19.422 1 67.56 199 SER B C 1
ATOM 3626 O O . SER B 1 199 ? 7.117 -7.688 -20.609 1 67.56 199 SER B O 1
ATOM 3628 N N . PHE B 1 200 ? 8.25 -7.793 -18.672 1 63.78 200 PHE B N 1
ATOM 3629 C CA . PHE B 1 200 ? 9.383 -8.508 -19.25 1 63.78 200 PHE B CA 1
ATOM 3630 C C . PHE B 1 200 ? 9.711 -9.758 -18.453 1 63.78 200 PHE B C 1
ATOM 3632 O O . PHE B 1 200 ? 9.477 -9.805 -17.234 1 63.78 200 PHE B O 1
ATOM 3639 N N . PRO B 1 201 ? 10.18 -10.75 -19.172 1 70.25 201 PRO B N 1
ATOM 3640 C CA . PRO B 1 201 ? 10.664 -11.906 -18.422 1 70.25 201 PRO B CA 1
ATOM 3641 C C . PRO B 1 201 ? 11.883 -11.578 -17.562 1 70.25 201 PRO B C 1
ATOM 3643 O O . PRO B 1 201 ? 12.625 -10.641 -17.859 1 70.25 201 PRO B O 1
ATOM 3646 N N . PRO B 1 202 ? 11.93 -12.305 -16.484 1 72.44 202 PRO B N 1
ATOM 3647 C CA . PRO B 1 202 ? 13.133 -12.094 -15.68 1 72.44 202 PRO B CA 1
ATOM 3648 C C . PRO B 1 202 ? 14.422 -12.273 -16.484 1 72.44 202 PRO B C 1
ATOM 3650 O O . PRO B 1 202 ? 14.477 -13.117 -17.391 1 72.44 202 PRO B O 1
ATOM 3653 N N . GLU B 1 203 ? 15.359 -11.383 -16.234 1 67.31 203 GLU B N 1
ATOM 3654 C CA . GLU B 1 203 ? 16.641 -11.445 -16.922 1 67.31 203 GLU B CA 1
ATOM 3655 C C . GLU B 1 203 ? 17.547 -12.5 -16.297 1 67.31 203 GLU B C 1
ATOM 3657 O O . GLU B 1 203 ? 17.781 -12.5 -15.086 1 67.31 203 GLU B O 1
ATOM 3662 N N . PRO B 1 204 ? 18.094 -13.266 -17.188 1 62.88 204 PRO B N 1
ATOM 3663 C CA . PRO B 1 204 ? 19.062 -14.234 -16.688 1 62.88 204 PRO B CA 1
ATOM 3664 C C . PRO B 1 204 ? 20.375 -13.586 -16.234 1 62.88 204 PRO B C 1
ATOM 3666 O O . PRO B 1 204 ? 20.797 -12.578 -16.812 1 62.88 204 PRO B O 1
ATOM 3669 N N . ASN B 1 205 ? 21.125 -14.023 -15.188 1 61.78 205 ASN B N 1
ATOM 3670 C CA . ASN B 1 205 ? 22.406 -13.578 -14.672 1 61.78 205 ASN B CA 1
ATOM 3671 C C . ASN B 1 205 ? 22.359 -12.125 -14.195 1 61.78 205 ASN B C 1
ATOM 3673 O O . ASN B 1 205 ? 23.297 -11.367 -14.406 1 61.78 205 ASN B O 1
ATOM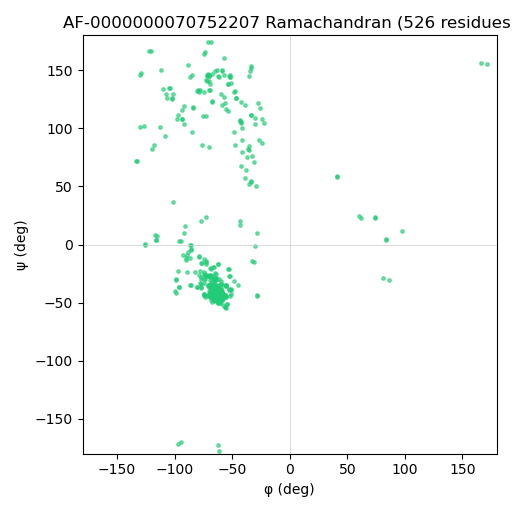 3677 N N . TYR B 1 206 ? 21.203 -11.695 -13.883 1 64.62 206 TYR B N 1
ATOM 3678 C CA . TYR B 1 206 ? 20.984 -10.328 -13.422 1 64.62 206 TYR B CA 1
ATOM 3679 C C . TYR B 1 206 ? 21.906 -10 -12.25 1 64.62 206 TYR B C 1
ATOM 3681 O O . TYR B 1 206 ? 22.281 -8.836 -12.055 1 64.62 206 TYR B O 1
ATOM 3689 N N . ASP B 1 207 ? 22.406 -10.898 -11.57 1 64.38 207 ASP B N 1
ATOM 3690 C CA . ASP B 1 207 ? 23.156 -10.688 -10.336 1 64.38 207 ASP B CA 1
ATOM 3691 C C . ASP B 1 207 ? 24.422 -9.859 -10.602 1 64.38 207 ASP B C 1
ATOM 3693 O O . ASP B 1 207 ? 24.797 -9.016 -9.781 1 64.38 207 ASP B O 1
ATOM 3697 N N . SER B 1 208 ? 24.938 -10.094 -11.719 1 60.88 208 SER B N 1
ATOM 3698 C CA . SER B 1 208 ? 26.172 -9.375 -12.023 1 60.88 208 SER B CA 1
ATOM 3699 C C . SER B 1 208 ? 25.906 -7.883 -12.219 1 60.88 208 SER B C 1
ATOM 3701 O O . SER B 1 208 ? 26.781 -7.051 -11.938 1 60.88 208 SER B O 1
ATOM 3703 N N . ASP B 1 209 ? 24.734 -7.457 -12.5 1 59.25 209 ASP B N 1
ATOM 3704 C CA . ASP B 1 209 ? 24.422 -6.066 -12.82 1 59.25 209 ASP B CA 1
ATOM 3705 C C . ASP B 1 209 ? 23.484 -5.465 -11.766 1 59.25 209 ASP B C 1
ATOM 3707 O O . ASP B 1 209 ? 23.156 -4.281 -11.828 1 59.25 209 ASP B O 1
ATOM 3711 N N . ALA B 1 210 ? 23.266 -6.324 -10.805 1 65.38 210 ALA B N 1
ATOM 3712 C CA . ALA B 1 210 ? 22.312 -5.875 -9.797 1 65.38 210 ALA B CA 1
ATOM 3713 C C . ALA B 1 210 ? 22.922 -4.801 -8.898 1 65.38 210 ALA B C 1
ATOM 3715 O O . ALA B 1 210 ? 24.125 -4.812 -8.648 1 65.38 210 ALA B O 1
ATOM 3716 N N . PRO B 1 211 ? 22.078 -3.801 -8.547 1 70.25 211 PRO B N 1
ATOM 3717 C CA . PRO B 1 211 ? 22.578 -2.826 -7.574 1 70.25 211 PRO B CA 1
ATOM 3718 C C . PRO B 1 211 ? 23.141 -3.486 -6.316 1 70.25 211 PRO B C 1
ATOM 3720 O O . PRO B 1 211 ? 22.641 -4.52 -5.875 1 70.25 211 PRO B O 1
ATOM 3723 N N . SER B 1 212 ? 24.172 -2.902 -5.793 1 75.94 212 SER B N 1
ATOM 3724 C CA . SER B 1 212 ? 24.828 -3.438 -4.609 1 75.94 212 SER B CA 1
ATOM 3725 C C . SER B 1 212 ? 23.938 -3.332 -3.379 1 75.94 212 SER B C 1
ATOM 3727 O O . SER B 1 212 ? 23.516 -2.236 -3 1 75.94 212 SER B O 1
ATOM 3729 N N . PRO B 1 213 ? 23.703 -4.422 -2.775 1 80.12 213 PRO B N 1
ATOM 3730 C CA . PRO B 1 213 ? 22.906 -4.363 -1.549 1 80.12 213 PRO B CA 1
ATOM 3731 C C . PRO B 1 213 ? 23.594 -3.582 -0.433 1 80.12 213 PRO B C 1
ATOM 3733 O O . PRO B 1 213 ? 22.922 -2.939 0.381 1 80.12 213 PRO B O 1
ATOM 3736 N N . GLU B 1 214 ? 24.922 -3.594 -0.441 1 82.5 214 GLU B N 1
ATOM 3737 C CA . GLU B 1 214 ? 25.672 -2.873 0.576 1 82.5 214 GLU B CA 1
ATOM 3738 C C . GLU B 1 214 ? 25.531 -1.364 0.411 1 82.5 214 GLU B C 1
ATOM 3740 O O . GLU B 1 214 ? 25.406 -0.635 1.397 1 82.5 214 GLU B O 1
ATOM 3745 N N . PHE B 1 215 ? 25.578 -0.926 -0.789 1 81.31 215 PHE B N 1
ATOM 3746 C CA . PHE B 1 215 ? 25.391 0.495 -1.055 1 81.31 215 PHE B CA 1
ATOM 3747 C C . PHE B 1 215 ? 24.016 0.95 -0.595 1 81.31 215 PHE B C 1
ATOM 3749 O O . PHE B 1 215 ? 23.875 1.98 0.069 1 81.31 215 PHE B O 1
ATOM 3756 N N . ALA B 1 216 ? 23 0.129 -0.999 1 83.38 216 ALA B N 1
ATOM 3757 C CA . ALA B 1 216 ? 21.625 0.43 -0.586 1 83.38 216 ALA B CA 1
ATOM 3758 C C . ALA B 1 216 ? 21.516 0.499 0.934 1 83.38 216 ALA B C 1
ATOM 3760 O O . ALA B 1 216 ? 20.938 1.442 1.478 1 83.38 216 ALA B O 1
ATOM 3761 N N . ALA B 1 217 ? 22.109 -0.443 1.594 1 88.31 217 ALA B N 1
ATOM 3762 C CA . ALA B 1 217 ? 22.078 -0.48 3.053 1 88.31 217 ALA B CA 1
ATOM 3763 C C . ALA B 1 217 ? 22.781 0.737 3.648 1 88.31 217 ALA B C 1
ATOM 3765 O O . ALA B 1 217 ? 22.312 1.313 4.633 1 88.31 217 ALA B O 1
ATOM 3766 N N . GLY B 1 218 ? 23.875 1.081 3.053 1 88.25 218 GLY B N 1
ATOM 3767 C CA . GLY B 1 218 ? 24.594 2.26 3.512 1 88.25 218 GLY B CA 1
ATOM 3768 C C . GLY B 1 218 ? 23.781 3.535 3.396 1 88.25 218 GLY B C 1
ATOM 3769 O O . GLY B 1 218 ? 23.75 4.344 4.328 1 88.25 218 GLY B O 1
ATOM 3770 N N . ARG B 1 219 ? 23.125 3.742 2.312 1 87.5 219 ARG B N 1
ATOM 3771 C CA . ARG B 1 219 ? 22.297 4.914 2.072 1 87.5 219 ARG B CA 1
ATOM 3772 C C . ARG B 1 219 ? 21.141 4.977 3.068 1 87.5 219 ARG B C 1
ATOM 3774 O O . ARG B 1 219 ? 20.875 6.027 3.652 1 87.5 219 ARG B O 1
ATOM 3781 N N . ILE B 1 220 ? 20.469 3.85 3.26 1 91.62 220 ILE B N 1
ATOM 3782 C CA . ILE B 1 220 ? 19.328 3.768 4.16 1 91.62 220 ILE B CA 1
ATOM 3783 C C . ILE B 1 220 ? 19.781 4.02 5.598 1 91.62 220 ILE B C 1
ATOM 3785 O O . ILE B 1 220 ? 19.141 4.777 6.332 1 91.62 220 ILE B O 1
ATOM 3789 N N . ASN B 1 221 ? 20.906 3.434 5.938 1 94.38 221 ASN B N 1
ATOM 3790 C CA . ASN B 1 221 ? 21.422 3.58 7.297 1 94.38 221 ASN B CA 1
ATOM 3791 C C . ASN B 1 221 ? 21.797 5.027 7.602 1 94.38 221 ASN B C 1
ATOM 3793 O O . ASN B 1 221 ? 21.531 5.523 8.695 1 94.38 221 ASN B O 1
ATOM 3797 N N . GLN B 1 222 ? 22.391 5.629 6.695 1 93.19 222 GLN B N 1
ATOM 3798 C CA . GLN B 1 222 ? 22.766 7.027 6.895 1 93.19 222 GLN B CA 1
ATOM 3799 C C . GLN B 1 222 ? 21.531 7.898 7.094 1 93.19 222 GLN B C 1
ATOM 3801 O O . GLN B 1 222 ? 21.484 8.727 8.008 1 93.19 222 GLN B O 1
ATOM 3806 N N . ALA B 1 223 ? 20.578 7.746 6.219 1 94.69 223 ALA B N 1
ATOM 3807 C CA . ALA B 1 223 ? 19.344 8.516 6.34 1 94.69 223 ALA B CA 1
ATOM 3808 C C . ALA B 1 223 ? 18.641 8.219 7.664 1 94.69 223 ALA B C 1
ATOM 3810 O O . ALA B 1 223 ? 18.094 9.117 8.305 1 94.69 223 ALA B O 1
ATOM 3811 N N . TRP B 1 224 ? 18.641 6.992 8.078 1 95.25 224 TRP B N 1
ATOM 3812 C CA . TRP B 1 224 ? 18.016 6.562 9.328 1 95.25 224 TRP B CA 1
ATOM 3813 C C . TRP B 1 224 ? 18.703 7.223 10.523 1 95.25 224 TRP B C 1
ATOM 3815 O O . TRP B 1 224 ? 18.031 7.695 11.445 1 95.25 224 TRP B O 1
ATOM 3825 N N . ARG B 1 225 ? 19.969 7.254 10.516 1 94.56 225 ARG B N 1
ATOM 3826 C CA . ARG B 1 225 ? 20.719 7.863 11.602 1 94.56 225 ARG B CA 1
ATOM 3827 C C . ARG B 1 225 ? 20.391 9.344 11.742 1 94.56 225 ARG B C 1
ATOM 3829 O O . ARG B 1 225 ? 20.188 9.844 12.852 1 94.56 225 ARG B O 1
ATOM 3836 N N . ASN B 1 226 ? 20.359 10 10.633 1 95.56 226 ASN B N 1
ATOM 3837 C CA . ASN B 1 226 ? 20 11.406 10.656 1 95.56 226 ASN B CA 1
ATOM 3838 C C . ASN B 1 226 ? 18.578 11.609 11.211 1 95.56 226 ASN B C 1
ATOM 3840 O O . ASN B 1 226 ? 18.344 12.523 12 1 95.56 226 ASN B O 1
ATOM 3844 N N . TYR B 1 227 ? 17.703 10.781 10.766 1 95.44 227 TYR B N 1
ATOM 3845 C CA . TYR B 1 227 ? 16.328 10.812 11.242 1 95.44 227 TYR B CA 1
ATOM 3846 C C . TYR B 1 227 ? 16.266 10.562 12.75 1 95.44 227 TYR B C 1
ATOM 3848 O O . TYR B 1 227 ? 15.703 11.367 13.492 1 95.44 227 TYR B O 1
ATOM 3856 N N . GLN B 1 228 ? 16.891 9.57 13.227 1 94.06 228 GLN B N 1
ATOM 3857 C CA . GLN B 1 228 ? 16.891 9.227 14.641 1 94.06 228 GLN B CA 1
ATOM 3858 C C . GLN B 1 228 ? 17.547 10.32 15.477 1 94.06 228 GLN B C 1
ATOM 3860 O O . GLN B 1 228 ? 17.109 10.617 16.594 1 94.06 228 GLN B O 1
ATOM 3865 N N . HIS B 1 229 ? 18.578 10.828 14.961 1 94.88 229 HIS B N 1
ATOM 3866 C CA . HIS B 1 229 ? 19.25 11.93 15.656 1 94.88 229 HIS B CA 1
ATOM 3867 C C . HIS B 1 229 ? 18.297 13.109 15.852 1 94.88 229 HIS B C 1
ATOM 3869 O O . HIS B 1 229 ? 18.25 13.703 16.938 1 94.88 229 HIS B O 1
ATOM 3875 N N . SER B 1 230 ? 17.562 13.398 14.828 1 94.38 230 SER B N 1
ATOM 3876 C CA . SER B 1 230 ? 16.625 14.516 14.922 1 94.38 230 SER B CA 1
ATOM 3877 C C . SER B 1 230 ? 15.523 14.227 15.93 1 94.38 230 SER B C 1
ATOM 3879 O O . SER B 1 230 ? 15.047 15.133 16.609 1 94.38 230 SER B O 1
ATOM 3881 N N . VAL B 1 231 ? 15.047 13 16 1 92.06 231 VAL B N 1
ATOM 3882 C CA . VAL B 1 231 ? 14.039 12.617 16.984 1 92.06 231 VAL B CA 1
ATOM 3883 C C . VAL B 1 231 ? 14.578 12.812 18.391 1 92.06 231 VAL B C 1
ATOM 3885 O O . VAL B 1 231 ? 13.906 13.398 19.25 1 92.06 231 VAL B O 1
ATOM 3888 N N . LYS B 1 232 ? 15.766 12.383 18.609 1 92.25 232 LYS B N 1
ATOM 3889 C CA . LYS B 1 232 ? 16.391 12.484 19.922 1 92.25 232 LYS B CA 1
ATOM 3890 C C . LYS B 1 232 ? 16.594 13.945 20.328 1 92.25 232 LYS B C 1
ATOM 3892 O O . LYS B 1 232 ? 16.359 14.32 21.484 1 92.25 232 LYS B O 1
ATOM 3897 N N . GLU B 1 233 ? 17.047 14.727 19.406 1 92.81 233 GLU B N 1
ATOM 3898 C CA . GLU B 1 233 ? 17.281 16.141 19.672 1 92.81 233 GLU B CA 1
ATOM 3899 C C . GLU B 1 233 ? 15.977 16.844 20.062 1 92.81 233 GLU B C 1
ATOM 3901 O O . GLU B 1 233 ? 15.945 17.609 21.016 1 92.81 233 GLU B O 1
ATOM 3906 N N . LEU B 1 234 ? 14.984 16.578 19.281 1 92.44 234 LEU B N 1
ATOM 3907 C CA . LEU B 1 234 ? 13.703 17.219 19.562 1 92.44 234 LEU B CA 1
ATOM 3908 C C . LEU B 1 234 ? 13.133 16.719 20.891 1 92.44 234 LEU B C 1
ATOM 3910 O O . LEU B 1 234 ? 12.547 17.5 21.656 1 92.44 234 LEU B O 1
ATOM 3914 N N . ARG B 1 235 ? 13.227 15.469 21.172 1 90.94 235 ARG B N 1
ATOM 3915 C CA . ARG B 1 235 ? 12.766 14.906 22.438 1 90.94 235 ARG B CA 1
ATOM 3916 C C . ARG B 1 235 ? 13.453 15.578 23.625 1 90.94 235 ARG B C 1
ATOM 3918 O O . ARG B 1 235 ? 12.805 15.93 24.609 1 90.94 235 ARG B O 1
ATOM 3925 N N . SER B 1 236 ? 14.727 15.734 23.531 1 90.12 236 SER B N 1
ATOM 3926 C CA . SER B 1 236 ? 15.5 16.391 24.578 1 90.12 236 SER B CA 1
ATOM 3927 C C . SER B 1 236 ? 15.055 17.844 24.75 1 90.12 236 SER B C 1
ATOM 3929 O O . SER B 1 236 ? 14.922 18.328 25.875 1 90.12 236 SER B O 1
ATOM 3931 N N . ALA B 1 237 ? 14.883 18.5 23.609 1 90.12 237 ALA B N 1
ATOM 3932 C CA . ALA B 1 237 ? 14.453 19.906 23.656 1 90.12 237 ALA B CA 1
ATOM 3933 C C . ALA B 1 237 ? 13.062 20.031 24.266 1 90.12 237 ALA B C 1
ATOM 3935 O O . ALA B 1 237 ? 12.797 20.953 25.031 1 90.12 237 ALA B O 1
ATOM 3936 N N . LEU B 1 238 ? 12.203 19.094 23.938 1 89.94 238 LEU B N 1
ATOM 3937 C CA . LEU B 1 238 ? 10.859 19.094 24.516 1 89.94 238 LEU B CA 1
ATOM 3938 C C . LEU B 1 238 ? 10.906 18.844 26.016 1 89.94 238 LEU B C 1
ATOM 3940 O O . LEU B 1 238 ? 10.219 19.516 26.781 1 89.94 238 LEU B O 1
ATOM 3944 N N . ALA B 1 239 ? 11.688 17.906 26.422 1 87.62 239 ALA B N 1
ATOM 3945 C CA . ALA B 1 239 ? 11.828 17.594 27.844 1 87.62 239 ALA B CA 1
ATOM 3946 C C . ALA B 1 239 ? 12.359 18.797 28.609 1 87.62 239 ALA B C 1
ATOM 3948 O O . ALA B 1 239 ? 11.906 19.094 29.719 1 87.62 239 ALA B O 1
ATOM 3949 N N . GLN B 1 240 ? 13.258 19.5 28.078 1 87.81 240 GLN B N 1
ATOM 3950 C CA . GLN B 1 240 ? 13.836 20.688 28.703 1 87.81 240 GLN B CA 1
ATOM 3951 C C . GLN B 1 240 ? 12.797 21.781 28.859 1 87.81 240 GLN B C 1
ATOM 3953 O O . GLN B 1 240 ? 12.883 22.609 29.781 1 87.81 240 GLN B O 1
ATOM 3958 N N . ASN B 1 241 ? 11.867 21.734 27.938 1 87.25 241 ASN B N 1
ATOM 3959 C CA . ASN B 1 241 ? 10.805 22.734 27.984 1 87.25 241 ASN B CA 1
ATOM 3960 C C . ASN B 1 241 ? 9.578 22.219 28.734 1 87.25 241 ASN B C 1
ATOM 3962 O O . ASN B 1 241 ? 8.516 22.844 28.688 1 87.25 241 ASN B O 1
ATOM 3966 N N . GLY B 1 242 ? 9.672 20.953 29.297 1 82.44 242 GLY B N 1
ATOM 3967 C CA . GLY B 1 242 ? 8.617 20.406 30.141 1 82.44 242 GLY B CA 1
ATOM 3968 C C . GLY B 1 242 ? 7.492 19.781 29.344 1 82.44 242 GLY B C 1
ATOM 3969 O O . GLY B 1 242 ? 6.379 19.641 29.844 1 82.44 242 GLY B O 1
ATOM 3970 N N . VAL B 1 243 ? 7.684 19.734 28.062 1 80.38 243 VAL B N 1
ATOM 3971 C CA . VAL B 1 243 ? 6.656 19.109 27.25 1 80.38 243 VAL B CA 1
ATOM 3972 C C . VAL B 1 243 ? 6.867 17.594 27.219 1 80.38 243 VAL B C 1
ATOM 3974 O O . VAL B 1 243 ? 7.949 17.125 26.875 1 80.38 243 VAL B O 1
ATOM 3977 N N . ASP B 1 244 ? 5.883 16.828 27.734 1 80.31 244 ASP B N 1
ATOM 3978 C CA . ASP B 1 244 ? 5.93 15.367 27.719 1 80.31 244 ASP B CA 1
ATOM 3979 C C . ASP B 1 244 ? 5.242 14.805 26.469 1 80.31 244 ASP B C 1
ATOM 3981 O O . ASP B 1 244 ? 4.234 15.352 26.016 1 80.31 244 ASP B O 1
ATOM 3985 N N . GLY B 1 245 ? 5.887 14.133 25.688 1 77.56 245 GLY B N 1
ATOM 3986 C CA . GLY B 1 245 ? 5.258 13.484 24.562 1 77.56 245 GLY B CA 1
ATOM 3987 C C . GLY B 1 245 ? 6.25 12.977 23.531 1 77.56 245 GLY B C 1
ATOM 3988 O O . GLY B 1 245 ? 7.406 13.406 23.516 1 77.56 245 GLY B O 1
ATOM 3989 N N . ASP B 1 246 ? 5.844 12.023 22.781 1 80.94 246 ASP B N 1
ATOM 3990 C CA . ASP B 1 246 ? 6.629 11.5 21.672 1 80.94 246 ASP B CA 1
ATOM 3991 C C . ASP B 1 246 ? 6.605 12.461 20.484 1 80.94 246 ASP B C 1
ATOM 3993 O O . ASP B 1 246 ? 5.539 12.766 19.953 1 80.94 246 ASP B O 1
ATOM 3997 N N . PRO B 1 247 ? 7.738 13.07 20.234 1 85.94 247 PRO B N 1
ATOM 3998 C CA . PRO B 1 247 ? 7.746 14.023 19.125 1 85.94 247 PRO B CA 1
ATOM 3999 C C . PRO B 1 247 ? 7.445 13.359 17.781 1 85.94 247 PRO B C 1
ATOM 4001 O O . PRO B 1 247 ? 7.188 14.047 16.797 1 85.94 247 PRO B O 1
ATOM 4004 N N . ASP B 1 248 ? 7.555 12.047 17.688 1 84.5 248 ASP B N 1
ATOM 4005 C CA . ASP B 1 248 ? 7.34 11.297 16.453 1 84.5 248 ASP B CA 1
ATOM 4006 C C . ASP B 1 248 ? 6.441 10.086 16.703 1 84.5 248 ASP B C 1
ATOM 4008 O O . ASP B 1 248 ? 6.883 8.945 16.562 1 84.5 248 ASP B O 1
ATOM 4012 N N . PRO B 1 249 ? 5.223 10.359 16.922 1 77.62 249 PRO B N 1
ATOM 4013 C CA . PRO B 1 249 ? 4.328 9.234 17.203 1 77.62 249 PRO B CA 1
ATOM 4014 C C . PRO B 1 249 ? 4.078 8.359 15.984 1 77.62 249 PRO B C 1
ATOM 4016 O O . PRO B 1 249 ? 4.055 8.859 14.852 1 77.62 249 PRO B O 1
ATOM 4019 N N . SER B 1 250 ? 3.941 7.098 16.234 1 74.5 250 SER B N 1
ATOM 4020 C CA . SER B 1 250 ? 3.631 6.164 15.164 1 74.5 250 SER B CA 1
ATOM 4021 C C . SER B 1 250 ? 2.205 6.359 14.656 1 74.5 250 SER B C 1
ATOM 4023 O O . SER B 1 250 ? 1.322 6.77 15.414 1 74.5 250 SER B O 1
ATOM 4025 N N . LEU B 1 251 ? 2.09 6.246 13.344 1 75 251 LEU B N 1
ATOM 4026 C CA . LEU B 1 251 ? 0.75 6.324 12.773 1 75 251 LEU B CA 1
ATOM 4027 C C . LEU B 1 251 ? -0.155 5.246 13.359 1 75 251 LEU B C 1
ATOM 4029 O O . LEU B 1 251 ? -1.341 5.488 13.594 1 75 251 LEU B O 1
ATOM 4033 N N . LEU B 1 252 ? 0.334 4.047 13.297 1 64.31 252 LEU B N 1
ATOM 4034 C CA . LEU B 1 252 ? -0.445 2.959 13.875 1 64.31 252 LEU B CA 1
ATOM 4035 C C . LEU B 1 252 ? 0.143 2.523 15.219 1 64.31 252 LEU B C 1
ATOM 4037 O O . LEU B 1 252 ? 1.357 2.592 15.414 1 64.31 252 LEU B O 1
ATOM 4041 N N . ALA B 1 253 ? -0.794 2.414 15.984 1 54.62 253 ALA B N 1
ATOM 4042 C CA . ALA B 1 253 ? -0.326 1.827 17.234 1 54.62 253 ALA B CA 1
ATOM 4043 C C . ALA B 1 253 ? 0.346 0.479 17 1 54.62 253 ALA B C 1
ATOM 4045 O O . ALA B 1 253 ? 0.177 -0.123 15.93 1 54.62 253 ALA B O 1
ATOM 4046 N N . SER B 1 254 ? 1.384 0.008 17.719 1 46.66 254 SER B N 1
ATOM 4047 C CA . SER B 1 254 ? 2.252 -1.164 17.672 1 46.66 254 SER B CA 1
ATOM 4048 C C . SER B 1 254 ? 1.521 -2.371 17.094 1 46.66 254 SER B C 1
ATOM 4050 O O . SER B 1 254 ? 2.115 -3.436 16.922 1 46.66 254 SER B O 1
ATOM 4052 N N . ILE B 1 255 ? 0.39 -2.252 16.781 1 42.44 255 ILE B N 1
ATOM 4053 C CA . ILE B 1 255 ? -0.263 -3.547 16.625 1 42.44 255 ILE B CA 1
ATOM 4054 C C . ILE B 1 255 ? -0.091 -4.043 15.188 1 42.44 255 ILE B C 1
ATOM 4056 O O . ILE B 1 255 ? -0.322 -5.223 14.906 1 42.44 255 ILE B O 1
ATOM 4060 N N . HIS B 1 256 ? 0.137 -3.143 14.211 1 48.53 256 HIS B N 1
ATOM 4061 C CA . HIS B 1 256 ? 0.086 -3.754 12.891 1 48.53 256 HIS B CA 1
ATOM 4062 C C . HIS B 1 256 ? 1.485 -4.082 12.383 1 48.53 256 HIS B C 1
ATOM 4064 O O . HIS B 1 256 ? 2.309 -3.186 12.195 1 48.53 256 HIS B O 1
ATOM 4070 N N . PRO B 1 257 ? 1.789 -5.348 12.352 1 48.72 257 PRO B N 1
ATOM 4071 C CA . PRO B 1 257 ? 3.146 -5.805 12.039 1 48.72 257 PRO B CA 1
ATOM 4072 C C . PRO B 1 257 ? 3.754 -5.082 10.844 1 48.72 257 PRO B C 1
ATOM 4074 O O . PRO B 1 257 ? 4.961 -4.832 10.812 1 48.72 257 PRO B O 1
ATOM 4077 N N . ALA B 1 258 ? 2.848 -4.82 9.969 1 49.44 258 ALA B N 1
ATOM 4078 C CA . ALA B 1 258 ? 3.465 -4.258 8.766 1 49.44 258 ALA B CA 1
ATOM 4079 C C . ALA B 1 258 ? 3.844 -2.797 8.977 1 49.44 258 ALA B C 1
ATOM 4081 O O . ALA B 1 258 ? 4.746 -2.281 8.312 1 49.44 258 ALA B O 1
ATOM 4082 N N . PHE B 1 259 ? 3.189 -2.191 9.766 1 44.41 259 PHE B N 1
ATOM 4083 C CA . PHE B 1 259 ? 3.441 -0.765 9.938 1 44.41 259 PHE B CA 1
ATOM 4084 C C . PHE B 1 259 ? 3.961 -0.474 11.344 1 44.41 259 PHE B C 1
ATOM 4086 O O . PHE B 1 259 ? 3.982 0.68 11.773 1 44.41 259 PHE B O 1
ATOM 4093 N N . ALA B 1 260 ? 4.223 -1.477 12.062 1 40.12 260 ALA B N 1
ATOM 4094 C CA . ALA B 1 260 ? 4.848 -1.262 13.359 1 40.12 260 ALA B CA 1
ATOM 4095 C C . ALA B 1 260 ? 6.18 -0.531 13.219 1 40.12 260 ALA B C 1
ATOM 4097 O O . ALA B 1 260 ? 6.859 -0.664 12.195 1 40.12 260 ALA B O 1
ATOM 4098 N N . SER B 1 261 ? 6.273 0.557 13.789 1 39.47 261 SER B N 1
ATOM 4099 C CA . SER B 1 261 ? 7.48 1.379 13.781 1 39.47 261 SER B CA 1
ATOM 4100 C C . SER B 1 261 ? 8.734 0.517 13.773 1 39.47 261 SER B C 1
ATOM 4102 O O . SER B 1 261 ? 8.773 -0.545 14.398 1 39.47 261 SER B O 1
ATOM 4104 N N . ASN B 1 262 ? 9.508 0.539 12.586 1 33.72 262 ASN B N 1
ATOM 4105 C CA . ASN B 1 262 ? 10.836 -0.039 12.43 1 33.72 262 ASN B CA 1
ATOM 4106 C C . ASN B 1 262 ? 11.648 0.066 13.711 1 33.72 262 ASN B C 1
ATOM 4108 O O . ASN B 1 262 ? 12.258 1.104 13.992 1 33.72 262 ASN B O 1
ATOM 4112 N N . THR B 1 263 ? 11.164 -0.382 14.766 1 30.89 263 THR B N 1
ATOM 4113 C CA . THR B 1 263 ? 12.297 -0.502 15.68 1 30.89 263 THR B CA 1
ATOM 4114 C C . THR B 1 263 ? 13.391 -1.382 15.078 1 30.89 263 THR B C 1
ATOM 4116 O O . THR B 1 263 ? 13.094 -2.391 14.438 1 30.89 263 THR B O 1
ATOM 4119 N N . LYS B 1 264 ? 14.609 -0.739 14.953 1 31.02 264 LYS B N 1
ATOM 4120 C CA . LYS B 1 264 ? 15.906 -1.272 14.547 1 31.02 264 LYS B CA 1
ATOM 4121 C C . LYS B 1 264 ? 16.016 -2.762 14.859 1 31.02 264 LYS B C 1
ATOM 4123 O O . LYS B 1 264 ? 15.75 -3.186 15.984 1 31.02 264 LYS B O 1
ATOM 4128 N N . ARG B 1 265 ? 15.617 -3.824 13.93 1 25.94 265 ARG B N 1
ATOM 4129 C CA . ARG B 1 265 ? 16.438 -4.973 14.305 1 25.94 265 ARG B CA 1
ATOM 4130 C C . ARG B 1 265 ? 17.906 -4.605 14.359 1 25.94 265 ARG B C 1
ATOM 4132 O O . ARG B 1 265 ? 18.406 -3.881 13.492 1 25.94 265 ARG B O 1
#

Foldseek 3Di:
DDFQPLLLVCQCPPNPPVSNVVSVVLVPDDPVVSRVVVVVCLVDPSVVRSVVVLVPDDQVVQVVSCVVRPDPVDDPPDSRDDPVLFPPPDPPPPPPPDDPPPPDPDDPPLVVVLVVLLVQLLVLQLQLLVLLLVLLLLQLLVCQLVVHPVSNVVSLLSNLLSLLSNLVRPQPDDDPVSSVVSSCVSNVVSVVSNVVSVVDHRDPPCVVVRPDPVVSVVSSVVSVVSNVVSQVVSCVSCVVVVHDDRSDDQPDDCGRSSNRPPPDD/DDFQPLLLVCQCPPNPPVSNVLSVVLVPDDPVVSRVVVVVCLVDPSVVRSVVVLVPDDPVVQLVSCVVRDDPPDDNPDSRDDPVLFPPPPQPPPPDPDDPPPPPPDDPVLVVVLVVLLVQLLVLQLQLLVLLLVLLLLQLLVCQLVVHPVSNVVSLLSNLLSLLSNLVRPQPDDDPVSSVVSSCVSNVVSVVSNVVSVVDHRDPPCVVVRPDPVVSVVSSVVSVVSNVVSQVVSCVSCVVVVHDDRSDDQPDGCRRSSRRPPPDD

Secondary structure (DSSP, 8-state):
-EE-HHHHHHHHHHS-HHHHHHHHHHHTS-HHHHHHHHHHHHHSHHHHHHHHHHHHS-HHHHHHHHHHS--TTSPTT--SEE-GGG---------------------THHHHHHHHHHHHHHHHHHHHHHHHHHHHHHHHHHHHHTT-HHHHHHHHHHHHHHHHHHHHHHS---SHHHHHHHHHHHHHHHHHHHHHHTTSPPPTTGGGGSPPHHHHHHHHHHHHHHHHHHHHHHHHHHHHTT--S-SS--SS-TT-TTTS-----/-EE-HHHHHHHHHHS-HHHHHHHHHHHTS-HHHHHHHHHHHHHSHHHHHHHHHHHHS-HHHHHHHHHHS--TTS-TTS-SEE-GGG---------------------HHHHHHHHHHHHHHHHHHHHHHHHHHHHHHHHHHHHHHTT-HHHHHHHHHHHHHHHHHHHHHHS---SHHHHHHHHHHHHHHHHHHHHHHTTSPPPTTGGGGSPPHHHHHHHHHHHHHHHHHHHHHHHHHHHHTT--S-SS--SS-TT-TTTS-----

Sequence (530 aa):
MKMHAAVWHFADTDGNKYTKKYARKGKGLHATDRESSDSKWLRNHGGKRIRDAWKALSPKTKARLMQETPDDTFPDQSEGILDERTKATPQPTSVAMPSTIRTKRKTNASCKDLTHLRAVLNRNRSKYYSVVCEEEELRIKTAYNNGSLAGVIEAMASGVKNAIYLAHSRDRCQTSTDAFRAVCLRVGDVLTSAMSNTSFPPEPNYDSDAPSPEFAAGRINQAWRNYQHSVKELRSALAQNGVDGDPDPSLLASIHPAFASNTKRMKMHAAVWHFADTDGNKYTKKYARKGKGLHATDRESSDSKWLRNHGGKRIRDAWKALSPKTKARLMQETPDDTFPDQSEGILDERTKATPQPTSVAMPSTIRTKRKTNASCKDLTHLRAVLNRNRSKYYSVVCEEEELRIKTAYNNGSLAGVIEAMASGVKNAIYLAHSRDRCQTSTDAFRAVCLRVGDVLTSAMSNTSFPPEPNYDSDAPSPEFAAGRINQAWRNYQHSVKELRSALAQNGVDGDPDPSLLASIHPAFASNTKR

Radius of gyration: 25.82 Å; Cα contacts (8 Å, |Δi|>4): 662; chains: 2; bounding box: 68×70×64 Å

Solvent-acces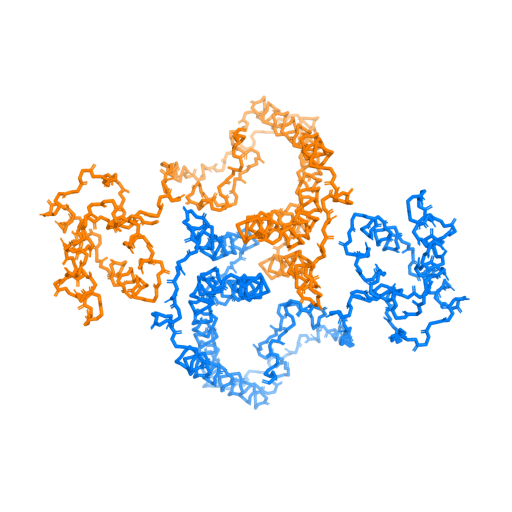sible surface area (backbone atoms only — not comparable to full-atom values): 28221 Å² total; per-residue (Å²): 88,47,66,23,46,24,49,46,53,41,21,52,73,70,38,54,76,66,35,22,51,46,39,56,54,44,69,71,40,55,70,70,57,26,52,54,50,47,22,54,42,49,67,30,69,64,18,45,55,51,47,50,54,56,67,67,43,52,71,68,56,48,53,50,41,39,65,74,28,75,41,91,86,46,74,88,90,54,86,37,58,34,44,73,57,33,60,64,52,76,69,74,70,79,70,66,79,72,74,86,70,77,74,71,82,70,75,80,71,62,56,57,52,49,53,51,37,49,52,49,28,40,50,29,43,23,49,26,27,48,48,44,30,55,48,21,52,41,39,26,49,49,18,46,32,69,68,32,60,52,44,28,50,52,22,47,42,50,21,42,48,30,19,43,51,23,25,65,49,60,63,68,48,79,34,22,67,44,28,50,31,37,30,50,54,41,32,24,51,51,40,42,53,54,55,55,53,53,77,47,78,61,44,82,79,41,71,83,73,44,80,57,66,64,58,50,49,50,55,42,48,53,32,43,50,52,23,52,50,31,50,52,52,40,39,51,54,31,50,77,69,68,46,85,68,72,85,75,68,67,75,44,64,62,39,40,52,56,54,28,71,80,65,81,126,85,47,65,24,47,25,49,46,52,40,22,51,74,71,37,54,76,66,35,23,51,46,41,55,53,43,68,71,40,55,70,71,56,25,51,55,50,48,22,52,43,49,66,29,70,64,17,44,55,50,48,51,56,55,68,68,45,52,69,68,58,49,52,50,41,40,65,74,27,78,39,93,87,45,71,86,93,48,85,39,55,35,43,74,59,34,64,57,50,77,68,74,70,79,68,67,78,72,72,83,69,75,75,70,84,70,73,76,71,62,55,56,52,49,53,51,37,50,51,50,27,40,51,29,44,24,48,27,28,48,48,45,31,55,48,22,52,41,40,26,50,48,18,45,32,68,67,33,60,52,43,27,50,52,23,48,42,50,20,42,47,28,18,42,51,24,26,65,49,60,63,66,49,79,36,21,66,45,30,50,31,36,29,50,53,40,33,26,53,51,38,42,55,55,54,57,54,55,78,46,78,63,44,81,80,41,72,82,75,46,79,56,66,64,57,48,49,49,55,41,49,51,32,43,50,52,22,52,49,30,51,51,52,41,40,51,53,32,49,77,70,68,46,86,68,72,84,74,69,65,76,44,65,57,42,41,54,58,56,28,70,81,64,81,126

Organism: Phytophthora sojae (strain P6497) (NCBI:txid1094619)

pLDDT: mean 73.1, std 18.9, range [24.56, 95.56]